Protein AF-0000000076688665 (afdb_homodimer)

InterPro domains:
  IPR000760 Inositol monophosphatase-like [PF00459] (10-317)
  IPR000760 Inositol monophosphatase-like [PR00377] (53-73)
  IPR000760 Inositol monophosphatase-like [PR00377] (75-91)
  IPR000760 Inositol monophosphatase-like [PR00377] (99-115)
  IPR020550 Inositol monophosphatase, conserved site [PS00630] (251-265)
  IPR020583 Inositol monophosphatase, metal-binding site [PS00629] (99-112)
  IPR033942 Inositol monophosphatase [cd01639] (14-269)

pLDDT: mean 93.83, std 9.73, range [38.53, 98.94]

Secondary structure (DSSP, 8-state):
----PPPHHHHHHHHHHHHHHHHHHHHHHHHHHHHHHHHTTS---TT---HHHHHHHHHHHHHHHHHHHHHHH-TTSEEEEHHHHHTT--PPP-SS-EEEEEEEE-HHHHHHT-S--EEEEEEEETTEEEEEEEEETTTTEEEEEETTTEEEEEESSTTSPPEESSSSSSPPP--SGGG-EEEE---S---HHHHHHHHHHHHHHHS-GGGT-TT----SEEEB-S-HHHHHHHHHHTS-SEEEEES--HHHHHHHHHHHHHTT-EEE-SHHHHHHHHHHT-TT---HHHHTSSEEEEE------SSS-HHHHHHHHHHHHHHHS------/----PPPHHHHHHHHHHHHHHHHHHHHHHHHHHHHHHHHTTS---TTPPPHHHHHHHHHHHHHHHHHHHHHHH-TTSEEEEHHHHHTT--PPP-SS-EEEEEEEE-HHHHHHT-S--EEEEEEEETTEEEEEEEEETTTTEEEEEETTTEEEEEESSTTSPPEESSSSSSPPP--SGGG-EEEE---S---HHHHHHHHHHHHHHHS-GGGT-TT----SEEEB-S-HHHHHHHHHHTS-SEEEEES--HHHHHHHHHHHHHTT-EEE-SHHHHHHHHHHT-TT---HHHHTSSEEEEE------SSS-HHHHHHHHHHHHHHHS------

Organism: Amanita muscaria (strain Koide BX008) (NCBI:txid946122)

Sequence (662 aa):
MSVHELTTADLQDILEYSKTLARKAGALIIAGSDAITSAAGQPTIEGKKNSVDLVTEYDVKVEELVKSEFKAKYPEFGFIGEESYSAGVRPALTDVPTFCVDPIDGTTNFIHGFPFVCISIGLIYKRRPVMGVIYNPFLDHLYFGLKGGGSYLLKGGPSALPLKLPLSLSAKPLPTLHDALIAVEWGSDRTKKTMDAKSSSFGRLAGDPEQNVEGGRMAHSLRSVGSAALNFSLVAQGALDIYWEIGCWPWDVCAGIVIAEEAGGVVSGSRDAFLESCKTGTFGDVTEAILTGRKYIVIRGIADTPNESGREVQQRLIKDFYETVEEVEPNMSVHELTTADLQDILEYSKTLARKAGALIIAGSDAITSAAGQPTIEGKKNSVDLVTEYDVKVEELVKSEFKAKYPEFGFIGEESYSAGVRPALTDVPTFCVDPIDGTTNFIHGFPFVCISIGLIYKRRPVMGVIYNPFLDHLYFGLKGGGSYLLKGGPSALPLKLPLSLSAKPLPTLHDALIAVEWGSDRTKKTMDAKSSSFGRLAGDPEQNVEGGRMAHSLRSVGSAALNFSLVAQGALDIYWEIGCWPWDVCAGIVIAEEAGGVVSGSRDAFLESCKTGTFGDVTEAILTGRKYIVIRGIADTPNESGREVQQRLIKDFYETVEEVEPN

Structure (mmCIF, N/CA/C/O backbone):
data_AF-0000000076688665-model_v1
#
loop_
_entity.id
_entity.type
_entity.pdbx_description
1 polymer Inositol-1-monophosphatase
#
loop_
_atom_site.group_PDB
_atom_site.id
_atom_site.type_symbol
_atom_site.label_atom_id
_atom_site.label_alt_id
_atom_site.label_comp_id
_atom_site.label_asym_id
_atom_site.label_entity_id
_atom_site.label_seq_id
_atom_site.pdbx_PDB_ins_code
_atom_site.Cartn_x
_atom_site.Cartn_y
_atom_site.Cartn_z
_atom_site.occupancy
_atom_site.B_iso_or_equiv
_atom_site.auth_seq_id
_atom_site.auth_comp_id
_atom_site.auth_asym_id
_atom_site.auth_atom_id
_atom_site.pdbx_PDB_model_num
ATOM 1 N N . MET A 1 1 ? -10.055 37 27.469 1 38.53 1 MET A N 1
ATOM 2 C CA . MET A 1 1 ? -9.484 35.938 28.281 1 38.53 1 MET A CA 1
ATOM 3 C C . MET A 1 1 ? -8.133 35.5 27.75 1 38.53 1 MET A C 1
ATOM 5 O O . MET A 1 1 ? -7.969 35.312 26.547 1 38.53 1 MET A O 1
ATOM 9 N N . SER A 1 2 ? -7.074 35.781 28.328 1 45.47 2 SER A N 1
ATOM 10 C CA . SER A 1 2 ? -5.684 35.656 27.906 1 45.47 2 SER A CA 1
ATOM 11 C C . SER A 1 2 ? -5.379 34.25 27.422 1 45.47 2 SER A C 1
ATOM 13 O O . SER A 1 2 ? -5.594 33.25 28.141 1 45.47 2 SER A O 1
ATOM 15 N N . VAL A 1 3 ? -5.703 33.906 26.203 1 54.62 3 VAL A N 1
ATOM 16 C CA . VAL A 1 3 ? -5.43 32.562 25.719 1 54.62 3 VAL A CA 1
ATOM 17 C C . VAL A 1 3 ? -4.078 32.094 26.25 1 54.62 3 VAL A C 1
ATOM 19 O O . VAL A 1 3 ? -3.051 32.719 26.016 1 54.62 3 VAL A O 1
ATOM 22 N N . HIS A 1 4 ? -4.027 31.406 27.391 1 67.81 4 HIS A N 1
ATOM 23 C CA . HIS A 1 4 ? -2.848 30.797 28 1 67.81 4 HIS A CA 1
ATOM 24 C C . HIS A 1 4 ? -1.962 30.141 26.953 1 67.81 4 HIS A C 1
ATOM 26 O O . HIS A 1 4 ? -2.457 29.453 26.062 1 67.81 4 HIS A O 1
ATOM 32 N N . GLU A 1 5 ? -0.71 30.719 26.828 1 88.69 5 GLU A N 1
ATOM 33 C CA . GLU A 1 5 ? 0.317 30.156 25.938 1 88.69 5 GLU A CA 1
ATOM 34 C C . GLU A 1 5 ? 0.613 28.703 26.297 1 88.69 5 GLU A C 1
ATOM 36 O O . GLU A 1 5 ? 0.83 28.375 27.453 1 88.69 5 GLU A O 1
ATOM 41 N N . LEU A 1 6 ? 0.472 27.828 25.359 1 93.56 6 LEU A N 1
ATOM 42 C CA . LEU A 1 6 ? 0.743 26.406 25.609 1 93.56 6 LEU A CA 1
ATOM 43 C C . LEU A 1 6 ? 2.227 26.188 25.875 1 93.56 6 LEU A C 1
ATOM 45 O O . LEU A 1 6 ? 3.078 26.609 25.094 1 93.56 6 LEU A O 1
ATOM 49 N N . THR A 1 7 ? 2.531 25.578 26.969 1 93 7 THR A N 1
ATOM 50 C CA . THR A 1 7 ? 3.896 25.172 27.281 1 93 7 THR A CA 1
ATOM 51 C C . THR A 1 7 ? 4.211 23.812 26.672 1 93 7 THR A C 1
ATOM 53 O O . THR A 1 7 ? 3.314 23.125 26.172 1 93 7 THR A O 1
ATOM 56 N N . THR A 1 8 ? 5.484 23.469 26.734 1 93.12 8 THR A N 1
ATOM 57 C CA . THR A 1 8 ? 5.891 22.141 26.281 1 93.12 8 THR A CA 1
ATOM 58 C C . THR A 1 8 ? 5.203 21.047 27.094 1 93.12 8 THR A C 1
ATOM 60 O O . THR A 1 8 ? 4.836 20 26.562 1 93.12 8 THR A O 1
ATOM 63 N N . ALA A 1 9 ? 5.07 21.312 28.328 1 94.56 9 ALA A N 1
ATOM 64 C CA . ALA A 1 9 ? 4.398 20.375 29.203 1 94.56 9 ALA A CA 1
ATOM 65 C C . ALA A 1 9 ? 2.932 20.203 28.828 1 94.56 9 ALA A C 1
ATOM 67 O O . ALA A 1 9 ? 2.385 19.109 28.891 1 94.56 9 ALA A O 1
ATOM 68 N N . ASP A 1 10 ? 2.318 21.359 28.484 1 95.94 10 ASP A N 1
ATOM 69 C CA . ASP A 1 10 ? 0.936 21.297 28.016 1 95.94 10 ASP A CA 1
ATOM 70 C C . ASP A 1 10 ? 0.81 20.438 26.766 1 95.94 10 ASP A C 1
ATOM 72 O O . ASP A 1 10 ? -0.089 19.594 26.672 1 95.94 10 ASP A O 1
ATOM 76 N N . LEU A 1 11 ? 1.703 20.641 25.891 1 97.25 11 LEU A N 1
ATOM 77 C CA . LEU A 1 11 ? 1.68 19.906 24.625 1 97.25 11 LEU A CA 1
ATOM 78 C C . LEU A 1 11 ? 1.897 18.422 24.859 1 97.25 11 LEU A C 1
ATOM 80 O O . LEU A 1 11 ? 1.273 17.578 24.188 1 97.25 11 LEU A O 1
ATOM 84 N N . GLN A 1 12 ? 2.729 18.109 25.781 1 97.19 12 GLN A N 1
ATOM 85 C CA . GLN A 1 12 ? 2.982 16.719 26.109 1 97.19 12 GLN A CA 1
ATOM 86 C C . GLN A 1 12 ? 1.736 16.047 26.703 1 97.19 12 GLN A C 1
ATOM 88 O O . GLN A 1 12 ? 1.43 14.898 26.375 1 97.19 12 GLN A O 1
ATOM 93 N N . ASP A 1 13 ? 1.104 16.75 27.547 1 97.62 13 ASP A N 1
ATOM 94 C CA . ASP A 1 13 ? -0.131 16.234 28.125 1 97.62 13 ASP A CA 1
ATOM 95 C C . ASP A 1 13 ? -1.194 16.016 27.062 1 97.62 13 ASP A C 1
ATOM 97 O O . ASP A 1 13 ? -1.898 15 27.078 1 97.62 13 ASP A O 1
ATOM 101 N N . ILE A 1 14 ? -1.312 16.984 26.188 1 98.38 14 ILE A N 1
ATOM 102 C CA . ILE A 1 14 ? -2.283 16.875 25.109 1 98.38 14 ILE A CA 1
ATOM 103 C C . ILE A 1 14 ? -1.94 15.695 24.203 1 98.38 14 ILE A C 1
ATOM 105 O O . ILE A 1 14 ? -2.83 14.953 23.781 1 98.38 14 ILE A O 1
ATOM 109 N N . LEU A 1 15 ? -0.687 15.492 23.953 1 98.56 15 LEU A N 1
ATOM 110 C CA . LEU A 1 15 ? -0.221 14.383 23.141 1 98.56 15 LEU A CA 1
ATOM 111 C C . LEU A 1 15 ? -0.618 13.047 23.75 1 98.56 15 LEU A C 1
ATOM 113 O O . LEU A 1 15 ? -1.155 12.172 23.062 1 98.56 15 LEU A O 1
ATOM 117 N N . GLU A 1 16 ? -0.368 12.867 25.016 1 98.06 16 GLU A N 1
ATOM 118 C CA . GLU A 1 16 ? -0.672 11.609 25.688 1 98.06 16 GLU A CA 1
ATOM 119 C C . GLU A 1 16 ? -2.172 11.328 25.688 1 98.06 16 GLU A C 1
ATOM 121 O O . GLU A 1 16 ? -2.592 10.188 25.453 1 98.06 16 GLU A O 1
ATOM 126 N N . TYR A 1 17 ? -2.869 12.352 25.906 1 98.5 17 TYR A N 1
ATOM 127 C CA . TYR A 1 17 ? -4.316 12.195 25.859 1 98.5 17 TYR A CA 1
ATOM 128 C C . TYR A 1 17 ? -4.781 11.82 24.453 1 98.5 17 TYR A C 1
ATOM 130 O O . TYR A 1 17 ? -5.656 10.969 24.281 1 98.5 17 TYR A O 1
ATOM 138 N N . SER A 1 18 ? -4.223 12.453 23.453 1 98.81 18 SER A N 1
ATOM 139 C CA . SER A 1 18 ? -4.578 12.188 22.047 1 98.81 18 SER A CA 1
ATOM 140 C C . SER A 1 18 ? -4.238 10.758 21.656 1 98.81 18 SER A C 1
ATOM 142 O O . SER A 1 18 ? -4.98 10.125 20.906 1 98.81 18 SER A O 1
ATOM 144 N N . LYS A 1 19 ? -3.111 10.25 22.156 1 98.38 19 LYS A N 1
ATOM 145 C CA . LYS A 1 19 ? -2.744 8.867 21.875 1 98.38 19 LYS A CA 1
ATOM 146 C C . LYS A 1 19 ? -3.789 7.902 22.438 1 98.38 19 LYS A C 1
ATOM 148 O O . LYS A 1 19 ? -4.184 6.949 21.766 1 98.38 19 LYS A O 1
ATOM 153 N N . THR A 1 20 ? -4.199 8.156 23.609 1 97.94 20 THR A N 1
ATOM 154 C CA . THR A 1 20 ? -5.207 7.32 24.25 1 97.94 20 THR A CA 1
ATOM 155 C C . THR A 1 20 ? -6.523 7.367 23.484 1 97.94 20 THR A C 1
ATOM 157 O O . THR A 1 20 ? -7.156 6.332 23.266 1 97.94 20 THR A O 1
ATOM 160 N N . LEU A 1 21 ? -6.871 8.555 23.125 1 98.38 21 LEU A N 1
ATOM 161 C CA . LEU A 1 21 ? -8.117 8.742 22.375 1 98.38 21 LEU A CA 1
ATOM 162 C C . LEU A 1 21 ? -8.047 8.07 21.016 1 98.38 21 LEU A C 1
ATOM 164 O O . LEU A 1 21 ? -9.039 7.523 20.531 1 98.38 21 LEU A O 1
ATOM 168 N N . ALA A 1 22 ? -6.914 8.156 20.359 1 98.75 22 ALA A N 1
ATOM 169 C CA . ALA A 1 22 ? -6.719 7.504 19.062 1 98.75 22 ALA A CA 1
ATOM 170 C C . ALA A 1 22 ? -6.941 6 19.172 1 98.75 22 ALA A C 1
ATOM 172 O O . ALA A 1 22 ? -7.57 5.395 18.297 1 98.75 22 ALA A O 1
ATOM 173 N N . ARG A 1 23 ? -6.488 5.406 20.234 1 98.25 23 ARG A N 1
ATOM 174 C CA . ARG A 1 23 ? -6.66 3.971 20.422 1 98.25 23 ARG A CA 1
ATOM 175 C C . ARG A 1 23 ? -8.117 3.625 20.688 1 98.25 23 ARG A C 1
ATOM 177 O O . ARG A 1 23 ? -8.625 2.607 20.203 1 98.25 23 ARG A O 1
ATOM 184 N N . LYS A 1 24 ? -8.742 4.473 21.469 1 98.12 24 LYS A N 1
ATOM 185 C CA . LYS A 1 24 ? -10.172 4.289 21.688 1 98.12 24 LYS A CA 1
ATOM 186 C C . LYS A 1 24 ? -10.938 4.355 20.375 1 98.12 24 LYS A C 1
ATOM 188 O O . LYS A 1 24 ? -11.828 3.537 20.109 1 98.12 24 LYS A O 1
ATOM 193 N N . ALA A 1 25 ? -10.617 5.344 19.562 1 98.5 25 ALA A N 1
ATOM 194 C CA . ALA A 1 25 ? -11.227 5.496 18.25 1 98.5 25 ALA A CA 1
ATOM 195 C C . ALA A 1 25 ? -10.914 4.293 17.359 1 98.5 25 ALA A C 1
ATOM 197 O O . ALA A 1 25 ? -11.758 3.855 16.578 1 98.5 25 ALA A O 1
ATOM 198 N N . GLY A 1 26 ? -9.664 3.807 17.438 1 98.25 26 GLY A N 1
ATOM 199 C CA . GLY A 1 26 ? -9.266 2.633 16.672 1 98.25 26 GLY A CA 1
ATOM 200 C C . GLY A 1 26 ? -10.156 1.428 16.938 1 98.25 26 GLY A C 1
ATOM 201 O O . GLY A 1 26 ? -10.469 0.678 16 1 98.25 26 GLY A O 1
ATOM 202 N N . ALA A 1 27 ? -10.547 1.248 18.172 1 97.75 27 ALA A N 1
ATOM 203 C CA . ALA A 1 27 ? -11.445 0.144 18.5 1 97.75 27 ALA A CA 1
ATOM 204 C C . ALA A 1 27 ? -12.781 0.282 17.781 1 97.75 27 ALA A C 1
ATOM 206 O O . ALA A 1 27 ? -13.352 -0.712 17.328 1 97.75 27 ALA A O 1
ATOM 207 N N . LEU A 1 28 ? -13.25 1.512 17.688 1 97.56 28 LEU A N 1
ATOM 208 C CA . LEU A 1 28 ? -14.492 1.769 16.969 1 97.56 28 LEU A CA 1
ATOM 209 C C . LEU A 1 28 ? -14.328 1.504 15.484 1 97.56 28 LEU A C 1
ATOM 211 O O . LEU A 1 28 ? -15.25 1.017 14.828 1 97.56 28 LEU A O 1
ATOM 215 N N . ILE A 1 29 ? -13.211 1.866 14.93 1 98 29 ILE A N 1
ATOM 216 C CA . ILE A 1 29 ? -12.914 1.63 13.523 1 98 29 ILE A CA 1
ATOM 217 C C . ILE A 1 29 ? -12.922 0.131 13.234 1 98 29 ILE A C 1
ATOM 219 O O . ILE A 1 29 ? -13.516 -0.313 12.242 1 98 29 ILE A O 1
ATOM 223 N N . ILE A 1 30 ? -12.305 -0.622 14.102 1 96.94 30 ILE A N 1
ATOM 224 C CA . ILE A 1 30 ? -12.289 -2.072 13.953 1 96.94 30 ILE A CA 1
ATOM 225 C C . ILE A 1 30 ? -13.719 -2.611 14.008 1 96.94 30 ILE A C 1
ATOM 227 O O . ILE A 1 30 ? -14.102 -3.463 13.203 1 96.94 30 ILE A O 1
ATOM 231 N N . ALA A 1 31 ? -14.531 -2.104 14.961 1 96.19 31 ALA A N 1
ATOM 232 C CA . ALA A 1 31 ? -15.93 -2.514 15.062 1 96.19 31 ALA A CA 1
ATOM 233 C C . ALA A 1 31 ? -16.688 -2.215 13.773 1 96.19 31 ALA A C 1
ATOM 235 O O . ALA A 1 31 ? -17.531 -3.002 13.352 1 96.19 31 ALA A O 1
ATOM 236 N N . GLY A 1 32 ? -16.406 -1.068 13.258 1 95.12 32 GLY A N 1
ATOM 237 C CA . GLY A 1 32 ? -17.016 -0.714 11.984 1 95.12 32 GLY A CA 1
ATOM 238 C C . GLY A 1 32 ? -16.641 -1.654 10.859 1 95.12 32 GLY A C 1
ATOM 239 O O . GLY A 1 32 ? -17.5 -2.047 10.055 1 95.12 32 GLY A O 1
ATOM 240 N N . SER A 1 33 ? -15.391 -1.986 10.773 1 93.81 33 SER A N 1
ATOM 241 C CA . SER A 1 33 ? -14.93 -2.934 9.758 1 93.81 33 SER A CA 1
ATOM 242 C C . SER A 1 33 ? -15.617 -4.285 9.914 1 93.81 33 SER A C 1
ATOM 244 O O . SER A 1 33 ? -15.992 -4.918 8.922 1 93.81 33 SER A O 1
ATOM 246 N N . ASP A 1 34 ? -15.742 -4.742 11.117 1 91.69 34 ASP A N 1
ATOM 247 C CA . ASP A 1 34 ? -16.438 -5.996 11.398 1 91.69 34 ASP A CA 1
ATOM 248 C C . ASP A 1 34 ? -17.891 -5.934 10.938 1 91.69 34 ASP A C 1
ATOM 250 O O . ASP A 1 34 ? -18.422 -6.91 10.406 1 91.69 34 ASP A O 1
ATOM 254 N N . ALA A 1 35 ? -18.484 -4.812 11.172 1 90.12 35 ALA A N 1
ATOM 255 C CA . ALA A 1 35 ? -19.859 -4.625 10.758 1 90.12 35 ALA A CA 1
ATOM 256 C C . ALA A 1 35 ? -20 -4.695 9.242 1 90.12 35 ALA A C 1
ATOM 258 O O . ALA A 1 35 ? -20.938 -5.301 8.719 1 90.12 35 ALA A O 1
ATOM 259 N N . ILE A 1 36 ? -19.094 -4.113 8.586 1 87.94 36 ILE A N 1
ATOM 260 C CA . ILE A 1 36 ? -19.109 -4.09 7.125 1 87.94 36 ILE A CA 1
ATOM 261 C C . ILE A 1 36 ? -18.922 -5.504 6.582 1 87.94 36 ILE A C 1
ATOM 263 O O . ILE A 1 36 ? -19.656 -5.941 5.695 1 87.94 36 ILE A O 1
ATOM 267 N N . THR A 1 37 ? -18.016 -6.23 7.125 1 83.69 37 THR A N 1
ATOM 268 C CA . THR A 1 37 ? -17.672 -7.566 6.641 1 83.69 37 THR A CA 1
ATOM 269 C C . THR A 1 37 ? -18.797 -8.555 6.961 1 83.69 37 THR A C 1
ATOM 271 O O . THR A 1 37 ? -19.047 -9.484 6.199 1 83.69 37 THR A O 1
ATOM 274 N N . SER A 1 38 ? -19.406 -8.328 8.078 1 82 38 SER A N 1
ATOM 275 C CA . SER A 1 38 ? -20.5 -9.211 8.477 1 82 38 SER A CA 1
ATOM 276 C C . SER A 1 38 ? -21.75 -8.953 7.645 1 82 38 SER A C 1
ATOM 278 O O . SER A 1 38 ? -22.547 -9.867 7.43 1 82 38 SER A O 1
ATOM 280 N N . ALA A 1 39 ? -21.906 -7.77 7.309 1 74.94 39 ALA A N 1
ATOM 281 C CA . ALA A 1 39 ? -23.062 -7.406 6.504 1 74.94 39 ALA A CA 1
ATOM 282 C C . ALA A 1 39 ? -22.906 -7.883 5.062 1 74.94 39 ALA A C 1
ATOM 284 O O . ALA A 1 39 ? -23.906 -8.07 4.352 1 74.94 39 ALA A O 1
ATOM 285 N N . ALA A 1 40 ? -21.703 -8.133 4.797 1 64.19 40 ALA A N 1
ATOM 286 C CA . ALA A 1 40 ? -21.391 -8.5 3.42 1 64.19 40 ALA A CA 1
ATOM 287 C C . ALA A 1 40 ? -21.969 -9.875 3.074 1 64.19 40 ALA A C 1
ATOM 289 O O . ALA A 1 40 ? -21.859 -10.812 3.867 1 64.19 40 ALA A O 1
ATOM 290 N N . GLY A 1 41 ? -22.828 -9.969 2.055 1 58.56 41 GLY A N 1
ATOM 291 C CA . GLY A 1 41 ? -23.391 -11.227 1.588 1 58.56 41 GLY A CA 1
ATOM 292 C C . GLY A 1 41 ? -24.859 -11.406 1.955 1 58.56 41 GLY A C 1
ATOM 293 O O . GLY A 1 41 ? -25.469 -12.398 1.574 1 58.56 41 GLY A O 1
ATOM 294 N N . GLN A 1 42 ? -25.109 -10.586 3.055 1 58.72 42 GLN A N 1
ATOM 295 C CA . GLN A 1 42 ? -26.531 -10.719 3.402 1 58.72 42 GLN A CA 1
ATOM 296 C C . GLN A 1 42 ? -27.406 -10.016 2.377 1 58.72 42 GLN A C 1
ATOM 298 O O . GLN A 1 42 ? -27.047 -8.953 1.86 1 58.72 42 GLN A O 1
ATOM 303 N N . PRO A 1 43 ? -28.281 -10.828 1.794 1 54.25 43 PRO A N 1
ATOM 304 C CA . PRO A 1 43 ? -29.203 -10.172 0.866 1 54.25 43 PRO A CA 1
ATOM 305 C C . PRO A 1 43 ? -29.719 -8.828 1.391 1 54.25 43 PRO A C 1
ATOM 307 O O . PRO A 1 43 ? -29.906 -8.672 2.598 1 54.25 43 PRO A O 1
ATOM 310 N N . THR A 1 44 ? -29.328 -7.797 0.639 1 50.03 44 THR A N 1
ATOM 311 C CA . THR A 1 44 ? -29.828 -6.473 0.992 1 50.03 44 THR A CA 1
ATOM 312 C C . THR A 1 44 ? -31.297 -6.527 1.378 1 50.03 44 THR A C 1
ATOM 314 O O . THR A 1 44 ? -32.156 -6.781 0.532 1 50.03 44 THR A O 1
ATOM 317 N N . ILE A 1 45 ? -31.641 -7.305 2.389 1 44.31 45 ILE A N 1
ATOM 318 C CA . ILE A 1 45 ? -33.031 -7.16 2.805 1 44.31 45 ILE A CA 1
ATOM 319 C C . ILE A 1 45 ? -33.344 -5.688 3.057 1 44.31 45 ILE A C 1
ATOM 321 O O . ILE A 1 45 ? -32.469 -4.922 3.463 1 44.31 45 ILE A O 1
ATOM 325 N N . GLU A 1 46 ? -34.469 -5.23 2.697 1 47.34 46 GLU A N 1
ATOM 326 C CA . GLU A 1 46 ? -35.062 -3.912 2.932 1 47.34 46 GLU A CA 1
ATOM 327 C C . GLU A 1 46 ? -34.688 -3.371 4.305 1 47.34 46 GLU A C 1
ATOM 329 O O . GLU A 1 46 ? -34.906 -4.027 5.324 1 47.34 46 GLU A O 1
ATOM 334 N N . GLY A 1 47 ? -33.844 -2.195 4.492 1 51.69 47 GLY A N 1
ATOM 335 C CA . GLY A 1 47 ? -33.469 -1.461 5.691 1 51.69 47 GLY A CA 1
ATOM 336 C C . GLY A 1 47 ? -32.031 -1.657 6.094 1 51.69 47 GLY A C 1
ATOM 337 O O . GLY A 1 47 ? -31.531 -0.971 6.984 1 51.69 47 GLY A O 1
ATOM 338 N N . LYS A 1 48 ? -31.375 -2.547 5.492 1 59.56 48 LYS A N 1
ATOM 339 C CA . LYS A 1 48 ? -30 -2.771 5.934 1 59.56 48 LYS A CA 1
ATOM 340 C C . LYS A 1 48 ? -29.047 -1.819 5.234 1 59.56 48 LYS A C 1
ATOM 342 O O . LYS A 1 48 ? -29.172 -1.566 4.035 1 59.56 48 LYS A O 1
ATOM 347 N N . LYS A 1 49 ? -28.188 -1.431 5.93 1 62.97 49 LYS A N 1
ATOM 348 C CA . LYS A 1 49 ? -27.219 -0.431 5.469 1 62.97 49 LYS A CA 1
ATOM 349 C C . LYS A 1 49 ? -26.141 -1.068 4.602 1 62.97 49 LYS A C 1
ATOM 351 O O . LYS A 1 49 ? -25.656 -2.164 4.906 1 62.97 49 LYS A O 1
ATOM 356 N N . ASN A 1 50 ? -25.906 -0.488 3.406 1 74.25 50 ASN A N 1
ATOM 357 C CA . ASN A 1 50 ? -24.766 -0.913 2.59 1 74.25 50 ASN A CA 1
ATOM 358 C C . ASN A 1 50 ? -23.453 -0.374 3.137 1 74.25 50 ASN A C 1
ATOM 360 O O . ASN A 1 50 ? -23.438 0.327 4.148 1 74.25 50 ASN A O 1
ATOM 364 N N . SER A 1 51 ? -22.359 -0.78 2.553 1 72.44 51 SER A N 1
ATOM 365 C CA . SER A 1 51 ? -21.031 -0.445 3.031 1 72.44 51 SER A CA 1
ATOM 366 C C . SER A 1 51 ? -20.828 1.064 3.082 1 72.44 51 SER A C 1
ATOM 368 O O . SER A 1 51 ? -20.188 1.58 4.004 1 72.44 51 SER A O 1
ATOM 370 N N . VAL A 1 52 ? -21.359 1.782 2.17 1 74.44 52 VAL A N 1
ATOM 371 C CA . VAL A 1 52 ? -21.188 3.23 2.111 1 74.44 52 VAL A CA 1
ATOM 372 C C . VAL A 1 52 ? -21.922 3.883 3.279 1 74.44 52 VAL A C 1
ATOM 374 O O . VAL A 1 52 ? -21.406 4.805 3.91 1 74.44 52 VAL A O 1
ATOM 377 N N . ASP A 1 53 ? -23.078 3.389 3.578 1 81.06 53 ASP A N 1
ATOM 378 C CA . ASP A 1 53 ? -23.828 3.877 4.727 1 81.06 53 ASP A CA 1
ATOM 379 C C . ASP A 1 53 ? -23.078 3.627 6.027 1 81.06 53 ASP A C 1
ATOM 381 O O . ASP A 1 53 ? -23.031 4.492 6.902 1 81.06 53 ASP A O 1
ATOM 385 N N . LEU A 1 54 ? -22.516 2.498 6.031 1 81.31 54 LEU A N 1
ATOM 386 C CA . LEU A 1 54 ? -21.828 2.098 7.258 1 81.31 54 LEU A CA 1
ATOM 387 C C . LEU A 1 54 ? -20.578 2.926 7.465 1 81.31 54 LEU A C 1
ATOM 389 O O . LEU A 1 54 ? -20.25 3.291 8.594 1 81.31 54 LEU A O 1
ATOM 393 N N . VAL A 1 55 ? -19.906 3.268 6.43 1 83.62 55 VAL A N 1
ATOM 394 C CA . VAL A 1 55 ? -18.703 4.098 6.551 1 83.62 55 VAL A CA 1
ATOM 395 C C . VAL A 1 55 ? -19.078 5.473 7.09 1 83.62 55 VAL A C 1
ATOM 397 O O . VAL A 1 55 ? -18.422 5.996 7.992 1 83.62 55 VAL A O 1
ATOM 400 N N . THR A 1 56 ? -20.141 5.977 6.582 1 85.69 56 THR A N 1
ATOM 401 C CA . THR A 1 56 ? -20.609 7.27 7.059 1 85.69 56 THR A CA 1
ATOM 402 C C . THR A 1 56 ? -20.969 7.203 8.539 1 85.69 56 THR A C 1
ATOM 404 O O . THR A 1 56 ? -20.594 8.086 9.312 1 85.69 56 THR A O 1
ATOM 407 N N . GLU A 1 57 ? -21.641 6.141 8.836 1 91.12 57 GLU A N 1
ATOM 408 C CA . GLU A 1 57 ? -22.062 5.957 10.227 1 91.12 57 GLU A CA 1
ATOM 409 C C . GLU A 1 57 ? -20.859 5.918 11.164 1 91.12 57 GLU A C 1
ATOM 411 O O . GLU A 1 57 ? -20.828 6.629 12.172 1 91.12 57 GLU A O 1
ATOM 416 N N . TYR A 1 58 ? -19.891 5.141 10.82 1 94.31 58 TYR A N 1
ATOM 417 C CA . TYR A 1 58 ? -18.766 4.961 11.719 1 94.31 58 TYR A CA 1
ATOM 418 C C . TYR A 1 58 ? -17.828 6.156 11.656 1 94.31 58 TYR A C 1
ATOM 420 O O . TYR A 1 58 ? -17.172 6.488 12.648 1 94.31 58 TYR A O 1
ATOM 428 N N . ASP A 1 59 ? -17.75 6.836 10.531 1 94.75 59 ASP A N 1
ATOM 429 C CA . ASP A 1 59 ? -17.031 8.102 10.461 1 94.75 59 ASP A CA 1
ATOM 430 C C . ASP A 1 59 ? -17.562 9.109 11.469 1 94.75 59 ASP A C 1
ATOM 432 O O . ASP A 1 59 ? -16.797 9.734 12.203 1 94.75 59 ASP A O 1
ATOM 436 N N . VAL A 1 60 ? -18.844 9.203 11.5 1 95.31 60 VAL A N 1
ATOM 437 C CA . VAL A 1 60 ? -19.516 10.148 12.383 1 95.31 60 VAL A CA 1
ATOM 438 C C . VAL A 1 60 ? -19.328 9.711 13.836 1 95.31 60 VAL A C 1
ATOM 440 O O . VAL A 1 60 ? -19.047 10.539 14.703 1 95.31 60 VAL A O 1
ATOM 443 N N . LYS A 1 61 ? -19.469 8.398 14.07 1 96.75 61 LYS A N 1
ATOM 444 C CA . LYS A 1 61 ? -19.312 7.867 15.422 1 96.75 61 LYS A CA 1
ATOM 445 C C . LYS A 1 61 ? -17.922 8.156 15.969 1 96.75 61 LYS A C 1
ATOM 447 O O . LYS A 1 61 ? -17.766 8.547 17.125 1 96.75 61 LYS A O 1
ATOM 452 N N . VAL A 1 62 ? -16.922 7.953 15.148 1 98 62 VAL A N 1
ATOM 453 C CA . VAL A 1 62 ? -15.547 8.172 15.562 1 98 62 VAL A CA 1
ATOM 454 C C . VAL A 1 62 ? -15.312 9.664 15.828 1 98 62 VAL A C 1
ATOM 456 O O . VAL A 1 62 ? -14.711 10.031 16.844 1 98 62 VAL A O 1
ATOM 459 N N . GLU A 1 63 ? -15.766 10.516 14.938 1 97.5 63 GLU A N 1
ATOM 460 C CA . GLU A 1 63 ? -15.578 11.953 15.133 1 97.5 63 GLU A CA 1
ATOM 461 C C . GLU A 1 63 ? -16.297 12.43 16.391 1 97.5 63 GLU A C 1
ATOM 463 O O . GLU A 1 63 ? -15.734 13.219 17.172 1 97.5 63 GLU A O 1
ATOM 468 N N . GLU A 1 64 ? -17.516 11.969 16.625 1 97.5 64 GLU A N 1
ATOM 469 C CA . GLU A 1 64 ? -18.281 12.375 17.797 1 97.5 64 GLU A CA 1
ATOM 470 C C . GLU A 1 64 ? -17.578 11.953 19.094 1 97.5 64 GLU A C 1
ATOM 472 O O . GLU A 1 64 ? -17.562 12.703 20.062 1 97.5 64 GLU A O 1
ATOM 477 N N . LEU A 1 65 ? -17.062 10.789 19.016 1 98.19 65 LEU A N 1
ATOM 478 C CA . LEU A 1 65 ? -16.312 10.312 20.172 1 98.19 65 LEU A CA 1
ATOM 479 C C . LEU A 1 65 ? -15.148 11.25 20.5 1 98.19 65 LEU A C 1
ATOM 481 O O . LEU A 1 65 ? -15.023 11.734 21.625 1 98.19 65 LEU A O 1
ATOM 485 N N . VAL A 1 66 ? -14.328 11.523 19.531 1 98.12 66 VAL A N 1
ATOM 486 C CA . VAL A 1 66 ? -13.125 12.312 19.734 1 98.12 66 VAL A CA 1
ATOM 487 C C . VAL A 1 66 ? -13.492 13.75 20.062 1 98.12 66 VAL A C 1
ATOM 489 O O . VAL A 1 66 ? -12.906 14.367 20.953 1 98.12 66 VAL A O 1
ATOM 492 N N . LYS A 1 67 ? -14.477 14.281 19.391 1 97.69 67 LYS A N 1
ATOM 493 C CA . LYS A 1 67 ? -14.93 15.648 19.625 1 97.69 67 LYS A CA 1
ATOM 494 C C . LYS A 1 67 ? -15.445 15.82 21.062 1 97.69 67 LYS A C 1
ATOM 496 O O . LYS A 1 67 ? -15.094 16.781 21.734 1 97.69 67 LYS A O 1
ATOM 501 N N . SER A 1 68 ? -16.281 14.875 21.5 1 98.31 68 SER A N 1
ATOM 502 C CA . SER A 1 68 ? -16.859 14.969 22.828 1 98.31 68 SER A CA 1
ATOM 503 C C . SER A 1 68 ? -15.789 14.859 23.906 1 98.31 68 SER A C 1
ATOM 505 O O . SER A 1 68 ? -15.844 15.578 24.906 1 98.31 68 SER A O 1
ATOM 507 N N . GLU A 1 69 ? -14.852 13.977 23.688 1 98.5 69 GLU A N 1
ATOM 508 C CA . GLU A 1 69 ? -13.758 13.812 24.641 1 98.5 69 GLU A CA 1
ATOM 509 C C . GLU A 1 69 ? -12.898 15.07 24.719 1 98.5 69 GLU A C 1
ATOM 511 O O . GLU A 1 69 ? -12.547 15.523 25.812 1 98.5 69 GLU A O 1
ATOM 516 N N . PHE A 1 70 ? -12.555 15.641 23.594 1 98 70 PHE A N 1
ATOM 517 C CA . PHE A 1 70 ? -11.734 16.844 23.562 1 98 70 PHE A CA 1
ATOM 518 C C . PHE A 1 70 ? -12.484 18.031 24.156 1 98 70 PHE A C 1
ATOM 520 O O . PHE A 1 70 ? -11.891 18.859 24.859 1 98 70 PHE A O 1
ATOM 527 N N . LYS A 1 71 ? -13.742 18.141 23.859 1 97.38 71 LYS A N 1
ATOM 528 C CA . LYS A 1 71 ? -14.555 19.234 24.406 1 97.38 71 LYS A CA 1
ATOM 529 C C . LYS A 1 71 ? -14.625 19.156 25.938 1 97.38 71 LYS A C 1
ATOM 531 O O . LYS A 1 71 ? -14.617 20.188 26.609 1 97.38 71 LYS A O 1
ATOM 536 N N . ALA A 1 72 ? -14.734 18 26.422 1 98.25 72 ALA A N 1
ATOM 537 C CA . ALA A 1 72 ? -14.82 17.797 27.859 1 98.25 72 ALA A CA 1
ATOM 538 C C . ALA A 1 72 ? -13.516 18.203 28.547 1 98.25 72 ALA A C 1
ATOM 540 O O . ALA A 1 72 ? -13.539 18.844 29.609 1 98.25 72 ALA A O 1
ATOM 541 N N . LYS A 1 73 ? -12.398 17.875 27.984 1 97.56 73 LYS A N 1
ATOM 542 C CA . LYS A 1 73 ? -11.109 18.094 28.641 1 97.56 73 LYS A CA 1
ATOM 543 C C . LYS A 1 73 ? -10.555 19.469 28.297 1 97.56 73 LYS A C 1
ATOM 545 O O . LYS A 1 73 ? -9.891 20.094 29.125 1 97.56 73 LYS A O 1
ATOM 550 N N . TYR A 1 74 ? -10.805 19.875 27.078 1 97 74 TYR A N 1
ATOM 551 C CA . TYR A 1 74 ? -10.281 21.156 26.594 1 97 74 TYR A CA 1
ATOM 552 C C . TYR A 1 74 ? -11.398 22.016 26.016 1 97 74 TYR A C 1
ATOM 554 O O . TYR A 1 74 ? -11.367 22.344 24.828 1 97 74 TYR A O 1
ATOM 562 N N . PRO A 1 75 ? -12.266 22.531 26.781 1 96.5 75 PRO A N 1
ATOM 563 C CA . PRO A 1 75 ? -13.453 23.234 26.281 1 96.5 75 PRO A CA 1
ATOM 564 C C . PRO A 1 75 ? -13.117 24.531 25.547 1 96.5 75 PRO A C 1
ATOM 566 O O . PRO A 1 75 ? -13.914 25 24.734 1 96.5 75 PRO A O 1
ATOM 569 N N . GLU A 1 76 ? -11.945 25.078 25.734 1 95 76 GLU A N 1
ATOM 570 C CA . GLU A 1 76 ? -11.586 26.359 25.125 1 95 76 GLU A CA 1
ATOM 571 C C . GLU A 1 76 ? -10.938 26.156 23.766 1 95 76 GLU A C 1
ATOM 573 O O . GLU A 1 76 ? -10.711 27.125 23.031 1 95 76 GLU A O 1
ATOM 578 N N . PHE A 1 77 ? -10.562 24.938 23.453 1 96.5 77 PHE A N 1
ATOM 579 C CA . PHE A 1 77 ? -9.914 24.656 22.172 1 96.5 77 PHE A CA 1
ATOM 580 C C . PHE A 1 77 ? -10.938 24.562 21.047 1 96.5 77 PHE A C 1
ATOM 582 O O . PHE A 1 77 ? -12.102 24.234 21.281 1 96.5 77 PHE A O 1
ATOM 589 N N . GLY A 1 78 ? -10.531 24.938 19.859 1 95.75 78 GLY A N 1
ATOM 590 C CA . GLY A 1 78 ? -11.359 24.719 18.688 1 95.75 78 GLY A CA 1
ATOM 591 C C . GLY A 1 78 ? -11.32 23.281 18.203 1 95.75 78 GLY A C 1
ATOM 592 O O . GLY A 1 78 ? -10.523 22.469 18.688 1 95.75 78 GLY A O 1
ATOM 593 N N . PHE A 1 79 ? -12.195 23 17.203 1 96.5 79 PHE A N 1
ATOM 594 C CA . PHE A 1 79 ? -12.266 21.656 16.609 1 96.5 79 PHE A CA 1
ATOM 595 C C . PHE A 1 79 ? -12.648 21.734 15.141 1 96.5 79 PHE A C 1
ATOM 597 O O . PHE A 1 79 ? -13.656 22.359 14.789 1 96.5 79 PHE A O 1
ATOM 604 N N . ILE A 1 80 ? -11.797 21.203 14.336 1 95.94 80 ILE A N 1
ATOM 605 C CA . ILE A 1 80 ? -12.086 21 12.922 1 95.94 80 ILE A CA 1
ATOM 606 C C . ILE A 1 80 ? -12.133 19.5 12.633 1 95.94 80 ILE A C 1
ATOM 608 O O . ILE A 1 80 ? -11.148 18.781 12.82 1 95.94 80 ILE A O 1
ATOM 612 N N . GLY A 1 81 ? -13.289 19.031 12.203 1 94.75 81 GLY A N 1
ATOM 613 C CA . GLY A 1 81 ? -13.484 17.641 11.828 1 94.75 81 GLY A CA 1
ATOM 614 C C . GLY A 1 81 ? -14.031 17.469 10.422 1 94.75 81 GLY A C 1
ATOM 615 O O . GLY A 1 81 ? -14.859 18.266 9.969 1 94.75 81 GLY A O 1
ATOM 616 N N . GLU A 1 82 ? -13.578 16.453 9.766 1 90.06 82 GLU A N 1
ATOM 617 C CA . GLU A 1 82 ? -14 16.188 8.398 1 90.06 82 GLU A CA 1
ATOM 618 C C . GLU A 1 82 ? -15.523 16.188 8.281 1 90.06 82 GLU A C 1
ATOM 620 O O . GLU A 1 82 ? -16.094 16.906 7.465 1 90.06 82 GLU A O 1
ATOM 625 N N . GLU A 1 83 ? -16.156 15.383 9.117 1 86.06 83 GLU A N 1
ATOM 626 C CA . GLU A 1 83 ? -17.594 15.18 9.008 1 86.06 83 GLU A CA 1
ATOM 627 C C . GLU A 1 83 ? -18.359 16.453 9.367 1 86.06 83 GLU A C 1
ATOM 629 O O . GLU A 1 83 ? -19.328 16.812 8.703 1 86.06 83 GLU A O 1
ATOM 634 N N . SER A 1 84 ? -17.891 17.172 10.422 1 86.56 84 SER A N 1
ATOM 635 C CA . SER A 1 84 ? -18.5 18.438 10.805 1 86.56 84 SER A CA 1
ATOM 636 C C . SER A 1 84 ? -18.312 19.484 9.711 1 86.56 84 SER A C 1
ATOM 638 O O . SER A 1 84 ? -19.234 20.25 9.398 1 86.56 84 SER A O 1
ATOM 640 N N . TYR A 1 85 ? -17.125 19.547 9.156 1 87.25 85 TYR A N 1
ATOM 641 C CA . TYR A 1 85 ? -16.828 20.469 8.078 1 87.25 85 TYR A CA 1
ATOM 642 C C . TYR A 1 85 ? -17.734 20.219 6.871 1 87.25 85 TYR A C 1
ATOM 644 O O . TYR A 1 85 ? -18.281 21.156 6.293 1 87.25 85 TYR A O 1
ATOM 652 N N . SER A 1 86 ? -17.859 18.969 6.562 1 83 86 SER A N 1
ATOM 653 C CA . SER A 1 86 ? -18.719 18.578 5.449 1 83 86 SER A CA 1
ATOM 654 C C . SER A 1 86 ? -20.172 18.922 5.723 1 83 86 SER A C 1
ATOM 656 O O . SER A 1 86 ? -20.953 19.172 4.793 1 83 86 SER A O 1
ATOM 658 N N . ALA A 1 87 ? -20.484 19.016 7.004 1 81.94 87 ALA A N 1
ATOM 659 C CA . ALA A 1 87 ? -21.844 19.328 7.402 1 81.94 87 ALA A CA 1
ATOM 660 C C . ALA A 1 87 ? -22.078 20.828 7.469 1 81.94 87 ALA A C 1
ATOM 662 O O . ALA A 1 87 ? -23.172 21.297 7.801 1 81.94 87 ALA A O 1
ATOM 663 N N . GLY A 1 88 ? -20.938 21.656 7.164 1 84.88 88 GLY A N 1
ATOM 664 C CA . GLY A 1 88 ? -21.156 23.078 7.016 1 84.88 88 GLY A CA 1
ATOM 665 C C . GLY A 1 88 ? -20.469 23.891 8.094 1 84.88 88 GLY A C 1
ATOM 666 O O . GLY A 1 88 ? -20.453 25.125 8.031 1 84.88 88 GLY A O 1
ATOM 667 N N . VAL A 1 89 ? -19.922 23.203 9.07 1 83.56 89 VAL A N 1
ATOM 668 C CA . VAL A 1 89 ? -19.203 23.906 10.117 1 83.56 89 VAL A CA 1
ATOM 669 C C . VAL A 1 89 ? -17.75 24.125 9.688 1 83.56 89 VAL A C 1
ATOM 671 O O . VAL A 1 89 ? -16.938 23.188 9.711 1 83.56 89 VAL A O 1
ATOM 674 N N . ARG A 1 90 ? -17.469 25.328 9.328 1 87.62 90 ARG A N 1
ATOM 675 C CA . ARG A 1 90 ? -16.141 25.641 8.789 1 87.62 90 ARG A CA 1
ATOM 676 C C . ARG A 1 90 ? -15.516 26.812 9.523 1 87.62 90 ARG A C 1
ATOM 678 O O . ARG A 1 90 ? -15.406 27.906 8.977 1 87.62 90 ARG A O 1
ATOM 685 N N . PRO A 1 91 ? -15.047 26.562 10.672 1 86.56 91 PRO A N 1
ATOM 686 C CA . PRO A 1 91 ? -14.461 27.656 11.453 1 86.56 91 PRO A CA 1
ATOM 687 C C . PRO A 1 91 ? -13.156 28.172 10.852 1 86.56 91 PRO A C 1
ATOM 689 O O . PRO A 1 91 ? -12.398 27.406 10.258 1 86.56 91 PRO A O 1
ATOM 692 N N . ALA A 1 92 ? -12.969 29.453 11.07 1 88.81 92 ALA A N 1
ATOM 693 C CA . ALA A 1 92 ? -11.68 30.031 10.688 1 88.81 92 ALA A CA 1
ATOM 694 C C . ALA A 1 92 ? -10.578 29.594 11.648 1 88.81 92 ALA A C 1
ATOM 696 O O . ALA A 1 92 ? -10.828 29.359 12.828 1 88.81 92 ALA A O 1
ATOM 697 N N . LEU A 1 93 ? -9.492 29.484 11.055 1 91.69 93 LEU A N 1
ATOM 698 C CA . LEU A 1 93 ? -8.344 29.234 11.922 1 91.69 93 LEU A CA 1
ATOM 699 C C . LEU A 1 93 ? -7.953 30.484 12.688 1 91.69 93 LEU A C 1
ATOM 701 O O . LEU A 1 93 ? -7.977 31.594 12.125 1 91.69 93 LEU A O 1
ATOM 705 N N . THR A 1 94 ? -7.645 30.359 14 1 93.19 94 THR A N 1
ATOM 706 C CA . THR A 1 94 ? -7.164 31.438 14.867 1 93.19 94 THR A CA 1
ATOM 707 C C . THR A 1 94 ? -5.898 31.016 15.602 1 93.19 94 THR A C 1
ATOM 709 O O . THR A 1 94 ? -5.312 29.969 15.297 1 93.19 94 THR A O 1
ATOM 712 N N . ASP A 1 95 ? -5.516 31.859 16.516 1 95.31 95 ASP A N 1
ATOM 713 C CA . ASP A 1 95 ? -4.328 31.531 17.312 1 95.31 95 ASP A CA 1
ATOM 714 C C . ASP A 1 95 ? -4.664 30.562 18.438 1 95.31 95 ASP A C 1
ATOM 716 O O . ASP A 1 95 ? -3.766 30.031 19.094 1 95.31 95 ASP A O 1
ATOM 720 N N . VAL A 1 96 ? -5.953 30.266 18.609 1 95.25 96 VAL A N 1
ATOM 721 C CA . VAL A 1 96 ? -6.406 29.344 19.641 1 95.25 96 VAL A CA 1
ATOM 722 C C . VAL A 1 96 ? -6.082 27.906 19.234 1 95.25 96 VAL A C 1
ATOM 724 O O . VAL A 1 96 ? -6.215 27.547 18.062 1 95.25 96 VAL A O 1
ATOM 727 N N . PRO A 1 97 ? -5.586 27.156 20.203 1 97.44 97 PRO A N 1
ATOM 728 C CA . PRO A 1 97 ? -5.367 25.75 19.859 1 97.44 97 PRO A CA 1
ATOM 729 C C . PRO A 1 97 ? -6.617 25.078 19.297 1 97.44 97 PRO A C 1
ATOM 731 O O . PRO A 1 97 ? -7.707 25.219 19.859 1 97.44 97 PRO A O 1
ATOM 734 N N . THR A 1 98 ? -6.48 24.422 18.203 1 97.75 98 THR A N 1
ATOM 735 C CA . THR A 1 98 ? -7.594 23.797 17.484 1 97.75 98 THR A CA 1
ATOM 736 C C . THR A 1 98 ? -7.242 22.375 17.062 1 97.75 98 THR A C 1
ATOM 738 O O . THR A 1 98 ? -6.273 22.172 16.328 1 97.75 98 THR A O 1
ATOM 741 N N . PHE A 1 99 ? -8.016 21.406 17.531 1 98.44 99 PHE A N 1
ATOM 742 C CA . PHE A 1 99 ? -7.848 20.047 17.062 1 98.44 99 PHE A CA 1
ATOM 743 C C . PHE A 1 99 ? -8.32 19.906 15.617 1 98.44 99 PHE A C 1
ATOM 745 O O . PHE A 1 99 ? -9.336 20.5 15.234 1 98.44 99 PHE A O 1
ATOM 752 N N . CYS A 1 100 ? -7.602 19.234 14.812 1 98.38 100 CYS A N 1
ATOM 753 C CA . CYS A 1 100 ? -7.895 18.953 13.406 1 98.38 100 CYS A CA 1
ATOM 754 C C . CYS A 1 100 ? -7.895 17.453 13.141 1 98.38 100 CYS A C 1
ATOM 756 O O . CYS A 1 100 ? -6.836 16.828 13.109 1 98.38 100 CYS A O 1
ATOM 758 N N . VAL A 1 101 ? -9.109 16.844 12.836 1 98.62 101 VAL A N 1
ATOM 759 C CA . VAL A 1 101 ? -9.242 15.406 13 1 98.62 101 VAL A CA 1
ATOM 760 C C . VAL A 1 101 ? -9.859 14.797 11.75 1 98.62 101 VAL A C 1
ATOM 762 O O . VAL A 1 101 ? -10.883 15.281 11.258 1 98.62 101 VAL A O 1
ATOM 765 N N . ASP A 1 102 ? -9.219 13.828 11.172 1 98.62 102 ASP A N 1
ATOM 766 C CA . ASP A 1 102 ? -9.82 12.883 10.234 1 98.62 102 ASP A CA 1
ATOM 767 C C . ASP A 1 102 ? -10.211 11.586 10.945 1 98.62 102 ASP A C 1
ATOM 769 O O . ASP A 1 102 ? -9.344 10.781 11.297 1 98.62 102 ASP A O 1
ATOM 773 N N . PRO A 1 103 ? -11.445 11.367 11.18 1 98.38 103 PRO A N 1
ATOM 774 C CA . PRO A 1 103 ? -11.859 10.195 11.961 1 98.38 103 PRO A CA 1
ATOM 775 C C . PRO A 1 103 ? -11.469 8.875 11.297 1 98.38 103 PRO A C 1
ATOM 777 O O . PRO A 1 103 ? -11.016 7.953 11.977 1 98.38 103 PRO A O 1
ATOM 780 N N . ILE A 1 104 ? -11.664 8.758 9.992 1 97.94 104 ILE A N 1
ATOM 781 C CA . ILE A 1 104 ? -11.258 7.586 9.227 1 97.94 104 ILE A CA 1
ATOM 782 C C . ILE A 1 104 ? -10.586 8.023 7.93 1 97.94 104 ILE A C 1
ATOM 784 O O . ILE A 1 104 ? -11.25 8.188 6.902 1 97.94 104 ILE A O 1
ATOM 788 N N . ASP A 1 105 ? -9.32 8.219 7.996 1 98 105 ASP A N 1
ATOM 789 C CA . ASP A 1 105 ? -8.547 8.445 6.781 1 98 105 ASP A CA 1
ATOM 790 C C . ASP A 1 105 ? -8.336 7.148 6.004 1 98 105 ASP A C 1
ATOM 792 O O . ASP A 1 105 ? -7.902 6.145 6.57 1 98 105 ASP A O 1
ATOM 796 N N . GLY A 1 106 ? -8.586 7.195 4.672 1 96.81 106 GLY A N 1
ATOM 797 C CA . GLY A 1 106 ? -8.633 5.984 3.869 1 96.81 106 GLY A CA 1
ATOM 798 C C . GLY A 1 106 ? -10 5.328 3.859 1 96.81 106 GLY A C 1
ATOM 799 O O . GLY A 1 106 ? -10.109 4.121 4.086 1 96.81 106 GLY A O 1
ATOM 800 N N . THR A 1 107 ? -10.992 6.105 3.607 1 94.94 107 THR A N 1
ATOM 801 C CA . THR A 1 107 ? -12.367 5.629 3.662 1 94.94 107 THR A CA 1
ATOM 802 C C . THR A 1 107 ? -12.609 4.551 2.607 1 94.94 107 THR A C 1
ATOM 804 O O . THR A 1 107 ? -13.305 3.564 2.865 1 94.94 107 THR A O 1
ATOM 807 N N . THR A 1 108 ? -12.055 4.734 1.401 1 95.75 108 THR A N 1
ATOM 808 C CA . THR A 1 108 ? -12.156 3.701 0.378 1 95.75 108 THR A CA 1
ATOM 809 C C . THR A 1 108 ? -11.523 2.398 0.859 1 95.75 108 THR A C 1
ATOM 811 O O . THR A 1 108 ? -12.078 1.318 0.651 1 95.75 108 THR A O 1
ATOM 814 N N . ASN A 1 109 ? -10.352 2.512 1.462 1 97.44 109 ASN A N 1
ATOM 815 C CA . ASN A 1 109 ? -9.711 1.344 2.055 1 97.44 109 ASN A CA 1
ATOM 816 C C . ASN A 1 109 ? -10.609 0.674 3.09 1 97.44 109 ASN A C 1
ATOM 818 O O . ASN A 1 109 ? -10.719 -0.554 3.123 1 97.44 109 ASN A O 1
ATOM 822 N N . PHE A 1 110 ? -11.273 1.473 3.91 1 96.75 110 PHE A N 1
ATOM 823 C CA . PHE A 1 110 ? -12.156 1.003 4.973 1 96.75 110 PHE A CA 1
ATOM 824 C C . PHE A 1 110 ? -13.32 0.206 4.398 1 96.75 110 PHE A C 1
ATOM 826 O O . PHE A 1 110 ? -13.656 -0.864 4.91 1 96.75 110 PHE A O 1
ATOM 833 N N . ILE A 1 111 ? -13.859 0.625 3.334 1 93 111 ILE A N 1
ATOM 834 C CA . ILE A 1 111 ? -14.984 -0.015 2.658 1 93 111 ILE A CA 1
ATOM 835 C C . ILE A 1 111 ? -14.562 -1.387 2.141 1 93 111 ILE A C 1
ATOM 837 O O . ILE A 1 111 ? -15.32 -2.355 2.234 1 93 111 ILE A O 1
ATOM 841 N N . HIS A 1 112 ? -13.367 -1.532 1.716 1 94.62 112 HIS A N 1
ATOM 842 C CA . HIS A 1 112 ? -12.914 -2.73 1.015 1 94.62 112 HIS A CA 1
ATOM 843 C C . HIS A 1 112 ? -12.148 -3.662 1.95 1 94.62 112 HIS A C 1
ATOM 845 O O . HIS A 1 112 ? -11.859 -4.805 1.592 1 94.62 112 HIS A O 1
ATOM 851 N N . GLY A 1 113 ? -11.805 -3.162 3.092 1 94.5 113 GLY A N 1
ATOM 852 C CA . GLY A 1 113 ? -11.016 -3.969 4.004 1 94.5 113 GLY A CA 1
ATOM 853 C C . GLY A 1 113 ? -9.531 -3.941 3.691 1 94.5 113 GLY A C 1
ATOM 854 O O . GLY A 1 113 ? -8.797 -4.867 4.043 1 94.5 113 GLY A O 1
ATOM 855 N N . PHE A 1 114 ? -9.055 -2.957 2.854 1 96.69 114 PHE A N 1
ATOM 856 C CA . PHE A 1 114 ? -7.633 -2.684 2.68 1 96.69 114 PHE A CA 1
ATOM 857 C C . PHE A 1 114 ? -7.039 -2.072 3.943 1 96.69 114 PHE A C 1
ATOM 859 O O . PHE A 1 114 ? -7.602 -1.129 4.504 1 96.69 114 PHE A O 1
ATOM 866 N N . PRO A 1 115 ? -5.953 -2.521 4.48 1 95.31 115 PRO A N 1
ATOM 867 C CA . PRO A 1 115 ? -5.605 -2.309 5.887 1 95.31 115 PRO A CA 1
ATOM 868 C C . PRO A 1 115 ? -4.945 -0.956 6.133 1 95.31 115 PRO A C 1
ATOM 870 O O . PRO A 1 115 ? -4.516 -0.668 7.254 1 95.31 115 PRO A O 1
ATOM 873 N N . PHE A 1 116 ? -4.844 -0.108 5.18 1 97.88 116 PHE A N 1
ATOM 874 C CA . PHE A 1 116 ? -4.297 1.229 5.375 1 97.88 116 PHE A CA 1
ATOM 875 C C . PHE A 1 116 ? -5.402 2.229 5.688 1 97.88 116 PHE A C 1
ATOM 877 O O . PHE A 1 116 ? -5.73 3.078 4.855 1 97.88 116 PHE A O 1
ATOM 884 N N . VAL A 1 117 ? -5.906 2.119 6.957 1 98.31 117 VAL A N 1
ATOM 885 C CA . VAL A 1 117 ? -6.953 2.957 7.531 1 98.31 117 VAL A CA 1
ATOM 886 C C . VAL A 1 117 ? -6.504 3.488 8.891 1 98.31 117 VAL A C 1
ATOM 888 O O . VAL A 1 117 ? -5.867 2.77 9.664 1 98.31 117 VAL A O 1
ATOM 891 N N . CYS A 1 118 ? -6.805 4.758 9.117 1 98.75 118 CYS A N 1
ATOM 892 C CA . CYS A 1 118 ? -6.355 5.285 10.398 1 98.75 118 CYS A CA 1
ATOM 893 C C . CYS A 1 118 ? -7.242 6.438 10.859 1 98.75 118 CYS A C 1
ATOM 895 O O . CYS A 1 118 ? -8.047 6.953 10.078 1 98.75 118 CYS A O 1
ATOM 897 N N . ILE A 1 119 ? -7.113 6.758 12.117 1 98.88 119 ILE A N 1
ATOM 898 C CA . ILE A 1 119 ? -7.527 8.07 12.602 1 98.88 119 ILE A CA 1
ATOM 899 C C . ILE A 1 119 ? -6.328 9.016 12.625 1 98.88 119 ILE A C 1
ATOM 901 O O . ILE A 1 119 ? -5.211 8.609 12.953 1 98.88 119 ILE A O 1
ATOM 905 N N . SER A 1 120 ? -6.555 10.25 12.273 1 98.94 120 SER A N 1
ATOM 906 C CA . SER A 1 120 ? -5.539 11.297 12.258 1 98.94 120 SER A CA 1
ATOM 907 C C . SER A 1 120 ? -5.941 12.469 13.148 1 98.94 120 SER A C 1
ATOM 909 O O . SER A 1 120 ? -6.973 13.102 12.922 1 98.94 120 SER A O 1
ATOM 911 N N . ILE A 1 121 ? -5.137 12.75 14.156 1 98.94 121 ILE A N 1
ATOM 912 C CA . ILE A 1 121 ? -5.414 13.828 15.109 1 98.94 121 ILE A CA 1
ATOM 913 C C . ILE A 1 121 ? -4.262 14.828 15.102 1 98.94 121 ILE A C 1
ATOM 915 O O . ILE A 1 121 ? -3.16 14.523 15.562 1 98.94 121 ILE A O 1
ATOM 919 N N . GLY A 1 122 ? -4.547 15.984 14.578 1 98.88 122 GLY A N 1
ATOM 920 C CA . GLY A 1 122 ? -3.586 17.078 14.625 1 98.88 122 GLY A CA 1
ATOM 921 C C . GLY A 1 122 ? -3.986 18.188 15.586 1 98.88 122 GLY A C 1
ATOM 922 O O . GLY A 1 122 ? -5.145 18.266 16 1 98.88 122 GLY A O 1
ATOM 923 N N . LEU A 1 123 ? -3.043 19 16.031 1 98.81 123 LEU A N 1
ATOM 924 C CA . LEU A 1 123 ? -3.273 20.234 16.781 1 98.81 123 LEU A CA 1
ATOM 925 C C . LEU A 1 123 ? -2.658 21.422 16.047 1 98.81 123 LEU A C 1
ATOM 927 O O . LEU A 1 123 ? -1.477 21.391 15.695 1 98.81 123 LEU A O 1
ATOM 931 N N . ILE A 1 124 ? -3.492 22.359 15.781 1 98.31 124 ILE A N 1
ATOM 932 C CA . ILE A 1 124 ? -3.066 23.625 15.203 1 98.31 124 ILE A CA 1
ATOM 933 C C . ILE A 1 124 ? -3 24.703 16.297 1 98.31 124 ILE A C 1
ATOM 935 O O . ILE A 1 124 ? -3.947 24.859 17.062 1 98.31 124 ILE A O 1
ATOM 939 N N . TYR A 1 125 ? -1.911 25.344 16.438 1 97.81 125 TYR A N 1
ATOM 940 C CA . TYR A 1 125 ? -1.699 26.422 17.406 1 97.81 125 TYR A CA 1
ATOM 941 C C . TYR A 1 125 ? -0.993 27.594 16.75 1 97.81 125 TYR A C 1
ATOM 943 O O . TYR A 1 125 ? 0.039 27.438 16.094 1 97.81 125 TYR A O 1
ATOM 951 N N . LYS A 1 126 ? -1.629 28.797 16.906 1 96.69 126 LYS A N 1
ATOM 952 C CA . LYS A 1 126 ? -1.136 30 16.234 1 96.69 126 LYS A CA 1
ATOM 953 C C . LYS A 1 126 ? -0.993 29.766 14.734 1 96.69 126 LYS A C 1
ATOM 955 O O . LYS A 1 126 ? 0.038 30.094 14.141 1 96.69 126 LYS A O 1
ATOM 960 N N . ARG A 1 127 ? -1.912 28.938 14.203 1 96.56 127 ARG A N 1
ATOM 961 C CA . ARG A 1 127 ? -2.146 28.719 12.781 1 96.56 127 ARG A CA 1
ATOM 962 C C . ARG A 1 127 ? -1.047 27.859 12.172 1 96.56 127 ARG A C 1
ATOM 964 O O . ARG A 1 127 ? -0.821 27.891 10.961 1 96.56 127 ARG A O 1
ATOM 971 N N . ARG A 1 128 ? -0.328 27.125 13.07 1 97.62 128 ARG A N 1
ATOM 972 C CA . ARG A 1 128 ? 0.662 26.156 12.633 1 97.62 128 ARG A CA 1
ATOM 973 C C . ARG A 1 128 ? 0.374 24.781 13.234 1 97.62 128 ARG A C 1
ATOM 975 O O . ARG A 1 128 ? -0.04 24.672 14.391 1 97.62 128 ARG A O 1
ATOM 982 N N . PRO A 1 129 ? 0.58 23.719 12.438 1 98.44 129 PRO A N 1
ATOM 983 C CA . PRO A 1 129 ? 0.517 22.406 13.07 1 98.44 129 PRO A CA 1
ATOM 984 C C . PRO A 1 129 ? 1.604 22.203 14.117 1 98.44 129 PRO A C 1
ATOM 986 O O . PRO A 1 129 ? 2.779 22.469 13.859 1 98.44 129 PRO A O 1
ATOM 989 N N . VAL A 1 130 ? 1.237 21.641 15.305 1 98.44 130 VAL A N 1
ATOM 990 C CA . VAL A 1 130 ? 2.252 21.562 16.344 1 98.44 130 VAL A CA 1
ATOM 991 C C . VAL A 1 130 ? 2.279 20.156 16.953 1 98.44 130 VAL A C 1
ATOM 993 O O . VAL A 1 130 ? 3.223 19.797 17.656 1 98.44 130 VAL A O 1
ATOM 996 N N . MET A 1 131 ? 1.307 19.375 16.672 1 98.75 131 MET A N 1
ATOM 997 C CA . MET A 1 131 ? 1.232 18.016 17.203 1 98.75 131 MET A CA 1
ATOM 998 C C . MET A 1 131 ? 0.479 17.109 16.234 1 98.75 131 MET A C 1
ATOM 1000 O O . MET A 1 131 ? -0.466 17.547 15.57 1 98.75 131 MET A O 1
ATOM 1004 N N . GLY A 1 132 ? 0.889 15.844 16.172 1 98.88 132 GLY A N 1
ATOM 1005 C CA . GLY A 1 132 ? 0.193 14.867 15.344 1 98.88 132 GLY A CA 1
ATOM 1006 C C . GLY A 1 132 ? 0.183 13.477 15.945 1 98.88 132 GLY A C 1
ATOM 1007 O O . GLY A 1 132 ? 1.175 13.039 16.531 1 98.88 132 GLY A O 1
ATOM 1008 N N . VAL A 1 133 ? -0.972 12.812 15.844 1 98.94 133 VAL A N 1
ATOM 1009 C CA . VAL A 1 133 ? -1.154 11.406 16.188 1 98.94 133 VAL A CA 1
ATOM 1010 C C . VAL A 1 133 ? -1.91 10.695 15.07 1 98.94 133 VAL A C 1
ATOM 1012 O O . VAL A 1 133 ? -2.992 11.125 14.664 1 98.94 133 VAL A O 1
ATOM 1015 N N . ILE A 1 134 ? -1.322 9.688 14.523 1 98.94 134 ILE A N 1
ATOM 1016 C CA . ILE A 1 134 ? -1.936 8.852 13.5 1 98.94 134 ILE A CA 1
ATOM 1017 C C . ILE A 1 134 ? -1.922 7.391 13.953 1 98.94 134 ILE A C 1
ATOM 1019 O O . ILE A 1 134 ? -0.857 6.828 14.219 1 98.94 134 ILE A O 1
ATOM 1023 N N . TYR A 1 135 ? -3.117 6.773 14.023 1 98.88 135 TYR A N 1
ATOM 1024 C CA . TYR A 1 135 ? -3.182 5.402 14.516 1 98.88 135 TYR A CA 1
ATOM 1025 C C . TYR A 1 135 ? -3.896 4.496 13.523 1 98.88 135 TYR A C 1
ATOM 1027 O O . TYR A 1 135 ? -5.066 4.723 13.195 1 98.88 135 TYR A O 1
ATOM 1035 N N . ASN A 1 136 ? -3.207 3.559 12.992 1 98.62 136 ASN A N 1
ATOM 1036 C CA . ASN A 1 136 ? -3.754 2.463 12.203 1 98.62 136 ASN A CA 1
ATOM 1037 C C . ASN A 1 136 ? -4.086 1.253 13.07 1 98.62 136 ASN A C 1
ATOM 1039 O O . ASN A 1 136 ? -3.191 0.506 13.469 1 98.62 136 ASN A O 1
ATOM 1043 N N . PRO A 1 137 ? -5.312 1.023 13.344 1 97.44 137 PRO A N 1
ATOM 1044 C CA . PRO A 1 137 ? -5.652 -0.049 14.281 1 97.44 137 PRO A CA 1
ATOM 1045 C C . PRO A 1 137 ? -5.512 -1.438 13.664 1 97.44 137 PRO A C 1
ATOM 1047 O O . PRO A 1 137 ? -5.438 -2.436 14.391 1 97.44 137 PRO A O 1
ATOM 1050 N N . PHE A 1 138 ? -5.547 -1.521 12.375 1 95 138 PHE A N 1
ATOM 1051 C CA . PHE A 1 138 ? -5.441 -2.82 11.719 1 95 138 PHE A CA 1
ATOM 1052 C C . PHE A 1 138 ? -4.012 -3.342 11.773 1 95 138 PHE A C 1
ATOM 1054 O O . PHE A 1 138 ? -3.787 -4.547 11.922 1 95 138 PHE A O 1
ATOM 1061 N N . LEU A 1 139 ? -3.076 -2.428 11.656 1 93.62 139 LEU A N 1
ATOM 1062 C CA . LEU A 1 139 ? -1.666 -2.795 11.734 1 93.62 139 LEU A CA 1
ATOM 1063 C C . LEU A 1 139 ? -1.12 -2.541 13.141 1 93.62 139 LEU A C 1
ATOM 1065 O O . LEU A 1 139 ? -0.017 -2.982 13.469 1 93.62 139 LEU A O 1
ATOM 1069 N N . ASP A 1 140 ? -1.852 -1.848 13.914 1 95.06 140 ASP A N 1
ATOM 1070 C CA . ASP A 1 140 ? -1.464 -1.419 15.258 1 95.06 140 ASP A CA 1
ATOM 1071 C C . ASP A 1 140 ? -0.192 -0.575 15.211 1 95.06 140 ASP A C 1
ATOM 1073 O O . ASP A 1 140 ? 0.77 -0.857 15.93 1 95.06 140 ASP A O 1
ATOM 1077 N N . HIS A 1 141 ? -0.131 0.38 14.352 1 97.38 141 HIS A N 1
ATOM 1078 C CA . HIS A 1 141 ? 0.92 1.385 14.234 1 97.38 141 HIS A CA 1
ATOM 1079 C C . HIS A 1 141 ? 0.427 2.754 14.688 1 97.38 141 HIS A C 1
ATOM 1081 O O . HIS A 1 141 ? -0.539 3.285 14.133 1 97.38 141 HIS A O 1
ATOM 1087 N N . LEU A 1 142 ? 1.019 3.227 15.703 1 98.69 142 LEU A N 1
ATOM 1088 C CA . LEU A 1 142 ? 0.705 4.566 16.188 1 98.69 142 LEU A CA 1
ATOM 1089 C C . LEU A 1 142 ? 1.882 5.512 15.961 1 98.69 142 LEU A C 1
ATOM 1091 O O . LEU A 1 142 ? 2.92 5.375 16.609 1 98.69 142 LEU A O 1
ATOM 1095 N N . TYR A 1 143 ? 1.74 6.422 15.062 1 98.88 143 TYR A N 1
ATOM 1096 C CA . TYR A 1 143 ? 2.715 7.48 14.812 1 98.88 143 TYR A CA 1
ATOM 1097 C C . TYR A 1 143 ? 2.371 8.734 15.609 1 98.88 143 TYR A C 1
ATOM 1099 O O . TYR A 1 143 ? 1.199 9.094 15.734 1 98.88 143 TYR A O 1
ATOM 1107 N N . PHE A 1 144 ? 3.396 9.391 16.094 1 98.88 144 PHE A N 1
ATOM 1108 C CA . PHE A 1 144 ? 3.125 10.656 16.766 1 98.88 144 PHE A CA 1
ATOM 1109 C C . PHE A 1 144 ? 4.332 11.586 16.688 1 98.88 144 PHE A C 1
ATOM 1111 O O . PHE A 1 144 ? 5.457 11.133 16.469 1 98.88 144 PHE A O 1
ATOM 1118 N N . GLY A 1 145 ? 4.047 12.82 16.75 1 98.69 145 GLY A N 1
ATOM 1119 C CA . GLY A 1 145 ? 5.086 13.844 16.75 1 98.69 145 GLY A CA 1
ATOM 1120 C C . GLY A 1 145 ? 4.672 15.117 17.453 1 98.69 145 GLY A C 1
ATOM 1121 O O . GLY A 1 145 ? 3.48 15.414 17.562 1 98.69 145 GLY A O 1
ATOM 1122 N N . LEU A 1 146 ? 5.617 15.805 17.984 1 98.19 146 LEU A N 1
ATOM 1123 C CA . LEU A 1 146 ? 5.473 17.094 18.641 1 98.19 146 LEU A CA 1
ATOM 1124 C C . LEU A 1 146 ? 6.527 18.078 18.141 1 98.19 146 LEU A C 1
ATOM 1126 O O . LEU A 1 146 ? 7.703 17.734 18.016 1 98.19 146 LEU A O 1
ATOM 1130 N N . LYS A 1 147 ? 6.027 19.297 17.844 1 96.62 147 LYS A N 1
ATOM 1131 C CA . LYS A 1 147 ? 6.992 20.312 17.406 1 96.62 147 LYS A CA 1
ATOM 1132 C C . LYS A 1 147 ? 8.117 20.469 18.422 1 96.62 147 LYS A C 1
ATOM 1134 O O . LYS A 1 147 ? 7.867 20.734 19.609 1 96.62 147 LYS A O 1
ATOM 1139 N N . GLY A 1 148 ? 9.289 20.234 18 1 96.19 148 GLY A N 1
ATOM 1140 C CA . GLY A 1 148 ? 10.461 20.344 18.859 1 96.19 148 GLY A CA 1
ATOM 1141 C C . GLY A 1 148 ? 10.703 19.109 19.703 1 96.19 148 GLY A C 1
ATOM 1142 O O . GLY A 1 148 ? 11.672 19.047 20.469 1 96.19 148 GLY A O 1
ATOM 1143 N N . GLY A 1 149 ? 9.867 18.078 19.562 1 97 149 GLY A N 1
ATOM 1144 C CA . GLY A 1 149 ? 9.969 16.906 20.422 1 97 149 GLY A CA 1
ATOM 1145 C C . GLY A 1 149 ? 10.281 15.633 19.656 1 97 149 GLY A C 1
ATOM 1146 O O . GLY A 1 149 ? 10.391 14.562 20.25 1 97 149 GLY A O 1
ATOM 1147 N N . GLY A 1 150 ? 10.406 15.727 18.375 1 97.81 150 GLY A N 1
ATOM 1148 C CA . GLY A 1 150 ? 10.664 14.539 17.562 1 97.81 150 GLY A CA 1
ATOM 1149 C C . GLY A 1 150 ? 9.398 13.789 17.188 1 97.81 150 GLY A C 1
ATOM 1150 O O . GLY A 1 150 ? 8.289 14.219 17.531 1 97.81 150 GLY A O 1
ATOM 1151 N N . SER A 1 151 ? 9.523 12.789 16.438 1 98.44 151 SER A N 1
ATOM 1152 C CA . SER A 1 151 ? 8.43 11.906 16.062 1 98.44 151 SER A CA 1
ATOM 1153 C C . SER A 1 151 ? 8.812 10.445 16.234 1 98.44 151 SER A C 1
ATOM 1155 O O . SER A 1 151 ? 10 10.102 16.219 1 98.44 151 SER A O 1
ATOM 1157 N N . TYR A 1 152 ? 7.816 9.609 16.453 1 98.56 152 TYR A N 1
ATOM 1158 C CA . TYR A 1 152 ? 8.039 8.227 16.859 1 98.56 152 TYR A CA 1
ATOM 1159 C C . TYR A 1 152 ? 6.941 7.312 16.328 1 98.56 152 TYR A C 1
ATOM 1161 O O . TYR A 1 152 ? 5.891 7.785 15.891 1 98.56 152 TYR A O 1
ATOM 1169 N N . LEU A 1 153 ? 7.262 6.039 16.359 1 97.94 153 LEU A N 1
ATOM 1170 C CA . LEU A 1 153 ? 6.332 4.973 16.016 1 97.94 153 LEU A CA 1
ATOM 1171 C C . LEU A 1 153 ? 6.215 3.961 17.156 1 97.94 153 LEU A C 1
ATOM 1173 O O . LEU A 1 153 ? 7.23 3.518 17.703 1 97.94 153 LEU A O 1
ATOM 1177 N N . LEU A 1 154 ? 5.031 3.709 17.578 1 97.31 154 LEU A N 1
ATOM 1178 C CA . LEU A 1 154 ? 4.723 2.602 18.469 1 97.31 154 LEU A CA 1
ATOM 1179 C C . LEU A 1 154 ? 4.074 1.449 17.703 1 97.31 154 LEU A C 1
ATOM 1181 O O . LEU A 1 154 ? 3.057 1.636 17.047 1 97.31 154 LEU A O 1
ATOM 1185 N N . LYS A 1 155 ? 4.742 0.307 17.812 1 91.69 155 LYS A N 1
ATOM 1186 C CA . LYS A 1 155 ? 4.191 -0.896 17.203 1 91.69 155 LYS A CA 1
ATOM 1187 C C . LYS A 1 155 ? 3.775 -1.917 18.25 1 91.69 155 LYS A C 1
ATOM 1189 O O . LYS A 1 155 ? 4.531 -2.201 19.188 1 91.69 155 LYS A O 1
ATOM 1194 N N . GLY A 1 156 ? 2.648 -2.49 18.141 1 82.88 156 GLY A N 1
ATOM 1195 C CA . GLY A 1 156 ? 2.275 -3.623 18.984 1 82.88 156 GLY A CA 1
ATOM 1196 C C . GLY A 1 156 ? 1.641 -3.215 20.297 1 82.88 156 GLY A C 1
ATOM 1197 O O . GLY A 1 156 ? 1.897 -3.83 21.328 1 82.88 156 GLY A O 1
ATOM 1198 N N . GLY A 1 157 ? 1.087 -2.164 20.359 1 83.19 157 GLY A N 1
ATOM 1199 C CA . GLY A 1 157 ? 0.292 -1.82 21.531 1 83.19 157 GLY A CA 1
ATOM 1200 C C . GLY A 1 157 ? 0.871 -0.668 22.328 1 83.19 157 GLY A C 1
ATOM 1201 O O . GLY A 1 157 ? 1.943 -0.157 22 1 83.19 157 GLY A O 1
ATOM 1202 N N . PRO A 1 158 ? 0.191 -0.316 23.453 1 84.94 158 PRO A N 1
ATOM 1203 C CA . PRO A 1 158 ? 0.546 0.883 24.219 1 84.94 158 PRO A CA 1
ATOM 1204 C C . PRO A 1 158 ? 1.805 0.693 25.062 1 84.94 158 PRO A C 1
ATOM 1206 O O . PRO A 1 158 ? 2.445 1.674 25.453 1 84.94 158 PRO A O 1
ATOM 1209 N N . SER A 1 159 ? 2.168 -0.555 25.281 1 88.62 159 SER A N 1
ATOM 1210 C CA . SER A 1 159 ? 3.322 -0.811 26.141 1 88.62 159 SER A CA 1
ATOM 1211 C C . SER A 1 159 ? 4.598 -0.963 25.328 1 88.62 159 SER A C 1
ATOM 1213 O O . SER A 1 159 ? 5.68 -1.168 25.875 1 88.62 159 SER A O 1
ATOM 1215 N N . ALA A 1 160 ? 4.445 -0.788 24.031 1 90.38 160 ALA A N 1
ATOM 1216 C CA . ALA A 1 160 ? 5.613 -0.919 23.172 1 90.38 160 ALA A CA 1
ATOM 1217 C C . ALA A 1 160 ? 6.582 0.243 23.375 1 90.38 160 ALA A C 1
ATOM 1219 O O . ALA A 1 160 ? 6.18 1.328 23.797 1 90.38 160 ALA A O 1
ATOM 1220 N N . LEU A 1 161 ? 7.859 0.041 23.172 1 94.25 161 LEU A N 1
ATOM 1221 C CA . LEU A 1 161 ? 8.852 1.115 23.203 1 94.25 161 LEU A CA 1
ATOM 1222 C C . LEU A 1 161 ? 8.773 1.944 21.922 1 94.25 161 LEU A C 1
ATOM 1224 O O . LEU A 1 161 ? 8.727 1.393 20.812 1 94.25 161 LEU A O 1
ATOM 1228 N N . PRO A 1 162 ? 8.727 3.232 22.094 1 96.31 162 PRO A N 1
ATOM 1229 C CA . PRO A 1 162 ? 8.672 4.082 20.906 1 96.31 162 PRO A CA 1
ATOM 1230 C C . PRO A 1 162 ? 9.945 4.016 20.062 1 96.31 162 PRO A C 1
ATOM 1232 O O . PRO A 1 162 ? 11.047 4.055 20.609 1 96.31 162 PRO A O 1
ATOM 1235 N N . LEU A 1 163 ? 9.781 3.912 18.797 1 95.81 163 LEU A N 1
ATOM 1236 C CA . LEU A 1 163 ? 10.883 3.971 17.844 1 95.81 163 LEU A CA 1
ATOM 1237 C C . LEU A 1 163 ? 11.008 5.367 17.25 1 95.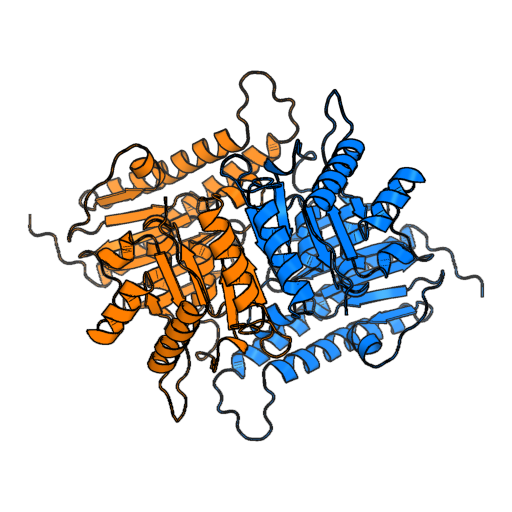81 163 LEU A C 1
ATOM 1239 O O . LEU A 1 163 ? 10.047 5.895 16.688 1 95.81 163 LEU A O 1
ATOM 1243 N N . LYS A 1 164 ? 12.133 5.906 17.375 1 96.69 164 LYS A N 1
ATOM 1244 C CA . LYS A 1 164 ? 12.352 7.238 16.812 1 96.69 164 LYS A CA 1
ATOM 1245 C C . LYS A 1 164 ? 12.305 7.215 15.297 1 96.69 164 LYS A C 1
ATOM 1247 O O . LYS A 1 164 ? 12.836 6.301 14.664 1 96.69 164 LYS A O 1
ATOM 1252 N N . LEU A 1 165 ? 11.766 8.258 14.672 1 96.81 165 LEU A N 1
ATOM 1253 C CA . LEU A 1 165 ? 11.703 8.391 13.219 1 96.81 165 LEU A CA 1
ATOM 1254 C C . LEU A 1 165 ? 12.75 9.375 12.719 1 96.81 165 LEU A C 1
ATOM 1256 O O . LEU A 1 165 ? 13.031 10.375 13.375 1 96.81 165 LEU A O 1
ATOM 1260 N N . PRO A 1 166 ? 13.266 9.148 11.617 1 95.94 166 PRO A N 1
ATOM 1261 C CA . PRO A 1 166 ? 13.094 7.945 10.805 1 95.94 166 PRO A CA 1
ATOM 1262 C C . PRO A 1 166 ? 13.688 6.699 11.453 1 95.94 166 PRO A C 1
ATOM 1264 O O . PRO A 1 166 ? 14.469 6.805 12.406 1 95.94 166 PRO A O 1
ATOM 1267 N N . LEU A 1 167 ? 13.312 5.562 10.992 1 92.69 167 LEU A N 1
ATOM 1268 C CA . LEU A 1 167 ? 13.711 4.309 11.625 1 92.69 167 LEU A CA 1
ATOM 1269 C C . LEU A 1 167 ? 15.188 4.02 11.383 1 92.69 167 LEU A C 1
ATOM 1271 O O . LEU A 1 167 ? 15.812 3.291 12.156 1 92.69 167 LEU A O 1
ATOM 1275 N N . SER A 1 168 ? 15.734 4.562 10.406 1 88.25 168 SER A N 1
ATOM 1276 C CA . SER A 1 168 ? 17.172 4.418 10.203 1 88.25 168 SER A CA 1
ATOM 1277 C C . SER A 1 168 ? 17.953 5.285 11.18 1 88.25 168 SER A C 1
ATOM 1279 O O . SER A 1 168 ? 17.438 6.281 11.688 1 88.25 168 SER A O 1
ATOM 1281 N N . LEU A 1 169 ? 19.188 4.93 11.469 1 81.19 169 LEU A N 1
ATOM 1282 C CA . LEU A 1 169 ? 20.031 5.664 12.406 1 81.19 169 LEU A CA 1
ATOM 1283 C C . LEU A 1 169 ? 20.266 7.09 11.922 1 81.19 169 LEU A C 1
ATOM 1285 O O . LEU A 1 169 ? 20.297 8.023 12.734 1 81.19 169 LEU A O 1
ATOM 1289 N N . SER A 1 170 ? 20.453 7.152 10.594 1 80.25 170 SER A N 1
ATOM 1290 C CA . SER A 1 170 ? 20.578 8.469 9.977 1 80.25 170 SER A CA 1
ATOM 1291 C C . SER A 1 170 ? 19.766 8.555 8.688 1 80.25 170 SER A C 1
ATOM 1293 O O . SER A 1 170 ? 19.406 7.527 8.102 1 80.25 170 SER A O 1
ATOM 1295 N N . ALA A 1 171 ? 19.5 9.836 8.406 1 86.69 171 ALA A N 1
ATOM 1296 C CA . ALA A 1 171 ? 18.812 10.039 7.137 1 86.69 171 ALA A CA 1
ATOM 1297 C C . ALA A 1 171 ? 19.625 9.492 5.973 1 86.69 171 ALA A C 1
ATOM 1299 O O . ALA A 1 171 ? 20.844 9.648 5.941 1 86.69 171 ALA A O 1
ATOM 1300 N N . LYS A 1 172 ? 19 8.789 5.082 1 88.44 172 LYS A N 1
ATOM 1301 C CA . LYS A 1 172 ? 19.641 8.227 3.904 1 88.44 172 LYS A CA 1
ATOM 1302 C C . LYS A 1 172 ? 19.844 9.281 2.826 1 88.44 172 LYS A C 1
ATOM 1304 O O . LYS A 1 172 ? 19.062 10.219 2.711 1 88.44 172 LYS A O 1
ATOM 1309 N N . PRO A 1 173 ? 20.875 9.125 2.045 1 90.06 173 PRO A N 1
ATOM 1310 C CA . PRO A 1 173 ? 21.016 10.031 0.904 1 90.06 173 PRO A CA 1
ATOM 1311 C C . PRO A 1 173 ? 19.938 9.797 -0.163 1 90.06 173 PRO A C 1
ATOM 1313 O O . PRO A 1 173 ? 19.359 8.719 -0.225 1 90.06 173 PRO A O 1
ATOM 1316 N N . LEU A 1 174 ? 19.641 10.75 -0.915 1 94.56 174 LEU A N 1
ATOM 1317 C CA . LEU A 1 174 ? 18.781 10.719 -2.086 1 94.56 174 LEU A CA 1
ATOM 1318 C C . LEU A 1 174 ? 19.281 11.664 -3.166 1 94.56 174 LEU A C 1
ATOM 1320 O O . LEU A 1 174 ? 18.875 12.828 -3.211 1 94.56 174 LEU A O 1
ATOM 1324 N N . PRO A 1 175 ? 20.094 11.133 -4.023 1 94 175 PRO A N 1
ATOM 1325 C CA . PRO A 1 175 ? 20.781 12.023 -4.969 1 94 175 PRO A CA 1
ATOM 1326 C C . PRO A 1 175 ? 19.828 12.625 -5.996 1 94 175 PRO A C 1
ATOM 1328 O O . PRO A 1 175 ? 19.938 13.805 -6.328 1 94 175 PRO A O 1
ATOM 1331 N N . THR A 1 176 ? 18.938 11.797 -6.566 1 96.88 176 THR A N 1
ATOM 1332 C CA . THR A 1 176 ? 18.016 12.258 -7.602 1 96.88 176 THR A CA 1
ATOM 1333 C C . THR A 1 176 ? 16.656 11.578 -7.465 1 96.88 176 THR A C 1
ATOM 1335 O O . THR A 1 176 ? 16.5 10.656 -6.66 1 96.88 176 THR A O 1
ATOM 1338 N N . LEU A 1 177 ? 15.711 12.008 -8.25 1 98.12 177 LEU A N 1
ATOM 1339 C CA . LEU A 1 177 ? 14.406 11.367 -8.289 1 98.12 177 LEU A CA 1
ATOM 1340 C C . LEU A 1 177 ? 14.516 9.953 -8.844 1 98.12 177 LEU A C 1
ATOM 1342 O O . LEU A 1 177 ? 13.641 9.109 -8.594 1 98.12 177 LEU A O 1
ATOM 1346 N N . HIS A 1 178 ? 15.578 9.656 -9.562 1 97.12 178 HIS A N 1
ATOM 1347 C CA . HIS A 1 178 ? 15.828 8.328 -10.109 1 97.12 178 HIS A CA 1
ATOM 1348 C C . HIS A 1 178 ? 15.898 7.285 -9 1 97.12 178 HIS A C 1
ATOM 1350 O O . HIS A 1 178 ? 15.492 6.137 -9.188 1 97.12 178 HIS A O 1
ATOM 1356 N N . ASP A 1 179 ? 16.312 7.695 -7.852 1 96.25 179 ASP A N 1
ATOM 1357 C CA . ASP A 1 179 ? 16.562 6.781 -6.742 1 96.25 179 ASP A CA 1
ATOM 1358 C C . ASP A 1 179 ? 15.367 6.742 -5.785 1 96.25 179 ASP A C 1
ATOM 1360 O O . ASP A 1 179 ? 15.422 6.082 -4.746 1 96.25 179 ASP A O 1
ATOM 1364 N N . ALA A 1 180 ? 14.305 7.383 -6.113 1 98.12 180 ALA A N 1
ATOM 1365 C CA . ALA A 1 180 ? 13.242 7.637 -5.145 1 98.12 180 ALA A CA 1
ATOM 1366 C C . ALA A 1 180 ? 12.125 6.605 -5.273 1 98.12 180 ALA A C 1
ATOM 1368 O O . ALA A 1 180 ? 11.859 6.094 -6.363 1 98.12 180 ALA A O 1
ATOM 1369 N N . LEU A 1 181 ? 11.57 6.238 -4.227 1 98.38 181 LEU A N 1
ATOM 1370 C CA . LEU A 1 181 ? 10.25 5.625 -4.145 1 98.38 181 LEU A CA 1
ATOM 1371 C C . LEU A 1 181 ? 9.188 6.664 -3.805 1 98.38 181 LEU A C 1
ATOM 1373 O O . LEU A 1 181 ? 9.219 7.262 -2.725 1 98.38 181 LEU A O 1
ATOM 1377 N N . ILE A 1 182 ? 8.203 6.875 -4.723 1 98.88 182 ILE A N 1
ATOM 1378 C CA . ILE A 1 182 ? 7.332 8.039 -4.645 1 98.88 182 ILE A CA 1
ATOM 1379 C C . ILE A 1 182 ? 5.883 7.59 -4.48 1 98.88 182 ILE A C 1
ATOM 1381 O O . ILE A 1 182 ? 5.41 6.723 -5.219 1 98.88 182 ILE A O 1
ATOM 1385 N N . ALA A 1 183 ? 5.215 8.156 -3.482 1 98.88 183 ALA A N 1
ATOM 1386 C CA . ALA A 1 183 ? 3.791 7.887 -3.318 1 98.88 183 ALA A CA 1
ATOM 1387 C C . ALA A 1 183 ? 2.945 8.93 -4.043 1 98.88 183 ALA A C 1
ATOM 1389 O O . ALA A 1 183 ? 3.18 10.133 -3.906 1 98.88 183 ALA A O 1
ATOM 1390 N N . VAL A 1 184 ? 1.99 8.453 -4.816 1 98.56 184 VAL A N 1
ATOM 1391 C CA . VAL A 1 184 ? 1.021 9.281 -5.531 1 98.56 184 VAL A CA 1
ATOM 1392 C C . VAL A 1 184 ? -0.38 8.695 -5.359 1 98.56 184 VAL A C 1
ATOM 1394 O O . VAL A 1 184 ? -0.533 7.523 -5 1 98.56 184 VAL A O 1
ATOM 1397 N N . GLU A 1 185 ? -1.388 9.508 -5.551 1 97.94 185 GLU A N 1
ATOM 1398 C CA . GLU A 1 185 ? -2.777 9.078 -5.434 1 97.94 185 GLU A CA 1
ATOM 1399 C C . GLU A 1 185 ? -3.621 9.609 -6.59 1 97.94 185 GLU A C 1
ATOM 1401 O O . GLU A 1 185 ? -3.363 10.703 -7.102 1 97.94 185 GLU A O 1
ATOM 1406 N N . TRP A 1 186 ? -4.645 8.914 -6.949 1 96.19 186 TRP A N 1
ATOM 1407 C CA . TRP A 1 186 ? -5.516 9.281 -8.055 1 96.19 186 TRP A CA 1
ATOM 1408 C C . TRP A 1 186 ? -6.562 10.297 -7.613 1 96.19 186 TRP A C 1
ATOM 1410 O O . TRP A 1 186 ? -7.066 11.078 -8.43 1 96.19 186 TRP A O 1
ATOM 1420 N N . GLY A 1 187 ? -6.949 10.258 -6.297 1 92.5 187 GLY A N 1
ATOM 1421 C CA . GLY A 1 187 ? -7.766 11.312 -5.715 1 92.5 187 GLY A CA 1
ATOM 1422 C C . GLY A 1 187 ? -9.242 11.18 -6.055 1 92.5 187 GLY A C 1
ATOM 1423 O O . GLY A 1 187 ? -9.648 10.211 -6.691 1 92.5 187 GLY A O 1
ATOM 1424 N N . SER A 1 188 ? -10.039 12.164 -5.637 1 90.94 188 SER A N 1
ATOM 1425 C CA . SER A 1 188 ? -11.492 12.102 -5.742 1 90.94 188 SER A CA 1
ATOM 1426 C C . SER A 1 188 ? -11.984 12.797 -7.008 1 90.94 188 SER A C 1
ATOM 1428 O O . SER A 1 188 ? -13.078 12.5 -7.496 1 90.94 188 SER A O 1
ATOM 1430 N N . ASP A 1 189 ? -11.203 13.812 -7.504 1 94.5 189 ASP A N 1
ATOM 1431 C CA . ASP A 1 189 ? -11.555 14.453 -8.766 1 94.5 189 ASP A CA 1
ATOM 1432 C C . ASP A 1 189 ? -11.188 13.562 -9.953 1 94.5 189 ASP A C 1
ATOM 1434 O O . ASP A 1 189 ? -10.016 13.453 -10.312 1 94.5 189 ASP A O 1
ATOM 1438 N N . ARG A 1 190 ? -12.219 13.086 -10.648 1 96.5 190 ARG A N 1
ATOM 1439 C CA . ARG A 1 190 ? -12 12.062 -11.664 1 96.5 190 ARG A CA 1
ATOM 1440 C C . ARG A 1 190 ? -12.32 12.602 -13.062 1 96.5 190 ARG A C 1
ATOM 1442 O O . ARG A 1 190 ? -12.602 11.828 -13.977 1 96.5 190 ARG A O 1
ATOM 1449 N N . THR A 1 191 ? -12.227 13.883 -13.195 1 96.69 191 THR A N 1
ATOM 1450 C CA . THR A 1 191 ? -12.5 14.523 -14.477 1 96.69 191 THR A CA 1
ATOM 1451 C C . THR A 1 191 ? -11.359 14.258 -15.461 1 96.69 191 THR A C 1
ATOM 1453 O O . THR A 1 191 ? -10.242 13.93 -15.055 1 96.69 191 THR A O 1
ATOM 1456 N N . LYS A 1 192 ? -11.641 14.445 -16.688 1 96.88 192 LYS A N 1
ATOM 1457 C CA . LYS A 1 192 ? -10.648 14.219 -17.719 1 96.88 192 LYS A CA 1
ATOM 1458 C C . LYS A 1 192 ? -9.406 15.086 -17.5 1 96.88 192 LYS A C 1
ATOM 1460 O O . LYS A 1 192 ? -8.281 14.609 -17.641 1 96.88 192 LYS A O 1
ATOM 1465 N N . LYS A 1 193 ? -9.633 16.312 -17.203 1 96.69 193 LYS A N 1
ATOM 1466 C CA . LYS A 1 193 ? -8.516 17.234 -17 1 96.69 193 LYS A CA 1
ATOM 1467 C C . LYS A 1 193 ? -7.582 16.734 -15.906 1 96.69 193 LYS A C 1
ATOM 1469 O O . LYS A 1 193 ? -6.363 16.688 -16.094 1 96.69 193 LYS A O 1
ATOM 1474 N N . THR A 1 194 ? -8.141 16.344 -14.781 1 96.62 194 THR A N 1
ATOM 1475 C CA . THR A 1 194 ? -7.363 15.875 -13.641 1 96.62 194 THR A CA 1
ATOM 1476 C C . THR A 1 194 ? -6.719 14.523 -13.945 1 96.62 194 THR A C 1
ATOM 1478 O O . THR A 1 194 ? -5.543 14.312 -13.648 1 96.62 194 THR A O 1
ATOM 1481 N N . MET A 1 195 ? -7.445 13.617 -14.602 1 96.94 195 MET A N 1
ATOM 1482 C CA . MET A 1 195 ? -6.938 12.273 -14.875 1 96.94 195 MET A CA 1
ATOM 1483 C C . MET A 1 195 ? -5.82 12.32 -15.914 1 96.94 195 MET A C 1
ATOM 1485 O O . MET A 1 195 ? -4.836 11.586 -15.805 1 96.94 195 MET A O 1
ATOM 1489 N N . ASP A 1 196 ? -5.973 13.172 -16.891 1 97 196 ASP A N 1
ATOM 1490 C CA . ASP A 1 196 ? -4.918 13.328 -17.891 1 97 196 ASP A CA 1
ATOM 1491 C C . ASP A 1 196 ? -3.633 13.852 -17.25 1 97 196 ASP A C 1
ATOM 1493 O O . ASP A 1 196 ? -2.545 13.336 -17.531 1 97 196 ASP A O 1
ATOM 1497 N N . ALA A 1 197 ? -3.809 14.859 -16.422 1 97.25 197 ALA A N 1
ATOM 1498 C CA . ALA A 1 197 ? -2.652 15.453 -15.75 1 97.25 197 ALA A CA 1
ATOM 1499 C C . ALA A 1 197 ? -1.952 14.445 -14.852 1 97.25 197 ALA A C 1
ATOM 1501 O O . ALA A 1 197 ? -0.724 14.328 -14.875 1 97.25 197 ALA A O 1
ATOM 1502 N N . LYS A 1 198 ? -2.693 13.695 -14.109 1 97 198 LYS A N 1
ATOM 1503 C CA . LYS A 1 198 ? -2.125 12.719 -13.18 1 97 198 LYS A CA 1
ATOM 1504 C C . LYS A 1 198 ? -1.501 11.547 -13.93 1 97 198 LYS A C 1
ATOM 1506 O O . LYS A 1 198 ? -0.378 11.141 -13.633 1 97 198 LYS A O 1
ATOM 1511 N N . SER A 1 199 ? -2.223 11.023 -14.914 1 97.44 199 SER A N 1
ATOM 1512 C CA . SER A 1 199 ? -1.711 9.875 -15.656 1 97.44 199 SER A CA 1
ATOM 1513 C C . SER A 1 199 ? -0.396 10.211 -16.359 1 97.44 199 SER A C 1
ATOM 1515 O O . SER A 1 199 ? 0.548 9.422 -16.328 1 97.44 199 SER A O 1
ATOM 1517 N N . SER A 1 200 ? -0.359 11.367 -16.969 1 97.12 200 SER A N 1
ATOM 1518 C CA . SER A 1 200 ? 0.858 11.789 -17.656 1 97.12 200 SER A CA 1
ATOM 1519 C C . SER A 1 200 ? 1.994 12.031 -16.672 1 97.12 200 SER A C 1
ATOM 1521 O O . SER A 1 200 ? 3.141 11.656 -16.938 1 97.12 200 SER A O 1
ATOM 1523 N N . SER A 1 201 ? 1.695 12.656 -15.547 1 98.38 201 SER A N 1
ATOM 1524 C CA . SER A 1 201 ? 2.686 12.922 -14.508 1 98.38 201 SER A CA 1
ATOM 1525 C C . SER A 1 201 ? 3.277 11.625 -13.961 1 98.38 201 SER A C 1
ATOM 1527 O O . SER A 1 201 ? 4.496 11.5 -13.844 1 98.38 201 SER A O 1
ATOM 1529 N N . PHE A 1 202 ? 2.383 10.672 -13.656 1 98.56 202 PHE A N 1
ATOM 1530 C CA . PHE A 1 202 ? 2.834 9.406 -13.094 1 98.56 202 PHE A CA 1
ATOM 1531 C C . PHE A 1 202 ? 3.664 8.633 -14.109 1 98.56 202 PHE A C 1
ATOM 1533 O O . PHE A 1 202 ? 4.668 8.016 -13.758 1 98.56 202 PHE A O 1
ATOM 1540 N N . GLY A 1 203 ? 3.25 8.672 -15.359 1 97.88 203 GLY A N 1
ATOM 1541 C CA . GLY A 1 203 ? 4.02 8.055 -16.422 1 97.88 203 GLY A CA 1
ATOM 1542 C C . GLY A 1 203 ? 5.418 8.617 -16.562 1 97.88 203 GLY A C 1
ATOM 1543 O O . GLY A 1 203 ? 6.375 7.879 -16.781 1 97.88 203 GLY A O 1
ATOM 1544 N N . ARG A 1 204 ? 5.555 9.922 -16.422 1 98.38 204 ARG A N 1
ATOM 1545 C CA . ARG A 1 204 ? 6.863 10.562 -16.5 1 98.38 204 ARG A CA 1
ATOM 1546 C C . ARG A 1 204 ? 7.723 10.219 -15.289 1 98.38 204 ARG A C 1
ATOM 1548 O O . ARG A 1 204 ? 8.922 9.961 -15.422 1 98.38 204 ARG A O 1
ATOM 1555 N N . LEU A 1 205 ? 7.125 10.227 -14.109 1 98.69 205 LEU A N 1
ATOM 1556 C CA . LEU A 1 205 ? 7.875 9.875 -12.906 1 98.69 205 LEU A CA 1
ATOM 1557 C C . LEU A 1 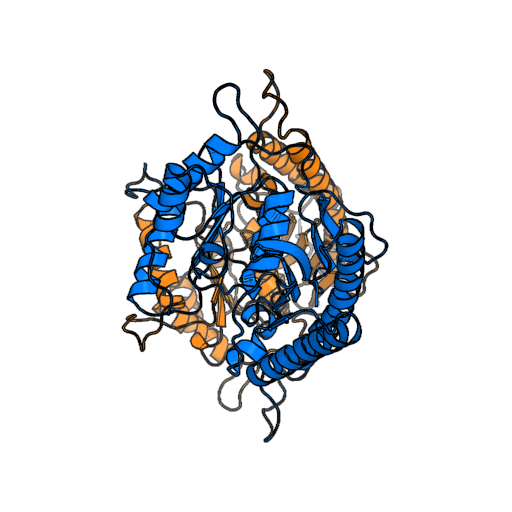205 ? 8.453 8.469 -13.016 1 98.69 205 LEU A C 1
ATOM 1559 O O . LEU A 1 205 ? 9.602 8.234 -12.617 1 98.69 205 LEU A O 1
ATOM 1563 N N . ALA A 1 206 ? 7.688 7.562 -13.633 1 98.19 206 ALA A N 1
ATOM 1564 C CA . ALA A 1 206 ? 8.078 6.156 -13.703 1 98.19 206 ALA A CA 1
ATOM 1565 C C . ALA A 1 206 ? 8.914 5.883 -14.953 1 98.19 206 ALA A C 1
ATOM 1567 O O . ALA A 1 206 ? 9.688 4.918 -14.984 1 98.19 206 ALA A O 1
ATOM 1568 N N . GLY A 1 207 ? 8.844 6.66 -15.969 1 98.19 207 GLY A N 1
ATOM 1569 C CA . GLY A 1 207 ? 9.352 6.348 -17.297 1 98.19 207 GLY A CA 1
ATOM 1570 C C . GLY A 1 207 ? 10.844 6.602 -17.438 1 98.19 207 GLY A C 1
ATOM 1571 O O . GLY A 1 207 ? 11.398 7.469 -16.75 1 98.19 207 GLY A O 1
ATOM 1572 N N . ASP A 1 208 ? 11.438 5.918 -18.359 1 97.56 208 ASP A N 1
ATOM 1573 C CA . ASP A 1 208 ? 12.867 6.023 -18.641 1 97.56 208 ASP A CA 1
ATOM 1574 C C . ASP A 1 208 ? 13.141 7.098 -19.688 1 97.56 208 ASP A C 1
ATOM 1576 O O . ASP A 1 208 ? 12.797 6.934 -20.859 1 97.56 208 ASP A O 1
ATOM 1580 N N . PRO A 1 209 ? 13.805 8.109 -19.266 1 96.94 209 PRO A N 1
ATOM 1581 C CA . PRO A 1 209 ? 14.117 9.148 -20.266 1 96.94 209 PRO A CA 1
ATOM 1582 C C . PRO A 1 209 ? 15.023 8.633 -21.375 1 96.94 209 PRO A C 1
ATOM 1584 O O . PRO A 1 209 ? 14.992 9.156 -22.5 1 96.94 209 PRO A O 1
ATOM 1587 N N . GLU A 1 210 ? 15.766 7.605 -21.141 1 96.44 210 GLU A N 1
ATOM 1588 C CA . GLU A 1 210 ? 16.672 7.039 -22.141 1 96.44 210 GLU A CA 1
ATOM 1589 C C . GLU A 1 210 ? 15.914 6.121 -23.109 1 96.44 210 GLU A C 1
ATOM 1591 O O . GLU A 1 210 ? 16.469 5.707 -24.125 1 96.44 210 GLU A O 1
ATOM 1596 N N . GLN A 1 211 ? 14.711 5.824 -22.781 1 94.69 211 GLN A N 1
ATOM 1597 C CA . GLN A 1 211 ? 13.883 4.984 -23.641 1 94.69 211 GLN A CA 1
ATOM 1598 C C . GLN A 1 211 ? 12.672 5.758 -24.156 1 94.69 211 GLN A C 1
ATOM 1600 O O . GLN A 1 211 ? 11.539 5.27 -24.094 1 94.69 211 GLN A O 1
ATOM 1605 N N . ASN A 1 212 ? 12.867 7.027 -24.453 1 92.31 212 ASN A N 1
ATOM 1606 C CA . ASN A 1 212 ? 12 7.906 -25.234 1 92.31 212 ASN A CA 1
ATOM 1607 C C . ASN A 1 212 ? 10.844 8.438 -24.391 1 92.31 212 ASN A C 1
ATOM 1609 O O . ASN A 1 212 ? 9.828 8.875 -24.938 1 92.31 212 ASN A O 1
ATOM 1613 N N . VAL A 1 213 ? 10.984 8.305 -23.094 1 95.62 213 VAL A N 1
ATOM 1614 C CA . VAL A 1 213 ? 10 8.992 -22.25 1 95.62 213 VAL A CA 1
ATOM 1615 C C . VAL A 1 213 ? 10.484 10.406 -21.938 1 95.62 213 VAL A C 1
ATOM 1617 O O . VAL A 1 213 ? 11.172 10.617 -20.938 1 95.62 213 VAL A O 1
ATOM 1620 N N . GLU A 1 214 ? 10.023 11.305 -22.75 1 95.62 214 GLU A N 1
ATOM 1621 C CA . GLU A 1 214 ? 10.445 12.688 -22.562 1 95.62 214 GLU A CA 1
ATOM 1622 C C . GLU A 1 214 ? 10.062 13.203 -21.172 1 95.62 214 GLU A C 1
ATOM 1624 O O . GLU A 1 214 ? 8.906 13.109 -20.766 1 95.62 214 GLU A O 1
ATOM 1629 N N . GLY A 1 215 ? 11.062 13.672 -20.469 1 96.81 215 GLY A N 1
ATOM 1630 C CA . GLY A 1 215 ? 10.812 14.195 -19.125 1 96.81 215 GLY A CA 1
ATOM 1631 C C . GLY A 1 215 ? 10.742 13.109 -18.078 1 96.81 215 GLY A C 1
ATOM 1632 O O . GLY A 1 215 ? 10.43 13.383 -16.922 1 96.81 215 GLY A O 1
ATOM 1633 N N . GLY A 1 216 ? 11 11.883 -18.5 1 97.81 216 GLY A N 1
ATOM 1634 C CA . GLY A 1 216 ? 10.969 10.766 -17.562 1 97.81 216 GLY A CA 1
ATOM 1635 C C . GLY A 1 216 ? 12.039 10.859 -16.5 1 97.81 216 GLY A C 1
ATOM 1636 O O . GLY A 1 216 ? 13.109 11.43 -16.719 1 97.81 216 GLY A O 1
ATOM 1637 N N . ARG A 1 217 ? 11.75 10.281 -15.305 1 98.19 217 ARG A N 1
ATOM 1638 C CA . ARG A 1 217 ? 12.703 10.344 -14.203 1 98.19 217 ARG A CA 1
ATOM 1639 C C . ARG A 1 217 ? 13.156 8.945 -13.797 1 98.19 217 ARG A C 1
ATOM 1641 O O . ARG A 1 217 ? 14.148 8.789 -13.078 1 98.19 217 ARG A O 1
ATOM 1648 N N . MET A 1 218 ? 12.43 7.945 -14.258 1 97.75 218 MET A N 1
ATOM 1649 C CA . MET A 1 218 ? 12.758 6.551 -13.969 1 97.75 218 MET A CA 1
ATOM 1650 C C . MET A 1 218 ? 12.914 6.328 -12.469 1 97.75 218 MET A C 1
ATOM 1652 O O . MET A 1 218 ? 13.867 5.684 -12.031 1 97.75 218 MET A O 1
ATOM 1656 N N . ALA A 1 219 ? 12.039 6.957 -11.664 1 98.06 219 ALA A N 1
ATOM 1657 C CA . ALA A 1 219 ? 12.047 6.656 -10.234 1 98.06 219 ALA A CA 1
ATOM 1658 C C . ALA A 1 219 ? 12.047 5.152 -9.992 1 98.06 219 ALA A C 1
ATOM 1660 O O . ALA A 1 219 ? 11.633 4.375 -10.859 1 98.06 219 ALA A O 1
ATOM 1661 N N . HIS A 1 220 ? 12.547 4.691 -8.789 1 97 220 HIS A N 1
ATOM 1662 C CA . HIS A 1 220 ? 12.547 3.264 -8.5 1 97 220 HIS A CA 1
ATOM 1663 C C . HIS A 1 220 ? 11.156 2.664 -8.672 1 97 220 HIS A C 1
ATOM 1665 O O . HIS A 1 220 ? 11.008 1.553 -9.188 1 97 220 HIS A O 1
ATOM 1671 N N . SER A 1 221 ? 10.148 3.404 -8.148 1 97.5 221 SER A N 1
ATOM 1672 C CA . SER A 1 221 ? 8.766 3.016 -8.383 1 97.5 221 SER A CA 1
ATOM 1673 C C . SER A 1 221 ? 7.793 4.012 -7.762 1 97.5 221 SER A C 1
ATOM 1675 O O . SER A 1 221 ? 8.211 5.012 -7.172 1 97.5 221 SER A O 1
ATOM 1677 N N . LEU A 1 222 ? 6.496 3.828 -8.062 1 98.62 222 LEU A N 1
ATOM 1678 C CA . LEU A 1 222 ? 5.418 4.598 -7.461 1 98.62 222 LEU A CA 1
ATOM 1679 C C . LEU A 1 222 ? 4.555 3.717 -6.562 1 98.62 222 LEU A C 1
ATOM 1681 O O . LEU A 1 222 ? 4.371 2.529 -6.844 1 98.62 222 LEU A O 1
ATOM 1685 N N . ARG A 1 223 ? 4.102 4.27 -5.457 1 98.81 223 ARG A N 1
ATOM 1686 C CA . ARG A 1 223 ? 3.193 3.594 -4.539 1 98.81 223 ARG A CA 1
ATOM 1687 C C . ARG A 1 223 ? 1.897 4.379 -4.371 1 98.81 223 ARG A C 1
ATOM 1689 O O . ARG A 1 223 ? 1.899 5.609 -4.43 1 98.81 223 ARG A O 1
ATOM 1696 N N . SER A 1 224 ? 0.802 3.709 -4.207 1 98.62 224 SER A N 1
ATOM 1697 C CA . SER A 1 224 ? -0.519 4.23 -3.867 1 98.62 224 SER A CA 1
ATOM 1698 C C . SER A 1 224 ? -1.195 3.371 -2.803 1 98.62 224 SER A C 1
ATOM 1700 O O . SER A 1 224 ? -1.672 2.273 -3.094 1 98.62 224 SER A O 1
ATOM 1702 N N . VAL A 1 225 ? -1.281 3.949 -1.536 1 98.31 225 VAL A N 1
ATOM 1703 C CA . VAL A 1 225 ? -1.836 3.129 -0.464 1 98.31 225 VAL A CA 1
ATOM 1704 C C . VAL A 1 225 ? -3.164 3.719 0.004 1 98.31 225 VAL A C 1
ATOM 1706 O O . VAL A 1 225 ? -3.869 3.113 0.814 1 98.31 225 VAL A O 1
ATOM 1709 N N . GLY A 1 226 ? -3.529 4.91 -0.366 1 98.12 226 GLY A N 1
ATOM 1710 C CA . GLY A 1 226 ? -4.898 5.395 -0.277 1 98.12 226 GLY A CA 1
ATOM 1711 C C . GLY A 1 226 ? -5.137 6.293 0.92 1 98.12 226 GLY A C 1
ATOM 1712 O O . GLY A 1 226 ? -6.121 7.031 0.964 1 98.12 226 GLY A O 1
ATOM 1713 N N . SER A 1 227 ? -4.285 6.273 1.948 1 98.5 227 SER A N 1
ATOM 1714 C CA . SER A 1 227 ? -4.406 7.109 3.137 1 98.5 227 SER A CA 1
ATOM 1715 C C . SER A 1 227 ? -3.346 8.211 3.15 1 98.5 227 SER A C 1
ATOM 1717 O O . SER A 1 227 ? -2.146 7.922 3.18 1 98.5 227 SER A O 1
ATOM 1719 N N . ALA A 1 228 ? -3.809 9.445 3.119 1 98.62 228 ALA A N 1
ATOM 1720 C CA . ALA A 1 228 ? -2.877 10.57 3.127 1 98.62 228 ALA A CA 1
ATOM 1721 C C . ALA A 1 228 ? -2.035 10.578 4.402 1 98.62 228 ALA A C 1
ATOM 1723 O O . ALA A 1 228 ? -0.811 10.711 4.344 1 98.62 228 ALA A O 1
ATOM 1724 N N . ALA A 1 229 ? -2.711 10.398 5.508 1 98.88 229 ALA A N 1
ATOM 1725 C CA . ALA A 1 229 ? -2.025 10.414 6.797 1 98.88 229 ALA A CA 1
ATOM 1726 C C . ALA A 1 229 ? -0.964 9.32 6.871 1 98.88 229 ALA A C 1
ATOM 1728 O O . ALA A 1 229 ? 0.148 9.555 7.352 1 98.88 229 ALA A O 1
ATOM 1729 N N . LEU A 1 230 ? -1.281 8.195 6.371 1 98.81 230 LEU A N 1
ATOM 1730 C CA . LEU A 1 230 ? -0.33 7.09 6.438 1 98.81 230 LEU A CA 1
ATOM 1731 C C . LEU A 1 230 ? 0.79 7.273 5.418 1 98.81 230 LEU A C 1
ATOM 1733 O O . LEU A 1 230 ? 1.93 6.871 5.664 1 98.81 230 LEU A O 1
ATOM 1737 N N . ASN A 1 231 ? 0.509 7.895 4.277 1 98.88 231 ASN A N 1
ATOM 1738 C CA . ASN A 1 231 ? 1.591 8.266 3.369 1 98.88 231 ASN A CA 1
ATOM 1739 C C . ASN A 1 231 ? 2.596 9.195 4.047 1 98.88 231 ASN A C 1
ATOM 1741 O O . ASN A 1 231 ? 3.807 8.992 3.926 1 98.88 231 ASN A O 1
ATOM 1745 N N . PHE A 1 232 ? 2.082 10.195 4.77 1 98.94 232 PHE A N 1
ATOM 1746 C CA . PHE A 1 232 ? 2.967 11.07 5.531 1 98.94 232 PHE A CA 1
ATOM 1747 C C . PHE A 1 232 ? 3.795 10.266 6.527 1 98.94 232 PHE A C 1
ATOM 1749 O O . PHE A 1 232 ? 4.996 10.508 6.68 1 98.94 232 PHE A O 1
ATOM 1756 N N . SER A 1 233 ? 3.158 9.305 7.176 1 98.88 233 SER A N 1
ATOM 1757 C CA . SER A 1 233 ? 3.824 8.477 8.18 1 98.88 233 SER A CA 1
ATOM 1758 C C . SER A 1 233 ? 4.934 7.641 7.551 1 98.88 233 SER A C 1
ATOM 1760 O O . SER A 1 233 ? 6.016 7.508 8.125 1 98.88 233 SER A O 1
ATOM 1762 N N . LEU A 1 234 ? 4.66 7.125 6.391 1 98.62 234 LEU A N 1
ATOM 1763 C CA . LEU A 1 234 ? 5.637 6.293 5.695 1 98.62 234 LEU A CA 1
ATOM 1764 C C . LEU A 1 234 ? 6.82 7.129 5.219 1 98.62 234 LEU A C 1
ATOM 1766 O O . LEU A 1 234 ? 7.953 6.645 5.184 1 98.62 234 LEU A O 1
ATOM 1770 N N . VAL A 1 235 ? 6.574 8.383 4.844 1 98.81 235 VAL A N 1
ATOM 1771 C CA . VAL A 1 235 ? 7.676 9.289 4.516 1 98.81 235 VAL A CA 1
ATOM 1772 C C . VAL A 1 235 ? 8.508 9.562 5.77 1 98.81 235 VAL A C 1
ATOM 1774 O O . VAL A 1 235 ? 9.734 9.516 5.727 1 98.81 235 VAL A O 1
ATOM 1777 N N . ALA A 1 236 ? 7.844 9.828 6.859 1 98.62 236 ALA A N 1
ATOM 1778 C CA . ALA A 1 236 ? 8.531 10.109 8.117 1 98.62 236 ALA A CA 1
ATOM 1779 C C . ALA A 1 236 ? 9.398 8.93 8.547 1 98.62 236 ALA A C 1
ATOM 1781 O O . ALA A 1 236 ? 10.508 9.125 9.055 1 98.62 236 ALA A O 1
ATOM 1782 N N . GLN A 1 237 ? 8.906 7.777 8.289 1 96.94 237 GLN A N 1
ATOM 1783 C CA . GLN A 1 237 ? 9.594 6.555 8.695 1 96.94 237 GLN A CA 1
ATOM 1784 C C . GLN A 1 237 ? 10.797 6.285 7.805 1 96.94 237 GLN A C 1
ATOM 1786 O O . GLN A 1 237 ? 11.711 5.543 8.188 1 96.94 237 GLN A O 1
ATOM 1791 N N . GLY A 1 238 ? 10.781 6.836 6.664 1 96.38 238 GLY A N 1
ATOM 1792 C CA . GLY A 1 238 ? 11.852 6.629 5.703 1 96.38 238 GLY A CA 1
ATOM 1793 C C . GLY A 1 238 ? 11.539 5.551 4.684 1 96.38 238 GLY A C 1
ATOM 1794 O O . GLY A 1 238 ? 12.414 5.145 3.916 1 96.38 238 GLY A O 1
ATOM 1795 N N . ALA A 1 239 ? 10.328 5.098 4.672 1 96.81 239 ALA A N 1
ATOM 1796 C CA . ALA A 1 239 ? 9.922 4.012 3.779 1 96.81 239 ALA A CA 1
ATOM 1797 C C . ALA A 1 239 ? 9.5 4.555 2.416 1 96.81 239 ALA A C 1
ATOM 1799 O O . ALA A 1 239 ? 9.461 3.812 1.431 1 96.81 239 ALA A O 1
ATOM 1800 N N . LEU A 1 240 ? 9.109 5.777 2.35 1 98.38 240 LEU A N 1
ATOM 1801 C CA . LEU A 1 240 ? 8.867 6.555 1.139 1 98.38 240 LEU A CA 1
ATOM 1802 C C . LEU A 1 240 ? 9.773 7.785 1.097 1 98.38 240 LEU A C 1
ATOM 1804 O O . LEU A 1 240 ? 10.031 8.406 2.131 1 98.38 240 LEU A O 1
ATOM 1808 N N . ASP A 1 241 ? 10.156 8.133 -0.078 1 98.69 241 ASP A N 1
ATOM 1809 C CA . ASP A 1 241 ? 11.016 9.297 -0.199 1 98.69 241 ASP A CA 1
ATOM 1810 C C . ASP A 1 241 ? 10.195 10.578 -0.36 1 98.69 241 ASP A C 1
ATOM 1812 O O . ASP A 1 241 ? 10.562 11.633 0.159 1 98.69 241 ASP A O 1
ATOM 1816 N N . ILE A 1 242 ? 9.18 10.453 -1.141 1 98.88 242 ILE A N 1
ATOM 1817 C CA . ILE A 1 242 ? 8.336 11.602 -1.449 1 98.88 242 ILE A CA 1
ATOM 1818 C C . ILE A 1 242 ? 6.875 11.156 -1.514 1 98.88 242 ILE A C 1
ATOM 1820 O O . ILE A 1 242 ? 6.57 10.062 -1.982 1 98.88 242 ILE A O 1
ATOM 1824 N N . TYR A 1 243 ? 5.988 11.992 -1.021 1 98.94 243 TYR A N 1
ATOM 1825 C CA . TYR A 1 243 ? 4.555 11.875 -1.247 1 98.94 243 TYR A CA 1
ATOM 1826 C C . TYR A 1 243 ? 3.98 13.18 -1.795 1 98.94 243 TYR A C 1
ATOM 1828 O O . TYR A 1 243 ? 4.277 14.258 -1.28 1 98.94 243 TYR A O 1
ATOM 1836 N N . TRP A 1 244 ? 3.152 13.039 -2.877 1 98.88 244 TRP A N 1
ATOM 1837 C CA . TRP A 1 244 ? 2.531 14.18 -3.537 1 98.88 244 TRP A CA 1
ATOM 1838 C C . TRP A 1 244 ? 1.049 13.922 -3.789 1 98.88 244 TRP A C 1
ATOM 1840 O O . TRP A 1 244 ? 0.669 12.852 -4.258 1 98.88 244 TRP A O 1
ATOM 1850 N N . GLU A 1 245 ? 0.243 14.914 -3.443 1 97.75 245 GLU A N 1
ATOM 1851 C CA . GLU A 1 245 ? -1.188 14.742 -3.674 1 97.75 245 GLU A CA 1
ATOM 1852 C C . GLU A 1 245 ? -1.888 16.094 -3.83 1 97.75 245 GLU A C 1
ATOM 1854 O O . GLU A 1 245 ? -1.505 17.078 -3.191 1 97.75 245 GLU A O 1
ATOM 1859 N N . ILE A 1 246 ? -2.855 16.109 -4.645 1 97.56 246 ILE A N 1
ATOM 1860 C CA . ILE A 1 246 ? -3.758 17.234 -4.855 1 97.56 246 ILE A CA 1
ATOM 1861 C C . ILE A 1 246 ? -5.152 16.875 -4.348 1 97.56 246 ILE A C 1
ATOM 1863 O O . ILE A 1 246 ? -5.691 15.82 -4.688 1 97.56 246 ILE A O 1
ATOM 1867 N N . GLY A 1 247 ? -5.723 17.734 -3.473 1 96.75 247 GLY A N 1
ATOM 1868 C CA . GLY A 1 247 ? -7.117 17.547 -3.098 1 96.75 247 GLY A CA 1
ATOM 1869 C C . GLY A 1 247 ? -7.305 17.281 -1.615 1 96.75 247 GLY A C 1
ATOM 1870 O O . GLY A 1 247 ? -8.43 17.312 -1.113 1 96.75 247 GLY A O 1
ATOM 1871 N N . CYS A 1 248 ? -6.238 17.047 -0.859 1 96.94 248 CYS A N 1
ATOM 1872 C CA . CYS A 1 248 ? -6.344 16.766 0.569 1 96.94 248 CYS A CA 1
ATOM 1873 C C . CYS A 1 248 ? -6.844 17.984 1.33 1 96.94 248 CYS A C 1
ATOM 1875 O O . CYS A 1 248 ? -6.668 19.125 0.88 1 96.94 248 CYS A O 1
ATOM 1877 N N . TRP A 1 249 ? -7.457 17.766 2.412 1 96.75 249 TRP A N 1
ATOM 1878 C CA . TRP A 1 249 ? -7.918 18.797 3.338 1 96.75 249 TRP A CA 1
ATOM 1879 C C . TRP A 1 249 ? -7.012 18.875 4.562 1 96.75 249 TRP A C 1
ATOM 1881 O O . TRP A 1 249 ? -6.191 17.969 4.793 1 96.75 249 TRP A O 1
ATOM 1891 N N . PRO A 1 250 ? -7.113 19.891 5.363 1 97.75 250 PRO A N 1
ATOM 1892 C CA . PRO A 1 250 ? -6.223 20.047 6.516 1 97.75 250 PRO A CA 1
ATOM 1893 C C . PRO A 1 250 ? -6.23 18.828 7.434 1 97.75 250 PRO A C 1
ATOM 1895 O O . PRO A 1 250 ? -5.18 18.422 7.934 1 97.75 250 PRO A O 1
ATOM 1898 N N . TRP A 1 251 ? -7.379 18.156 7.637 1 98.12 251 TRP A N 1
ATOM 1899 C CA . TRP A 1 251 ? -7.461 17.031 8.562 1 98.12 251 TRP A CA 1
ATOM 1900 C C . TRP A 1 251 ? -6.73 15.82 8 1 98.12 251 TRP A C 1
ATOM 1902 O O . TRP A 1 251 ? -6.363 14.906 8.742 1 98.12 251 TRP A O 1
ATOM 1912 N N . ASP A 1 252 ? -6.492 15.828 6.719 1 98.06 252 ASP A N 1
ATOM 1913 C CA . ASP A 1 252 ? -5.766 14.727 6.086 1 98.06 252 ASP A CA 1
ATOM 1914 C C . ASP A 1 252 ? -4.266 14.836 6.355 1 98.06 252 ASP A C 1
ATOM 1916 O O . ASP A 1 252 ? -3.551 13.836 6.34 1 98.06 252 ASP A O 1
ATOM 1920 N N . VAL A 1 253 ? -3.795 16.109 6.59 1 98.69 253 VAL A N 1
ATOM 1921 C CA . VAL A 1 253 ? -2.35 16.297 6.488 1 98.69 253 VAL A CA 1
ATOM 1922 C C . VAL A 1 253 ? -1.808 16.875 7.789 1 98.69 253 VAL A C 1
ATOM 1924 O O . VAL A 1 253 ? -0.613 16.766 8.078 1 98.69 253 VAL A O 1
ATOM 1927 N N . CYS A 1 254 ? -2.641 17.484 8.648 1 98.81 254 CYS A N 1
ATOM 1928 C CA . CYS A 1 254 ? -2.189 18.25 9.812 1 98.81 254 CYS A CA 1
ATOM 1929 C C . CYS A 1 254 ? -1.278 17.406 10.695 1 98.81 254 CYS A C 1
ATOM 1931 O O . CYS A 1 254 ? -0.148 17.797 10.984 1 98.81 254 CYS A O 1
ATOM 1933 N N . ALA A 1 255 ? -1.766 16.234 11.094 1 98.94 255 ALA A N 1
ATOM 1934 C CA . ALA A 1 255 ? -0.967 15.352 11.945 1 98.94 255 ALA A CA 1
ATOM 1935 C C . ALA A 1 255 ? 0.295 14.891 11.219 1 98.94 255 ALA A C 1
ATOM 1937 O O . ALA A 1 255 ? 1.389 14.914 11.789 1 98.94 255 ALA A O 1
ATOM 1938 N N . GLY A 1 256 ? 0.139 14.5 9.953 1 98.94 256 GLY A N 1
ATOM 1939 C CA . GLY A 1 256 ? 1.254 14.008 9.156 1 98.94 256 GLY A CA 1
ATOM 1940 C C . GLY A 1 256 ? 2.35 15.039 8.969 1 98.94 256 GLY A C 1
ATOM 1941 O O . GLY A 1 256 ? 3.533 14.695 8.922 1 98.94 256 GLY A O 1
ATOM 1942 N N . ILE A 1 257 ? 1.977 16.312 8.875 1 98.88 257 ILE A N 1
ATOM 1943 C CA . ILE A 1 257 ? 2.932 17.391 8.68 1 98.88 257 ILE A CA 1
ATOM 1944 C C . ILE A 1 257 ? 3.918 17.438 9.844 1 98.88 257 ILE A C 1
ATOM 1946 O O . ILE A 1 257 ? 5.133 17.422 9.633 1 98.88 257 ILE A O 1
ATOM 1950 N N . VAL A 1 258 ? 3.441 17.375 11.07 1 98.88 258 VAL A N 1
ATOM 1951 C CA . VAL A 1 258 ? 4.293 17.469 12.25 1 98.88 258 VAL A CA 1
ATOM 1952 C C . VAL A 1 258 ? 5.176 16.219 12.344 1 98.88 258 VAL A C 1
ATOM 1954 O O . VAL A 1 258 ? 6.375 16.328 12.609 1 98.88 258 VAL A O 1
ATOM 1957 N N . ILE A 1 259 ? 4.551 15.086 12.062 1 98.94 259 ILE A N 1
ATOM 1958 C CA . ILE A 1 259 ? 5.273 13.828 12.172 1 98.94 259 ILE A CA 1
ATOM 1959 C C . ILE A 1 259 ? 6.414 13.797 11.156 1 98.94 259 ILE A C 1
ATOM 1961 O O . ILE A 1 259 ? 7.539 13.414 11.484 1 98.94 259 ILE A O 1
ATOM 1965 N N . ALA A 1 260 ? 6.191 14.234 9.953 1 98.81 260 ALA A N 1
ATOM 1966 C CA . ALA A 1 260 ? 7.211 14.234 8.906 1 98.81 260 ALA A CA 1
ATOM 1967 C C . ALA A 1 260 ? 8.305 15.258 9.219 1 98.81 260 ALA A C 1
ATOM 1969 O O . ALA A 1 260 ? 9.492 14.961 9.086 1 98.81 260 ALA A O 1
ATOM 1970 N N . GLU A 1 261 ? 7.918 16.453 9.625 1 98.62 261 GLU A N 1
ATOM 1971 C CA . GLU A 1 261 ? 8.891 17.516 9.898 1 98.62 261 GLU A CA 1
ATOM 1972 C C . GLU A 1 261 ? 9.812 17.125 11.055 1 98.62 261 GLU A C 1
ATOM 1974 O O . GLU A 1 261 ? 11.016 17.359 10.992 1 98.62 261 GLU A O 1
ATOM 1979 N N . GLU A 1 262 ? 9.25 16.531 12.102 1 98.31 262 GLU A N 1
ATOM 1980 C CA . GLU A 1 262 ? 10.016 16.156 13.289 1 98.31 262 GLU A CA 1
ATOM 1981 C C . GLU A 1 262 ? 10.922 14.961 13.008 1 98.31 262 GLU A C 1
ATOM 1983 O O . GLU A 1 262 ? 11.82 14.656 13.797 1 98.31 262 GLU A O 1
ATOM 1988 N N . ALA A 1 263 ? 10.711 14.305 11.875 1 98.06 263 ALA A N 1
ATOM 1989 C CA . ALA A 1 263 ? 11.594 13.234 11.422 1 98.06 263 ALA A CA 1
ATOM 1990 C C . ALA A 1 263 ? 12.656 13.766 10.461 1 98.06 263 ALA A C 1
ATOM 1992 O O . ALA A 1 263 ? 13.43 13 9.891 1 98.06 263 ALA A O 1
ATOM 1993 N N . GLY A 1 264 ? 12.656 15.07 10.234 1 97.69 264 GLY A N 1
ATOM 1994 C CA . GLY A 1 264 ? 13.664 15.695 9.391 1 97.69 264 GLY A CA 1
ATOM 1995 C C . GLY A 1 264 ? 13.156 16.016 7.996 1 97.69 264 GLY A C 1
ATOM 1996 O O . GLY A 1 264 ? 13.875 16.594 7.18 1 97.69 264 GLY A O 1
ATOM 1997 N N . GLY A 1 265 ? 11.891 15.711 7.73 1 98.56 265 GLY A N 1
ATOM 1998 C CA . GLY A 1 265 ? 11.305 15.977 6.426 1 98.56 265 GLY A CA 1
ATOM 1999 C C . GLY A 1 265 ? 10.883 17.422 6.25 1 98.56 265 GLY A C 1
ATOM 2000 O O . GLY A 1 265 ? 10.984 18.219 7.184 1 98.56 265 GLY A O 1
ATOM 2001 N N . VAL A 1 266 ? 10.438 17.703 5.027 1 98.56 266 VAL A N 1
ATOM 2002 C CA . VAL A 1 266 ? 9.906 19.031 4.703 1 98.56 266 VAL A CA 1
ATOM 2003 C C . VAL A 1 266 ? 8.578 18.875 3.963 1 98.56 266 VAL A C 1
ATOM 2005 O O . VAL A 1 266 ? 8.422 17.984 3.131 1 98.56 266 VAL A O 1
ATOM 2008 N N . VAL A 1 267 ? 7.676 19.734 4.34 1 98.75 267 VAL A N 1
ATOM 2009 C CA . VAL A 1 267 ? 6.371 19.766 3.689 1 98.75 267 VAL A CA 1
ATOM 2010 C C . VAL A 1 267 ? 6.188 21.109 2.969 1 98.75 267 VAL A C 1
ATOM 2012 O O . VAL A 1 267 ? 6.562 22.156 3.49 1 98.75 267 VAL A O 1
ATOM 2015 N N . SER A 1 268 ? 5.676 21.047 1.779 1 98.56 268 SER A N 1
ATOM 2016 C CA . SER A 1 268 ? 5.316 22.234 1.026 1 98.56 268 SER A CA 1
ATOM 2017 C C . SER A 1 268 ? 3.953 22.094 0.362 1 98.56 268 SER A C 1
ATOM 2019 O O . SER A 1 268 ? 3.326 21.031 0.454 1 98.56 268 SER A O 1
ATOM 2021 N N . GLY A 1 269 ? 3.488 23.203 -0.165 1 98.12 269 GLY A N 1
ATOM 2022 C CA . GLY A 1 269 ? 2.211 23.219 -0.859 1 98.12 269 GLY A CA 1
ATOM 2023 C C . GLY A 1 269 ? 2.35 23.094 -2.365 1 98.12 269 GLY A C 1
ATOM 2024 O O . GLY A 1 269 ? 3.135 22.281 -2.859 1 98.12 269 GLY A O 1
ATOM 2025 N N . SER A 1 270 ? 1.586 23.891 -3.08 1 98.12 270 SER A N 1
ATOM 2026 C CA . SER A 1 270 ? 1.595 23.906 -4.539 1 98.12 270 SER A CA 1
ATOM 2027 C C . SER A 1 270 ? 2.961 24.312 -5.078 1 98.12 270 SER A C 1
ATOM 2029 O O . SER A 1 270 ? 3.803 24.828 -4.336 1 98.12 270 SER A O 1
ATOM 2031 N N . ARG A 1 271 ? 3.1 24.047 -6.359 1 97.94 271 ARG A N 1
ATOM 2032 C CA . ARG A 1 271 ? 4.312 24.484 -7.039 1 97.94 271 ARG A CA 1
ATOM 2033 C C . ARG A 1 271 ? 4.582 25.969 -6.777 1 97.94 271 ARG A C 1
ATOM 2035 O O . ARG A 1 271 ? 5.711 26.344 -6.457 1 97.94 271 ARG A O 1
ATOM 2042 N N . ASP A 1 272 ? 3.568 26.781 -6.875 1 97.56 272 ASP A N 1
ATOM 2043 C CA . ASP A 1 272 ? 3.713 28.219 -6.668 1 97.56 272 ASP A CA 1
ATOM 2044 C C . ASP A 1 272 ? 4.102 28.531 -5.223 1 97.56 272 ASP A C 1
ATOM 2046 O O . ASP A 1 272 ? 4.945 29.391 -4.973 1 97.56 272 ASP A O 1
ATOM 2050 N N . ALA A 1 273 ? 3.43 27.859 -4.305 1 97.56 273 ALA A N 1
ATOM 2051 C CA . ALA A 1 273 ? 3.76 28.062 -2.898 1 97.56 273 ALA A CA 1
ATOM 2052 C C . ALA A 1 273 ? 5.207 27.672 -2.613 1 97.56 273 ALA A C 1
ATOM 2054 O O . ALA A 1 273 ? 5.906 28.359 -1.864 1 97.56 273 ALA A O 1
ATOM 2055 N N . PHE A 1 274 ? 5.617 26.594 -3.193 1 98.12 274 PHE A N 1
ATOM 2056 C CA . PHE A 1 274 ? 6.992 26.125 -3.039 1 98.12 274 PHE A CA 1
ATOM 2057 C C . PHE A 1 274 ? 7.973 27.156 -3.582 1 98.12 274 PHE A C 1
ATOM 2059 O O . PHE A 1 274 ? 8.906 27.562 -2.885 1 98.12 274 PHE A O 1
ATOM 2066 N N . LEU A 1 275 ? 7.77 27.609 -4.785 1 97.62 275 LEU A N 1
ATOM 2067 C CA . LEU A 1 275 ? 8.68 28.562 -5.418 1 97.62 275 LEU A CA 1
ATOM 2068 C C . LEU A 1 275 ? 8.734 29.875 -4.629 1 97.62 275 LEU A C 1
ATOM 2070 O O . LEU A 1 275 ? 9.812 30.438 -4.441 1 97.62 275 LEU A O 1
ATOM 2074 N N . GLU A 1 276 ? 7.609 30.281 -4.184 1 97.25 276 GLU A N 1
ATOM 2075 C CA . GLU A 1 276 ? 7.559 31.5 -3.379 1 97.25 276 GLU A CA 1
ATOM 2076 C C . GLU A 1 276 ? 8.328 31.328 -2.072 1 97.25 276 GLU A C 1
ATOM 2078 O O . GLU A 1 276 ? 9.031 32.25 -1.634 1 97.25 276 GLU A O 1
ATOM 2083 N N . SER A 1 277 ? 8.133 30.156 -1.463 1 96.38 277 SER A N 1
ATOM 2084 C CA . SER A 1 277 ? 8.82 29.922 -0.198 1 96.38 277 SER A CA 1
ATOM 2085 C C . SER A 1 277 ? 10.336 29.891 -0.385 1 96.38 277 SER A C 1
ATOM 2087 O O . SER A 1 277 ? 11.086 30.281 0.507 1 96.38 277 SER A O 1
ATOM 2089 N N . CYS A 1 278 ? 10.805 29.375 -1.509 1 95.19 278 CYS A N 1
ATOM 2090 C CA . CYS A 1 278 ? 12.234 29.375 -1.817 1 95.19 278 CYS A CA 1
ATOM 2091 C C . CYS A 1 278 ? 12.758 30.797 -1.997 1 95.19 278 CYS A C 1
ATOM 2093 O O . CYS A 1 278 ? 13.859 31.109 -1.554 1 95.19 278 CYS A O 1
ATOM 2095 N N . LYS A 1 279 ? 11.992 31.578 -2.574 1 95.25 279 LYS A N 1
ATOM 2096 C CA . LYS A 1 279 ? 12.383 32.969 -2.85 1 95.25 279 LYS A CA 1
ATOM 2097 C C . LYS A 1 279 ? 12.438 33.781 -1.566 1 95.25 279 LYS A C 1
ATOM 2099 O O . LYS A 1 279 ? 13.32 34.625 -1.403 1 95.25 279 LYS A O 1
ATOM 2104 N N . THR A 1 280 ? 11.531 33.531 -0.646 1 95.5 280 THR A N 1
ATOM 2105 C CA . THR A 1 280 ? 11.383 34.375 0.534 1 95.5 280 THR A CA 1
ATOM 2106 C C . THR A 1 280 ? 12.156 33.812 1.713 1 95.5 280 THR A C 1
ATOM 2108 O O . THR A 1 280 ? 12.219 34.406 2.783 1 95.5 280 THR A O 1
ATOM 2111 N N . GLY A 1 281 ? 12.688 32.594 1.542 1 93.62 281 GLY A N 1
ATOM 2112 C CA . GLY A 1 281 ? 13.461 31.984 2.609 1 93.62 281 GLY A CA 1
ATOM 2113 C C . GLY A 1 281 ? 12.594 31.344 3.678 1 93.62 281 GLY A C 1
ATOM 2114 O O . GLY A 1 281 ? 13.031 31.172 4.816 1 93.62 281 GLY A O 1
ATOM 2115 N N . THR A 1 282 ? 11.312 31.047 3.332 1 94.81 282 THR A N 1
ATOM 2116 C CA . THR A 1 282 ? 10.391 30.453 4.293 1 94.81 282 THR A CA 1
ATOM 2117 C C . THR A 1 282 ? 10.148 28.969 3.984 1 94.81 282 THR A C 1
ATOM 2119 O O . THR A 1 282 ? 9.164 28.391 4.434 1 94.81 282 THR A O 1
ATOM 2122 N N . PHE A 1 283 ? 11.094 28.422 3.145 1 95.38 283 PHE A N 1
ATOM 2123 C CA . PHE A 1 283 ? 11.008 27.016 2.787 1 95.38 283 PHE A CA 1
ATOM 2124 C C . PHE A 1 283 ? 10.961 26.141 4.035 1 95.38 283 PHE A C 1
ATOM 2126 O O . PHE A 1 283 ? 11.828 26.25 4.906 1 95.38 283 PHE A O 1
ATOM 2133 N N . GLY A 1 284 ? 9.891 25.438 4.156 1 93.69 284 GLY A N 1
ATOM 2134 C CA . GLY A 1 284 ? 9.742 24.531 5.293 1 93.69 284 GLY A CA 1
ATOM 2135 C C . GLY A 1 284 ? 8.766 25.047 6.332 1 93.69 284 GLY A C 1
ATOM 2136 O O . GLY A 1 284 ? 8.43 24.328 7.281 1 93.69 284 GLY A O 1
ATOM 2137 N N . ASP A 1 285 ? 8.328 26.266 6.148 1 96.5 285 ASP A N 1
ATOM 2138 C CA . ASP A 1 285 ? 7.309 26.812 7.043 1 96.5 285 ASP A CA 1
ATOM 2139 C C . ASP A 1 285 ? 5.906 26.531 6.52 1 96.5 285 ASP A C 1
ATOM 2141 O O . ASP A 1 285 ? 5.469 27.125 5.535 1 96.5 285 ASP A O 1
ATOM 2145 N N . VAL A 1 286 ? 5.203 25.656 7.211 1 97.94 286 VAL A N 1
ATOM 2146 C CA . VAL A 1 286 ? 3.848 25.328 6.785 1 97.94 286 VAL A CA 1
ATOM 2147 C C . VAL A 1 286 ? 2.869 26.359 7.328 1 97.94 286 VAL A C 1
ATOM 2149 O O . VAL A 1 286 ? 2.275 26.172 8.391 1 97.94 286 VAL A O 1
ATOM 2152 N N . THR A 1 287 ? 2.639 27.391 6.559 1 96.88 287 THR A N 1
ATOM 2153 C CA . THR A 1 287 ? 1.726 28.469 6.918 1 96.88 287 THR A CA 1
ATOM 2154 C C . THR A 1 287 ? 0.274 28.016 6.82 1 96.88 287 THR A C 1
ATOM 2156 O O . THR A 1 287 ? 0.001 26.906 6.355 1 96.88 287 THR A O 1
ATOM 2159 N N . GLU A 1 288 ? -0.61 28.875 7.316 1 96.81 288 GLU A N 1
ATOM 2160 C CA . GLU A 1 288 ? -2.037 28.609 7.164 1 96.81 288 GLU A CA 1
ATOM 2161 C C . GLU A 1 288 ? -2.402 28.375 5.699 1 96.81 288 GLU A C 1
ATOM 2163 O O . GLU A 1 288 ? -3.215 27.516 5.383 1 96.81 288 GLU A O 1
ATOM 2168 N N . ALA A 1 289 ? -1.774 29.156 4.812 1 96.19 289 ALA A N 1
ATOM 2169 C CA . ALA A 1 289 ? -2.062 29.062 3.383 1 96.19 289 ALA A CA 1
ATOM 2170 C C . ALA A 1 289 ? -1.655 27.688 2.838 1 96.19 289 ALA A C 1
ATOM 2172 O O . ALA A 1 289 ? -2.35 27.125 1.992 1 96.19 289 ALA A O 1
ATOM 2173 N N . ILE A 1 290 ? -0.559 27.172 3.305 1 97.62 290 ILE A N 1
ATOM 2174 C CA . ILE A 1 290 ? -0.113 25.844 2.871 1 97.62 290 ILE A CA 1
ATOM 2175 C C . ILE A 1 290 ? -1.006 24.781 3.488 1 97.62 290 ILE A C 1
ATOM 2177 O O . ILE A 1 290 ? -1.464 23.859 2.793 1 97.62 290 ILE A O 1
ATOM 2181 N N . LEU A 1 291 ? -1.278 24.906 4.797 1 98 291 LEU A N 1
ATOM 2182 C CA . LEU A 1 291 ? -2.086 23.922 5.52 1 98 291 LEU A CA 1
ATOM 2183 C C . LEU A 1 291 ? -3.459 23.781 4.871 1 98 291 LEU A C 1
ATOM 2185 O O . LEU A 1 291 ? -3.998 22.672 4.801 1 98 291 LEU A O 1
ATOM 2189 N N . THR A 1 292 ? -4.012 24.844 4.379 1 96.62 292 THR A N 1
ATOM 2190 C CA . THR A 1 292 ? -5.371 24.828 3.85 1 96.62 292 THR A CA 1
ATOM 2191 C C . THR A 1 292 ? -5.355 24.844 2.324 1 96.62 292 THR A C 1
ATOM 2193 O O . THR A 1 292 ? -6.402 24.984 1.69 1 96.62 292 THR A O 1
ATOM 2196 N N . GLY A 1 293 ? -4.203 24.719 1.662 1 96.56 293 GLY A N 1
ATOM 2197 C CA . GLY A 1 293 ? -4.027 24.969 0.242 1 96.56 293 GLY A CA 1
ATOM 2198 C C . GLY A 1 293 ? -4.488 23.812 -0.633 1 96.56 293 GLY A C 1
ATOM 2199 O O . GLY A 1 293 ? -4.605 23.969 -1.852 1 96.56 293 GLY A O 1
ATOM 2200 N N . ARG A 1 294 ? -4.637 22.625 -0.1 1 97.44 294 ARG A N 1
ATOM 2201 C CA . ARG A 1 294 ? -5.238 21.469 -0.747 1 97.44 294 ARG A CA 1
ATOM 2202 C C . ARG A 1 294 ? -4.258 20.812 -1.709 1 97.44 294 ARG A C 1
ATOM 2204 O O . ARG A 1 294 ? -4.621 19.875 -2.438 1 97.44 294 ARG A O 1
ATOM 2211 N N . LYS A 1 295 ? -3.064 21.297 -1.909 1 98.12 295 LYS A N 1
ATOM 2212 C CA . LYS A 1 295 ? -1.949 20.688 -2.641 1 98.12 295 LYS A CA 1
ATOM 2213 C C . LYS A 1 295 ? -0.734 20.516 -1.735 1 98.12 295 LYS A C 1
ATOM 2215 O O . LYS A 1 295 ? -0.333 21.438 -1.031 1 98.12 295 LYS A O 1
ATOM 2220 N N . TYR A 1 296 ? -0.164 19.312 -1.787 1 98.62 296 TYR A N 1
ATOM 2221 C CA . TYR A 1 296 ? 0.9 19.062 -0.822 1 98.62 296 TYR A CA 1
ATOM 2222 C C . TYR A 1 296 ? 1.995 18.188 -1.431 1 98.62 296 TYR A C 1
ATOM 2224 O O . TYR A 1 296 ? 1.716 17.312 -2.242 1 98.62 296 TYR A O 1
ATOM 2232 N N . ILE A 1 297 ? 3.217 18.453 -1.057 1 98.88 297 ILE A N 1
ATOM 2233 C CA . ILE A 1 297 ? 4.348 17.547 -1.264 1 98.88 297 ILE A CA 1
ATOM 2234 C C . ILE A 1 297 ? 5.148 17.422 0.031 1 98.88 297 ILE A C 1
ATOM 2236 O O . ILE A 1 297 ? 5.324 18.406 0.76 1 98.88 297 ILE A O 1
ATOM 2240 N N . VAL A 1 298 ? 5.508 16.234 0.388 1 98.94 298 VAL A N 1
ATOM 2241 C CA . VAL A 1 298 ? 6.375 15.984 1.535 1 98.94 298 VAL A CA 1
ATOM 2242 C C . VAL A 1 298 ? 7.551 15.109 1.111 1 98.94 298 VAL A C 1
ATOM 2244 O O . VAL A 1 298 ? 7.387 14.18 0.316 1 98.94 298 VAL A O 1
ATOM 2247 N N . ILE A 1 299 ? 8.734 15.461 1.549 1 98.88 299 ILE A N 1
ATOM 2248 C CA . ILE A 1 299 ? 9.961 14.711 1.292 1 98.88 299 ILE A CA 1
ATOM 2249 C C . ILE A 1 299 ? 10.648 14.383 2.613 1 98.88 299 ILE A C 1
ATOM 2251 O O . ILE A 1 299 ? 10.68 15.211 3.527 1 98.88 299 ILE A O 1
ATOM 2255 N N . ARG A 1 300 ? 11.164 13.172 2.758 1 98.5 300 ARG A N 1
ATOM 2256 C CA . ARG A 1 300 ? 11.781 12.719 4.004 1 98.5 300 ARG A CA 1
ATOM 2257 C C . ARG A 1 300 ? 13.078 13.469 4.27 1 98.5 300 ARG A C 1
ATOM 2259 O O . ARG A 1 300 ? 13.594 14.164 3.391 1 98.5 300 ARG A O 1
ATOM 2266 N N . GLY A 1 301 ? 13.586 13.297 5.5 1 97.25 301 GLY A N 1
ATOM 2267 C CA . GLY A 1 301 ? 14.914 13.797 5.812 1 97.25 301 GLY A CA 1
ATOM 2268 C C . GLY A 1 301 ? 16 13.195 4.945 1 97.25 301 GLY A C 1
ATOM 2269 O O . GLY A 1 301 ? 15.906 12.031 4.543 1 97.25 301 GLY A O 1
ATOM 2270 N N . ILE A 1 302 ? 16.984 14.031 4.66 1 96.31 302 ILE A N 1
ATOM 2271 C CA . ILE A 1 302 ? 18.078 13.602 3.807 1 96.31 302 ILE A CA 1
ATOM 2272 C C . ILE A 1 302 ? 19.406 13.961 4.465 1 96.31 302 ILE A C 1
ATOM 2274 O O . ILE A 1 302 ? 19.547 15.039 5.043 1 96.31 302 ILE A O 1
ATOM 2278 N N . ALA A 1 303 ? 20.344 13.078 4.363 1 92.31 303 ALA A N 1
ATOM 2279 C CA . ALA A 1 303 ? 21.672 13.305 4.934 1 92.31 303 ALA A CA 1
ATOM 2280 C C . ALA A 1 303 ? 22.438 14.344 4.129 1 92.31 303 ALA A C 1
ATOM 2282 O O . ALA A 1 303 ? 22.297 14.43 2.908 1 92.31 303 ALA A O 1
ATOM 2283 N N . ASP A 1 304 ? 23.312 15.047 4.816 1 92.25 304 ASP A N 1
ATOM 2284 C CA . ASP A 1 304 ? 24.219 15.969 4.145 1 92.25 304 ASP A CA 1
ATOM 2285 C C . ASP A 1 304 ? 25.234 15.211 3.297 1 92.25 304 ASP A C 1
ATOM 2287 O O . ASP A 1 304 ? 25.609 14.086 3.627 1 92.25 304 ASP A O 1
ATOM 2291 N N . THR A 1 305 ? 25.531 15.805 2.262 1 88.06 305 THR A N 1
ATOM 2292 C CA . THR A 1 305 ? 26.703 15.391 1.493 1 88.06 305 THR A CA 1
ATOM 2293 C C . THR A 1 305 ? 27.812 16.438 1.579 1 88.06 305 THR A C 1
ATOM 2295 O O . THR A 1 305 ? 27.594 17.547 2.078 1 88.06 305 THR A O 1
ATOM 2298 N N . PRO A 1 306 ? 29 16.047 1.207 1 89.12 306 PRO A N 1
ATOM 2299 C CA . PRO A 1 306 ? 30.078 17.031 1.261 1 89.12 306 PRO A CA 1
ATOM 2300 C C . PRO A 1 306 ? 29.766 18.297 0.466 1 89.12 306 PRO A C 1
ATOM 2302 O O . PRO A 1 306 ? 30.219 19.375 0.818 1 89.12 306 PRO A O 1
ATOM 2305 N N . ASN A 1 307 ? 28.875 18.219 -0.496 1 92.19 307 ASN A N 1
ATOM 2306 C CA . ASN A 1 307 ? 28.688 19.328 -1.423 1 92.19 307 ASN A CA 1
ATOM 2307 C C . ASN A 1 307 ? 27.312 19.984 -1.236 1 92.19 307 ASN A C 1
ATOM 2309 O O . ASN A 1 307 ? 27.078 21.078 -1.738 1 92.19 307 ASN A O 1
ATOM 2313 N N . GLU A 1 308 ? 26.438 19.328 -0.581 1 94.44 308 GLU A N 1
ATOM 2314 C CA . GLU A 1 308 ? 25.062 19.797 -0.481 1 94.44 308 GLU A CA 1
ATOM 2315 C C . GLU A 1 308 ? 24.422 19.375 0.839 1 94.44 308 GLU A C 1
ATOM 2317 O O . GLU A 1 308 ? 24.516 18.203 1.231 1 94.44 308 GLU A O 1
ATOM 2322 N N . SER A 1 309 ? 23.844 20.375 1.556 1 95.62 309 SER A N 1
ATOM 2323 C CA . SER A 1 309 ? 23.141 20 2.783 1 95.62 309 SER A CA 1
ATOM 2324 C C . SER A 1 309 ? 21.875 19.219 2.479 1 95.62 309 SER A C 1
ATOM 2326 O O . SER A 1 309 ? 21.344 19.297 1.369 1 95.62 309 SER A O 1
ATOM 2328 N N . GLY A 1 310 ? 21.406 18.516 3.432 1 95.88 310 GLY A N 1
ATOM 2329 C CA . GLY A 1 310 ? 20.156 17.781 3.271 1 95.88 310 GLY A CA 1
ATOM 2330 C C . GLY A 1 310 ? 19 18.672 2.857 1 95.88 310 GLY A C 1
ATOM 2331 O O . GLY A 1 310 ? 18.188 18.297 2.006 1 95.88 310 GLY A O 1
ATOM 2332 N N . ARG A 1 311 ? 18.953 19.844 3.449 1 96.06 311 ARG A N 1
ATOM 2333 C CA . ARG A 1 311 ? 17.891 20.797 3.146 1 96.06 311 ARG A CA 1
ATOM 2334 C C . ARG A 1 311 ? 17.969 21.266 1.699 1 96.06 311 ARG A C 1
ATOM 2336 O O . ARG A 1 311 ? 16.938 21.453 1.039 1 96.06 311 ARG A O 1
ATOM 2343 N N . GLU A 1 312 ? 19.125 21.469 1.229 1 96.88 312 GLU A N 1
ATOM 2344 C CA . GLU A 1 312 ? 19.312 21.875 -0.16 1 96.88 312 GLU A CA 1
ATOM 2345 C C . GLU A 1 312 ? 18.906 20.75 -1.121 1 96.88 312 GLU A C 1
ATOM 2347 O O . GLU A 1 312 ? 18.328 21.016 -2.174 1 96.88 312 GLU A O 1
ATOM 2352 N N . VAL A 1 313 ? 19.25 19.531 -0.736 1 97.62 313 VAL A N 1
ATOM 2353 C CA . VAL A 1 313 ? 18.844 18.391 -1.554 1 97.62 313 VAL A CA 1
ATOM 2354 C C . VAL A 1 313 ? 17.328 18.312 -1.603 1 97.62 313 VAL A C 1
ATOM 2356 O O . VAL A 1 313 ? 16.734 18.078 -2.668 1 97.62 313 VAL A O 1
ATOM 2359 N N . GLN A 1 314 ? 16.672 18.484 -0.445 1 98.38 314 GLN A N 1
ATOM 2360 C CA . GLN A 1 314 ? 15.203 18.469 -0.385 1 98.38 314 GLN A CA 1
ATOM 2361 C C . GLN A 1 314 ? 14.609 19.531 -1.306 1 98.38 314 GLN A C 1
ATOM 2363 O O . GLN A 1 314 ? 13.672 19.25 -2.055 1 98.38 314 GLN A O 1
ATOM 2368 N N . GLN A 1 315 ? 15.164 20.688 -1.252 1 98.06 315 GLN A N 1
ATOM 2369 C CA . GLN A 1 315 ? 14.688 21.781 -2.092 1 98.06 315 GLN A CA 1
ATOM 2370 C C . GLN A 1 315 ? 14.867 21.453 -3.572 1 98.06 315 GLN A C 1
ATOM 2372 O O . GLN A 1 315 ? 13.953 21.656 -4.375 1 98.06 315 GLN A O 1
ATOM 2377 N N . ARG A 1 316 ? 16 20.984 -3.947 1 97.94 316 ARG A N 1
ATOM 2378 C CA . ARG A 1 316 ? 16.312 20.641 -5.336 1 97.94 316 ARG A CA 1
ATOM 2379 C C . ARG A 1 316 ? 15.391 19.547 -5.852 1 97.94 316 ARG A C 1
ATOM 2381 O O . ARG A 1 316 ? 14.891 19.625 -6.973 1 97.94 316 ARG A O 1
ATOM 2388 N N . LEU A 1 317 ? 15.188 18.516 -5.043 1 98.62 317 LEU A N 1
ATOM 2389 C CA . LEU A 1 317 ? 14.383 17.375 -5.477 1 98.62 317 LEU A CA 1
ATOM 2390 C C . LEU A 1 317 ? 12.914 17.766 -5.609 1 98.62 317 LEU A C 1
ATOM 2392 O O . LEU A 1 317 ? 12.211 17.266 -6.484 1 98.62 317 LEU A O 1
ATOM 2396 N N . ILE A 1 318 ? 12.422 18.641 -4.738 1 98.75 318 ILE A N 1
ATOM 2397 C CA . ILE A 1 318 ? 11.055 19.125 -4.875 1 98.75 318 ILE A CA 1
ATOM 2398 C C . ILE A 1 318 ? 10.93 19.953 -6.16 1 98.75 318 ILE A C 1
ATOM 2400 O O . ILE A 1 318 ? 9.93 19.844 -6.871 1 98.75 318 ILE A O 1
ATOM 2404 N N . LYS A 1 319 ? 11.914 20.75 -6.453 1 98.5 319 LYS A N 1
ATOM 2405 C CA . LYS A 1 319 ? 11.914 21.5 -7.711 1 98.5 319 LYS A CA 1
ATOM 2406 C C . LYS A 1 319 ? 11.875 20.547 -8.906 1 98.5 319 LYS A C 1
ATOM 2408 O O . LYS A 1 319 ? 11.062 20.734 -9.82 1 98.5 319 LYS A O 1
ATOM 2413 N N . ASP A 1 320 ? 12.766 19.562 -8.883 1 98.56 320 ASP A N 1
ATOM 2414 C CA . ASP A 1 320 ? 12.789 18.562 -9.953 1 98.56 320 ASP A CA 1
ATOM 2415 C C . ASP A 1 320 ? 11.43 17.891 -10.102 1 98.56 320 ASP A C 1
ATOM 2417 O O . ASP A 1 320 ? 10.969 17.641 -11.219 1 98.56 320 ASP A O 1
ATOM 2421 N N . PHE A 1 321 ? 10.859 17.578 -8.953 1 98.81 321 PHE A N 1
ATOM 2422 C CA . PHE A 1 321 ? 9.555 16.922 -8.953 1 98.81 321 PHE A CA 1
ATOM 2423 C C . PHE A 1 321 ? 8.508 17.797 -9.641 1 98.81 321 PHE A C 1
ATOM 2425 O O . PHE A 1 321 ? 7.793 17.328 -10.523 1 98.81 321 PHE A O 1
ATOM 2432 N N . TYR A 1 322 ? 8.43 19.062 -9.289 1 98.62 322 TYR A N 1
ATOM 2433 C CA . TYR A 1 322 ? 7.406 19.953 -9.828 1 98.62 322 TYR A CA 1
ATOM 2434 C C . TYR A 1 322 ? 7.676 20.266 -11.289 1 98.62 322 TYR A C 1
ATOM 2436 O O . TYR A 1 322 ? 6.766 20.672 -12.023 1 98.62 322 TYR A O 1
ATOM 2444 N N . GLU A 1 323 ? 8.875 20.109 -11.742 1 98.06 323 GLU A N 1
ATOM 2445 C CA . GLU A 1 323 ? 9.188 20.234 -13.164 1 98.06 323 GLU A CA 1
ATOM 2446 C C . GLU A 1 323 ? 8.711 19.016 -13.945 1 98.06 323 GLU A C 1
ATOM 2448 O O . GLU A 1 323 ? 8.609 19.062 -15.172 1 98.06 323 GLU A O 1
ATOM 2453 N N . THR A 1 324 ? 8.445 17.953 -13.25 1 98.5 324 THR A N 1
ATOM 2454 C CA . THR A 1 324 ? 8.102 16.672 -13.875 1 98.5 324 THR A CA 1
ATOM 2455 C C . THR A 1 324 ? 6.582 16.516 -13.953 1 98.5 324 THR A C 1
ATOM 2457 O O . THR A 1 324 ? 6.062 15.945 -14.914 1 98.5 324 THR A O 1
ATOM 2460 N N . VAL A 1 325 ? 5.887 17 -12.953 1 98.44 325 VAL A N 1
ATOM 2461 C CA . VAL A 1 325 ? 4.461 16.703 -12.852 1 98.44 325 VAL A CA 1
ATOM 2462 C C . VAL A 1 325 ? 3.648 17.922 -13.305 1 98.44 325 VAL A C 1
ATOM 2464 O O . VAL A 1 325 ? 4.172 19.031 -13.383 1 98.44 325 VAL A O 1
ATOM 2467 N N . GLU A 1 326 ? 2.385 17.656 -13.586 1 97 326 GLU A N 1
ATOM 2468 C CA . GLU A 1 326 ? 1.396 18.672 -13.914 1 97 326 GLU A CA 1
ATOM 2469 C C . GLU A 1 326 ? 0.404 18.875 -12.766 1 97 326 GLU A C 1
ATOM 2471 O O . GLU A 1 326 ? -0.197 17.906 -12.289 1 97 326 GLU A O 1
ATOM 2476 N N . GLU A 1 327 ? 0.246 20.094 -12.367 1 95 327 GLU A N 1
ATOM 2477 C CA . GLU A 1 327 ? -0.725 20.375 -11.32 1 95 327 GLU A CA 1
ATOM 2478 C C . GLU A 1 327 ? -2.072 20.781 -11.906 1 95 327 GLU A C 1
ATOM 2480 O O . GLU A 1 327 ? -2.133 21.344 -13 1 95 327 GLU A O 1
ATOM 2485 N N . VAL A 1 328 ? -3.068 20.438 -11.195 1 95.81 328 VAL A N 1
ATOM 2486 C CA . VAL A 1 328 ? -4.426 20.859 -11.508 1 95.81 328 VAL A CA 1
ATOM 2487 C C . VAL A 1 328 ? -5.07 21.484 -10.273 1 95.81 328 VAL A C 1
ATOM 2489 O O . VAL A 1 328 ? -4.594 21.297 -9.148 1 95.81 328 VAL A O 1
ATOM 2492 N N . GLU A 1 329 ? -6.113 22.312 -10.484 1 94.56 329 GLU A N 1
ATOM 2493 C CA . GLU A 1 329 ? -6.867 22.844 -9.352 1 94.56 329 GLU A CA 1
ATOM 2494 C C . GLU A 1 329 ? -7.789 21.781 -8.758 1 94.56 329 GLU A C 1
ATOM 2496 O O . GLU A 1 32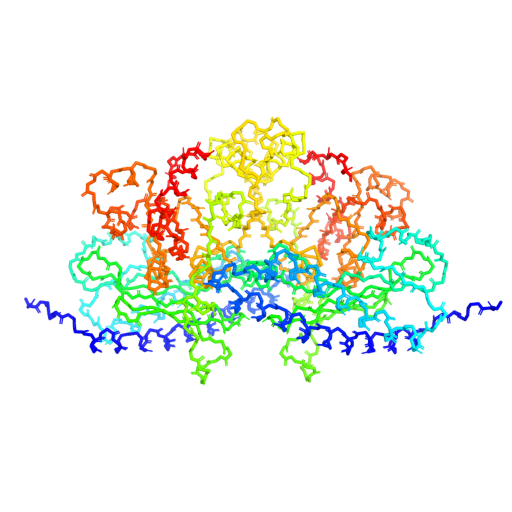9 ? -8.469 21.062 -9.492 1 94.56 329 GLU A O 1
ATOM 2501 N N . PRO A 1 330 ? -7.699 21.703 -7.5 1 90.81 330 PRO A N 1
ATOM 2502 C CA . PRO A 1 330 ? -8.641 20.75 -6.898 1 90.81 330 PRO A CA 1
ATOM 2503 C C . PRO A 1 330 ? -10.094 21.219 -6.992 1 90.81 330 PRO A C 1
ATOM 2505 O O . PRO A 1 330 ? -10.359 22.422 -7.035 1 90.81 330 PRO A O 1
ATOM 2508 N N . ASN A 1 331 ? -11.039 20.312 -6.961 1 83.88 331 ASN A N 1
ATOM 2509 C CA . ASN A 1 331 ? -12.461 20.625 -7.027 1 83.88 331 ASN A CA 1
ATOM 2510 C C . ASN A 1 331 ? -13 21.094 -5.672 1 83.88 3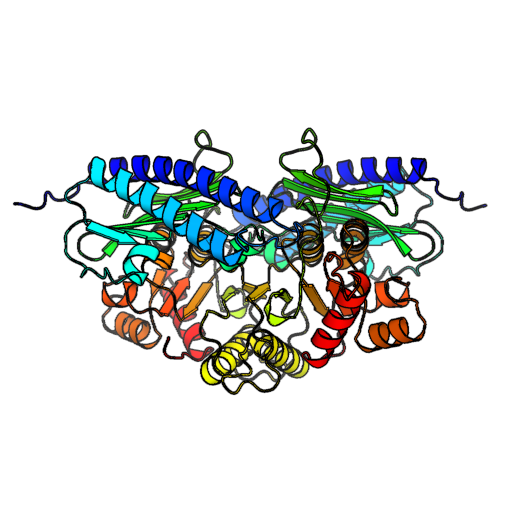31 ASN A C 1
ATOM 2512 O O . ASN A 1 331 ? -12.414 20.781 -4.633 1 83.88 331 ASN A O 1
ATOM 2516 N N . MET B 1 1 ? 11.844 -44.438 -12.156 1 38.59 1 MET B N 1
ATOM 2517 C CA . MET B 1 1 ? 11.43 -44.406 -10.75 1 38.59 1 MET B CA 1
ATOM 2518 C C . MET B 1 1 ? 10.039 -43.781 -10.609 1 38.59 1 MET B C 1
ATOM 2520 O O . MET B 1 1 ? 9.75 -42.75 -11.219 1 38.59 1 MET B O 1
ATOM 2524 N N . SER B 1 2 ? 9.047 -44.469 -10.336 1 45.34 2 SER B N 1
ATOM 2525 C CA . SER B 1 2 ? 7.621 -44.156 -10.336 1 45.34 2 SER B CA 1
ATOM 2526 C C . SER B 1 2 ? 7.336 -42.875 -9.539 1 45.34 2 SER B C 1
ATOM 2528 O O . SER B 1 2 ? 7.691 -42.781 -8.359 1 45.34 2 SER B O 1
ATOM 2530 N N . VAL B 1 3 ? 7.531 -41.719 -10.086 1 54.62 3 VAL B N 1
ATOM 2531 C CA . VAL B 1 3 ? 7.273 -40.5 -9.328 1 54.62 3 VAL B CA 1
ATOM 2532 C C . VAL B 1 3 ? 6.031 -40.656 -8.461 1 54.62 3 VAL B C 1
ATOM 2534 O O . VAL B 1 3 ? 4.945 -40.938 -8.977 1 54.62 3 VAL B O 1
ATOM 2537 N N . HIS B 1 4 ? 6.164 -41.125 -7.207 1 67.88 4 HIS B N 1
ATOM 2538 C CA . HIS B 1 4 ? 5.102 -41.281 -6.219 1 67.88 4 HIS B CA 1
ATOM 2539 C C . HIS B 1 4 ? 4.129 -40.094 -6.27 1 67.88 4 HIS B C 1
ATOM 2541 O O . HIS B 1 4 ? 4.547 -38.938 -6.348 1 67.88 4 HIS B O 1
ATOM 2547 N N . GLU B 1 5 ? 2.842 -40.438 -6.625 1 88.75 5 GLU B N 1
ATOM 2548 C CA . GLU B 1 5 ? 1.745 -39.5 -6.617 1 88.75 5 GLU B CA 1
ATOM 2549 C C . GLU B 1 5 ? 1.591 -38.844 -5.246 1 88.75 5 GLU B C 1
ATOM 2551 O O . GLU B 1 5 ? 1.549 -39.531 -4.227 1 88.75 5 GLU B O 1
ATOM 2556 N N . LEU B 1 6 ? 1.661 -37.562 -5.176 1 93.62 6 LEU B N 1
ATOM 2557 C CA . LEU B 1 6 ? 1.517 -36.844 -3.91 1 93.62 6 LEU B CA 1
ATOM 2558 C C . LEU B 1 6 ? 0.099 -37 -3.365 1 93.62 6 LEU B C 1
ATOM 2560 O O . LEU B 1 6 ? -0.873 -36.719 -4.074 1 93.62 6 LEU B O 1
ATOM 2564 N N . THR B 1 7 ? -0.017 -37.469 -2.174 1 93.06 7 THR B N 1
ATOM 2565 C CA . THR B 1 7 ? -1.3 -37.5 -1.482 1 93.06 7 THR B CA 1
ATOM 2566 C C . THR B 1 7 ? -1.604 -36.188 -0.788 1 93.06 7 THR B C 1
ATOM 2568 O O . THR B 1 7 ? -0.74 -35.312 -0.703 1 93.06 7 THR B O 1
ATOM 2571 N N . THR B 1 8 ? -2.838 -36.094 -0.308 1 93.19 8 THR B N 1
ATOM 2572 C CA . THR B 1 8 ? -3.219 -34.906 0.463 1 93.19 8 THR B CA 1
ATOM 2573 C C . THR B 1 8 ? -2.359 -34.781 1.718 1 93.19 8 THR B C 1
ATOM 2575 O O . THR B 1 8 ? -2 -33.688 2.121 1 93.19 8 THR B O 1
ATOM 2578 N N . ALA B 1 9 ? -2.08 -35.875 2.281 1 94.62 9 ALA B N 1
ATOM 2579 C CA . ALA B 1 9 ? -1.241 -35.906 3.477 1 94.62 9 ALA B CA 1
ATOM 2580 C C . ALA B 1 9 ? 0.172 -35.406 3.162 1 94.62 9 ALA B C 1
ATOM 2582 O O . ALA B 1 9 ? 0.792 -34.719 3.971 1 94.62 9 ALA B O 1
ATOM 2583 N N . ASP B 1 10 ? 0.66 -35.875 1.987 1 96 10 ASP B N 1
ATOM 2584 C CA . ASP B 1 10 ? 1.97 -35.406 1.548 1 96 10 ASP B CA 1
ATOM 2585 C C . ASP B 1 10 ? 1.981 -33.875 1.389 1 96 10 ASP B C 1
ATOM 2587 O O . ASP B 1 10 ? 2.912 -33.219 1.844 1 96 10 ASP B O 1
ATOM 2591 N N . LEU B 1 11 ? 0.959 -33.375 0.788 1 97.25 11 LEU B N 1
ATOM 2592 C CA . LEU B 1 11 ? 0.86 -31.953 0.534 1 97.25 11 LEU B CA 1
ATOM 2593 C C . LEU B 1 11 ? 0.768 -31.172 1.842 1 97.25 11 LEU B C 1
ATOM 2595 O O . LEU B 1 11 ? 1.35 -30.094 1.969 1 97.25 11 LEU B O 1
ATOM 2599 N N . GLN B 1 12 ? 0.093 -31.734 2.781 1 97.19 12 GLN B N 1
ATOM 2600 C CA . GLN B 1 12 ? -0.027 -31.094 4.086 1 97.19 12 GLN B CA 1
ATOM 2601 C C . GLN B 1 12 ? 1.322 -31.031 4.797 1 97.19 12 GLN B C 1
ATOM 2603 O O . GLN B 1 12 ? 1.654 -30.031 5.426 1 97.19 12 GLN B O 1
ATOM 2608 N N . ASP B 1 13 ? 2.018 -32.094 4.723 1 97.62 13 ASP B N 1
ATOM 2609 C CA . ASP B 1 13 ? 3.348 -32.125 5.32 1 97.62 13 ASP B CA 1
ATOM 2610 C C . ASP B 1 13 ? 4.27 -31.094 4.668 1 97.62 13 ASP B C 1
ATOM 2612 O O . ASP B 1 13 ? 5.031 -30.406 5.359 1 97.62 13 ASP B O 1
ATOM 2616 N N . ILE B 1 14 ? 4.211 -31.047 3.363 1 98.38 14 ILE B N 1
ATOM 2617 C CA . ILE B 1 14 ? 5.035 -30.109 2.617 1 98.38 14 ILE B CA 1
ATOM 2618 C C . ILE B 1 14 ? 4.648 -28.672 2.996 1 98.38 14 ILE B C 1
ATOM 2620 O O . ILE B 1 14 ? 5.516 -27.812 3.166 1 98.38 14 ILE B O 1
ATOM 2624 N N . LEU B 1 15 ? 3.389 -28.438 3.152 1 98.56 15 LEU B N 1
ATOM 2625 C CA . LEU B 1 15 ? 2.887 -27.125 3.539 1 98.56 15 LEU B CA 1
ATOM 2626 C C . LEU B 1 15 ? 3.445 -26.703 4.895 1 98.56 15 LEU B C 1
ATOM 2628 O O . LEU B 1 15 ? 3.938 -25.594 5.047 1 98.56 15 LEU B O 1
ATOM 2632 N N . GLU B 1 16 ? 3.379 -27.562 5.863 1 98.06 16 GLU B N 1
ATOM 2633 C CA . GLU B 1 16 ? 3.85 -27.25 7.207 1 98.06 16 GLU B CA 1
ATOM 2634 C C . GLU B 1 16 ? 5.348 -26.969 7.215 1 98.06 16 GLU B C 1
ATOM 2636 O O . GLU B 1 16 ? 5.805 -26.031 7.883 1 98.06 16 GLU B O 1
ATOM 2641 N N . TYR B 1 17 ? 6.004 -27.75 6.484 1 98.5 17 TYR B N 1
ATOM 2642 C CA . TYR B 1 17 ? 7.441 -27.516 6.383 1 98.5 17 TYR B CA 1
ATOM 2643 C C . TYR B 1 17 ? 7.738 -26.188 5.707 1 98.5 17 TYR B C 1
ATOM 2645 O O . TYR B 1 17 ? 8.633 -25.453 6.133 1 98.5 17 TYR B O 1
ATOM 2653 N N . SER B 1 18 ? 7.012 -25.859 4.66 1 98.81 18 SER B N 1
ATOM 2654 C CA . SER B 1 18 ? 7.188 -24.625 3.928 1 98.81 18 SER B CA 1
ATOM 2655 C C . SER B 1 18 ? 6.891 -23.406 4.812 1 98.81 18 SER B C 1
ATOM 2657 O O . SER B 1 18 ? 7.566 -22.391 4.719 1 98.81 18 SER B O 1
ATOM 2659 N N . LYS B 1 19 ? 5.875 -23.531 5.66 1 98.38 19 LYS B N 1
ATOM 2660 C CA . LYS B 1 19 ? 5.562 -22.453 6.594 1 98.38 19 LYS B CA 1
ATOM 2661 C C . LYS B 1 19 ? 6.73 -22.188 7.539 1 98.38 19 LYS B C 1
ATOM 2663 O O . LYS B 1 19 ? 7.094 -21.047 7.781 1 98.38 19 LYS B O 1
ATOM 2668 N N . THR B 1 20 ? 7.277 -23.219 8.039 1 97.94 20 THR B N 1
ATOM 2669 C CA . THR B 1 20 ? 8.414 -23.109 8.953 1 97.94 20 THR B CA 1
ATOM 2670 C C . THR B 1 20 ? 9.609 -22.469 8.258 1 97.94 20 THR B C 1
ATOM 2672 O O . THR B 1 20 ? 10.266 -21.594 8.82 1 97.94 20 THR B O 1
ATOM 2675 N N . LEU B 1 21 ? 9.828 -22.938 7.066 1 98.38 21 LEU B N 1
ATOM 2676 C CA . LEU B 1 21 ? 10.953 -22.422 6.293 1 98.38 21 LEU B CA 1
ATOM 2677 C C . LEU B 1 21 ? 10.734 -20.953 5.941 1 98.38 21 LEU B C 1
ATOM 2679 O O . LEU B 1 21 ? 11.688 -20.172 5.922 1 98.38 21 LEU B O 1
ATOM 2683 N N . ALA B 1 22 ? 9.516 -20.578 5.621 1 98.75 22 ALA B N 1
ATOM 2684 C CA . ALA B 1 22 ? 9.195 -19.188 5.32 1 98.75 22 ALA B CA 1
ATOM 2685 C C . ALA B 1 22 ? 9.523 -18.281 6.5 1 98.75 22 ALA B C 1
ATOM 2687 O O . ALA B 1 22 ? 10.062 -17.188 6.32 1 98.75 22 ALA B O 1
ATOM 2688 N N . ARG B 1 23 ? 9.25 -18.734 7.684 1 98.25 23 ARG B N 1
ATOM 2689 C CA . ARG B 1 23 ? 9.539 -17.938 8.875 1 98.25 23 ARG B CA 1
ATOM 2690 C C . ARG B 1 23 ? 11.039 -17.828 9.109 1 98.25 23 ARG B C 1
ATOM 2692 O O . ARG B 1 23 ? 11.531 -16.766 9.508 1 98.25 23 ARG B O 1
ATOM 2699 N N . LYS B 1 24 ? 11.711 -18.922 8.883 1 98.12 24 LYS B N 1
ATOM 2700 C CA . LYS B 1 24 ? 13.172 -18.875 8.969 1 98.12 24 LYS B CA 1
ATOM 2701 C C . LYS B 1 24 ? 13.75 -17.875 7.973 1 98.12 24 LYS B C 1
ATOM 2703 O O . LYS B 1 24 ? 14.641 -17.094 8.32 1 98.12 24 LYS B O 1
ATOM 2708 N N . ALA B 1 25 ? 13.25 -17.922 6.746 1 98.5 25 ALA B N 1
ATOM 2709 C CA . ALA B 1 25 ? 13.664 -16.984 5.715 1 98.5 25 ALA B CA 1
ATOM 2710 C C . ALA B 1 25 ? 13.312 -15.547 6.109 1 98.5 25 ALA B C 1
ATOM 2712 O O . ALA B 1 25 ? 14.07 -14.617 5.832 1 98.5 25 ALA B O 1
ATOM 2713 N N . GLY B 1 26 ? 12.125 -15.367 6.699 1 98.19 26 GLY B N 1
ATOM 2714 C CA . GLY B 1 26 ? 11.695 -14.055 7.164 1 98.19 26 GLY B CA 1
ATOM 2715 C C . GLY B 1 26 ? 12.688 -13.414 8.125 1 98.19 26 GLY B C 1
ATOM 2716 O O . GLY B 1 26 ? 12.922 -12.203 8.062 1 98.19 26 GLY B O 1
ATOM 2717 N N . ALA B 1 27 ? 13.25 -14.211 8.992 1 97.75 27 ALA B N 1
ATOM 2718 C CA . ALA B 1 27 ? 14.25 -13.703 9.93 1 97.75 27 ALA B CA 1
ATOM 2719 C C . ALA B 1 27 ? 15.469 -13.156 9.188 1 97.75 27 ALA B C 1
ATOM 2721 O O . ALA B 1 27 ? 16.047 -12.133 9.578 1 97.75 27 ALA B O 1
ATOM 2722 N N . LEU B 1 28 ? 15.844 -13.867 8.133 1 97.5 28 LEU B N 1
ATOM 2723 C CA . LEU B 1 28 ? 16.969 -13.406 7.312 1 97.5 28 LEU B CA 1
ATOM 2724 C C . LEU B 1 28 ? 16.609 -12.109 6.586 1 97.5 28 LEU B C 1
ATOM 2726 O O . LEU B 1 28 ? 17.469 -11.242 6.414 1 97.5 28 LEU B O 1
ATOM 2730 N N . ILE B 1 29 ? 15.406 -12 6.105 1 97.94 29 ILE B N 1
ATOM 2731 C CA . ILE B 1 29 ? 14.938 -10.789 5.43 1 97.94 29 ILE B CA 1
ATOM 2732 C C . ILE B 1 29 ? 15.008 -9.602 6.387 1 97.94 29 ILE B C 1
ATOM 2734 O O . ILE B 1 29 ? 15.492 -8.531 6.016 1 97.94 29 ILE B O 1
ATOM 2738 N N . ILE B 1 30 ? 14.562 -9.812 7.594 1 96.88 30 ILE B N 1
ATOM 2739 C CA . ILE B 1 30 ? 14.617 -8.766 8.602 1 96.88 30 ILE B CA 1
ATOM 2740 C C . ILE B 1 30 ? 16.078 -8.375 8.859 1 96.88 30 ILE B C 1
ATOM 2742 O O . ILE B 1 30 ? 16.406 -7.188 8.945 1 96.88 30 ILE B O 1
ATOM 2746 N N . ALA B 1 31 ? 16.969 -9.367 8.969 1 96.12 31 ALA B N 1
ATOM 2747 C CA . ALA B 1 31 ? 18.406 -9.102 9.156 1 96.12 31 ALA B CA 1
ATOM 2748 C C . ALA B 1 31 ? 18.953 -8.266 8.008 1 96.12 31 ALA B C 1
ATOM 2750 O O . ALA B 1 31 ? 19.797 -7.383 8.227 1 96.12 31 ALA B O 1
ATOM 2751 N N . GLY B 1 32 ? 18.531 -8.617 6.844 1 95.06 32 GLY B N 1
ATOM 2752 C CA . GLY B 1 32 ? 18.953 -7.848 5.688 1 95.06 32 GLY B CA 1
ATOM 2753 C C . GLY B 1 32 ? 18.484 -6.402 5.734 1 95.06 32 GLY B C 1
ATOM 2754 O O . GLY B 1 32 ? 19.25 -5.488 5.41 1 95.06 32 GLY B O 1
ATOM 2755 N N . SER B 1 33 ? 17.25 -6.203 6.109 1 93.75 33 SER B N 1
ATOM 2756 C CA . SER B 1 33 ? 16.719 -4.852 6.246 1 93.75 33 SER B CA 1
ATOM 2757 C C . SER B 1 33 ? 17.516 -4.055 7.285 1 93.75 33 SER B C 1
ATOM 2759 O O . SER B 1 33 ? 17.781 -2.869 7.082 1 93.75 33 SER B O 1
ATOM 2761 N N . ASP B 1 34 ? 17.828 -4.66 8.375 1 91.56 34 ASP B N 1
ATOM 2762 C CA . ASP B 1 34 ? 18.625 -4.023 9.414 1 91.56 34 ASP B CA 1
ATOM 2763 C C . ASP B 1 34 ? 20 -3.627 8.883 1 91.56 34 ASP B C 1
ATOM 2765 O O . ASP B 1 34 ? 20.516 -2.557 9.219 1 91.56 34 ASP B O 1
ATOM 2769 N N . ALA B 1 35 ? 20.547 -4.488 8.094 1 89.94 35 ALA B N 1
ATOM 2770 C CA . ALA B 1 35 ? 21.844 -4.211 7.504 1 89.94 35 ALA B CA 1
ATOM 2771 C C . ALA B 1 35 ? 21.781 -3 6.578 1 89.94 35 ALA B C 1
ATOM 2773 O O . ALA B 1 35 ? 22.688 -2.158 6.582 1 89.94 35 ALA B O 1
ATOM 2774 N N . ILE B 1 36 ? 20.75 -2.928 5.844 1 87.88 36 ILE B N 1
ATOM 2775 C CA . ILE B 1 36 ? 20.578 -1.831 4.898 1 87.88 36 ILE B CA 1
ATOM 2776 C C . ILE B 1 36 ? 20.406 -0.518 5.656 1 87.88 36 ILE B C 1
ATOM 2778 O O . ILE B 1 36 ? 21.047 0.487 5.328 1 87.88 36 ILE B O 1
ATOM 2782 N N . THR B 1 37 ? 19.641 -0.519 6.672 1 83.69 37 THR B N 1
ATOM 2783 C CA . THR B 1 37 ? 19.328 0.688 7.43 1 83.69 37 THR B CA 1
ATOM 2784 C C . THR B 1 37 ? 20.531 1.148 8.234 1 83.69 37 THR B C 1
ATOM 2786 O O . THR B 1 37 ? 20.734 2.35 8.43 1 83.69 37 THR B O 1
ATOM 2789 N N . SER B 1 38 ? 21.281 0.199 8.68 1 81.75 38 SER B N 1
ATOM 2790 C CA . SER B 1 38 ? 22.469 0.529 9.461 1 81.75 38 SER B CA 1
ATOM 2791 C C . SER B 1 38 ? 23.578 1.071 8.57 1 81.75 38 SER B C 1
ATOM 2793 O O . SER B 1 38 ? 24.406 1.87 9.016 1 81.75 38 SER B O 1
ATOM 2795 N N . ALA B 1 39 ? 23.609 0.558 7.426 1 74.94 39 ALA B N 1
ATOM 2796 C CA . ALA B 1 39 ? 24.625 1.01 6.484 1 74.94 39 ALA B CA 1
ATOM 2797 C C . ALA B 1 39 ? 24.312 2.4 5.949 1 74.94 39 ALA B C 1
ATOM 2799 O O . ALA B 1 39 ? 25.203 3.133 5.523 1 74.94 39 ALA B O 1
ATOM 2800 N N . ALA B 1 40 ? 23.078 2.691 6.137 1 62.97 40 ALA B N 1
ATOM 2801 C CA . ALA B 1 40 ? 22.594 3.959 5.59 1 62.97 40 ALA B CA 1
ATOM 2802 C C . ALA B 1 40 ? 23.188 5.141 6.355 1 62.97 40 ALA B C 1
ATOM 2804 O O . ALA B 1 40 ? 23.219 5.137 7.586 1 62.97 40 ALA B O 1
ATOM 2805 N N . GLY B 1 41 ? 23.969 6.023 5.672 1 58.28 41 GLY B N 1
ATOM 2806 C CA . GLY B 1 41 ? 24.531 7.219 6.273 1 58.28 41 GLY B CA 1
ATOM 2807 C C . GLY B 1 41 ? 26.047 7.137 6.457 1 58.28 41 GLY B C 1
ATOM 2808 O O . GLY B 1 41 ? 26.672 8.094 6.918 1 58.28 41 GLY B O 1
ATOM 2809 N N . GLN B 1 42 ? 26.375 5.781 6.477 1 58.41 42 GLN B N 1
ATOM 2810 C CA . GLN B 1 42 ? 27.828 5.688 6.613 1 58.41 42 GLN B CA 1
ATOM 2811 C C . GLN B 1 42 ? 28.531 6.078 5.316 1 58.41 42 GLN B C 1
ATOM 2813 O O . GLN B 1 42 ? 28.047 5.789 4.223 1 58.41 42 GLN B O 1
ATOM 2818 N N . PRO B 1 43 ? 29.359 7.094 5.441 1 53.88 43 PRO B N 1
ATOM 2819 C CA . PRO B 1 43 ? 30.109 7.449 4.238 1 53.88 43 PRO B CA 1
ATOM 2820 C C . PRO B 1 43 ? 30.609 6.223 3.469 1 53.88 43 PRO B C 1
ATOM 2822 O O . PRO B 1 43 ? 30.938 5.203 4.074 1 53.88 43 PRO B O 1
ATOM 2825 N N . THR B 1 44 ? 30.062 6.121 2.268 1 49.44 44 THR B N 1
ATOM 2826 C CA . THR B 1 44 ? 30.516 5.039 1.403 1 49.44 44 THR B CA 1
ATOM 2827 C C . THR B 1 44 ? 32.031 4.863 1.509 1 49.44 44 THR B C 1
ATOM 2829 O O . THR B 1 44 ? 32.781 5.727 1.069 1 49.44 44 THR B O 1
ATOM 2832 N N . ILE B 1 45 ? 32.562 4.609 2.691 1 43.59 45 ILE B N 1
ATOM 2833 C CA . ILE B 1 45 ? 33.969 4.273 2.658 1 43.59 45 ILE B CA 1
ATOM 2834 C C . ILE B 1 45 ? 34.219 3.164 1.636 1 43.59 45 ILE B C 1
ATOM 2836 O O . ILE B 1 45 ? 33.344 2.318 1.408 1 43.59 45 ILE B O 1
ATOM 2840 N N . GLU B 1 46 ? 35.25 3.217 0.919 1 46.38 46 GLU B N 1
ATOM 2841 C CA . GLU B 1 46 ? 35.781 2.236 -0.025 1 46.38 46 GLU B CA 1
ATOM 2842 C C . GLU B 1 46 ? 35.531 0.812 0.466 1 46.38 46 GLU B C 1
ATOM 2844 O O . GLU B 1 46 ? 35.938 0.457 1.576 1 46.38 46 GLU B O 1
ATOM 2849 N N . GLY B 1 47 ? 34.688 -0.123 -0.19 1 50.78 47 GLY B N 1
ATOM 2850 C CA . GLY B 1 47 ? 34.438 -1.536 0.046 1 50.78 47 GLY B CA 1
ATOM 2851 C C . GLY B 1 47 ? 33.062 -1.811 0.634 1 50.78 47 GLY B C 1
ATOM 2852 O O . GLY B 1 47 ? 32.625 -2.965 0.726 1 50.78 47 GLY B O 1
ATOM 2853 N N . LYS B 1 48 ? 32.406 -0.809 1.031 1 58.81 48 LYS B N 1
ATOM 2854 C CA . LYS B 1 48 ? 31.125 -1.097 1.666 1 58.81 48 LYS B CA 1
ATOM 2855 C C . LYS B 1 48 ? 30.016 -1.23 0.627 1 58.81 48 LYS B C 1
ATOM 2857 O O . LYS B 1 48 ? 29.953 -0.462 -0.335 1 58.81 48 LYS B O 1
ATOM 2862 N N . LYS B 1 49 ? 29.234 -2.096 0.848 1 61.91 49 LYS B N 1
ATOM 2863 C CA . LYS B 1 49 ? 28.156 -2.447 -0.078 1 61.91 49 LYS B CA 1
ATOM 2864 C C . LYS B 1 49 ? 27 -1.445 0.004 1 61.91 49 LYS B C 1
ATOM 2866 O O . LYS B 1 49 ? 26.641 -0.995 1.094 1 61.91 49 LYS B O 1
ATOM 2871 N N . ASN B 1 50 ? 26.562 -0.916 -1.163 1 73.12 50 ASN B N 1
ATOM 2872 C CA . ASN B 1 50 ? 25.375 -0.09 -1.211 1 73.12 50 ASN B CA 1
ATOM 2873 C C . ASN B 1 50 ? 24.109 -0.935 -1.094 1 73.12 50 ASN B C 1
ATOM 2875 O O . ASN B 1 50 ? 24.172 -2.16 -0.984 1 73.12 50 ASN B O 1
ATOM 2879 N N . SER B 1 51 ? 22.984 -0.298 -0.997 1 72 51 SER B N 1
ATOM 2880 C CA . SER B 1 51 ? 21.703 -0.961 -0.763 1 72 51 SER B CA 1
ATOM 2881 C C . SER B 1 51 ? 21.406 -1.989 -1.85 1 72 51 SER B C 1
ATOM 2883 O O . SER B 1 51 ? 20.875 -3.064 -1.566 1 72 51 SER B O 1
ATOM 2885 N N . VAL B 1 52 ? 21.75 -1.733 -3.039 1 73.38 52 VAL B N 1
ATOM 2886 C CA . VAL B 1 52 ? 21.484 -2.635 -4.152 1 73.38 52 VAL B CA 1
ATOM 2887 C C . VAL B 1 52 ? 22.328 -3.898 -4.012 1 73.38 52 VAL B C 1
ATOM 2889 O O . VAL B 1 52 ? 21.844 -5.008 -4.242 1 73.38 52 VAL B O 1
ATOM 2892 N N . ASP B 1 53 ? 23.547 -3.719 -3.605 1 80 53 ASP B N 1
ATOM 2893 C CA . ASP B 1 53 ? 24.422 -4.863 -3.354 1 80 53 ASP B CA 1
ATOM 2894 C C . ASP B 1 53 ? 23.859 -5.738 -2.23 1 80 53 ASP B C 1
ATOM 2896 O O . ASP B 1 53 ? 23.875 -6.965 -2.328 1 80 53 ASP B O 1
ATOM 2900 N N . LEU B 1 54 ? 23.375 -5.047 -1.296 1 80.5 54 LEU B N 1
ATOM 2901 C CA . LEU B 1 54 ? 22.891 -5.762 -0.121 1 80.5 54 LEU B CA 1
ATOM 2902 C C . LEU B 1 54 ? 21.625 -6.535 -0.446 1 80.5 54 LEU B C 1
ATOM 2904 O O . LEU B 1 54 ? 21.422 -7.652 0.039 1 80.5 54 LEU B O 1
ATOM 2908 N N . VAL B 1 55 ? 20.797 -6.012 -1.269 1 83 55 VAL B N 1
ATOM 2909 C CA . VAL B 1 55 ? 19.578 -6.715 -1.663 1 83 55 VAL B CA 1
ATOM 2910 C C . VAL B 1 55 ? 19.938 -7.992 -2.418 1 83 55 VAL B C 1
ATOM 2912 O O . VAL B 1 55 ? 19.391 -9.055 -2.148 1 83 55 VAL B O 1
ATOM 2915 N N . THR B 1 56 ? 20.891 -7.863 -3.268 1 85.12 56 THR B N 1
ATOM 2916 C CA . THR B 1 56 ? 21.344 -9.039 -4.008 1 85.12 56 THR B CA 1
ATOM 2917 C C . THR B 1 56 ? 21.906 -10.094 -3.062 1 85.12 56 THR B C 1
ATOM 2919 O O . THR B 1 56 ? 21.578 -11.281 -3.189 1 85.12 56 THR B O 1
ATOM 2922 N N . GLU B 1 57 ? 22.672 -9.586 -2.156 1 90.81 57 GLU B N 1
ATOM 2923 C CA . GLU B 1 57 ? 23.281 -10.492 -1.191 1 90.81 57 GLU B CA 1
ATOM 2924 C C . GLU B 1 57 ? 22.219 -11.258 -0.403 1 90.81 57 GLU B C 1
ATOM 2926 O O . GLU B 1 57 ? 22.281 -12.484 -0.299 1 90.81 57 GLU B O 1
ATOM 2931 N N . TYR B 1 58 ? 21.266 -10.555 0.11 1 94.19 58 TYR B N 1
ATOM 2932 C CA . TYR B 1 58 ? 20.281 -11.195 0.974 1 94.19 58 TYR B CA 1
ATOM 2933 C C . TYR B 1 58 ? 19.266 -11.977 0.154 1 94.19 58 TYR B C 1
ATOM 2935 O O . TYR B 1 58 ? 18.734 -12.992 0.617 1 94.19 58 TYR B O 1
ATOM 2943 N N . ASP B 1 59 ? 19 -11.57 -1.079 1 94.62 59 ASP B N 1
ATOM 2944 C CA . ASP B 1 59 ? 18.188 -12.375 -1.989 1 94.62 59 ASP B CA 1
ATOM 2945 C C . ASP B 1 59 ? 18.812 -13.766 -2.184 1 94.62 59 ASP B C 1
ATOM 2947 O O . ASP B 1 59 ? 18.109 -14.773 -2.1 1 94.62 59 ASP B O 1
ATOM 2951 N N . VAL B 1 60 ? 20.062 -13.766 -2.418 1 95.19 60 VAL B N 1
ATOM 2952 C CA . VAL B 1 60 ? 20.781 -15.008 -2.666 1 95.19 60 VAL B CA 1
ATOM 2953 C C . VAL B 1 60 ? 20.828 -15.844 -1.388 1 95.19 60 VAL B C 1
ATOM 2955 O O . VAL B 1 60 ? 20.609 -17.047 -1.422 1 95.19 60 VAL B O 1
ATOM 2958 N N . LYS B 1 61 ? 21.078 -15.164 -0.249 1 96.62 61 LYS B N 1
ATOM 2959 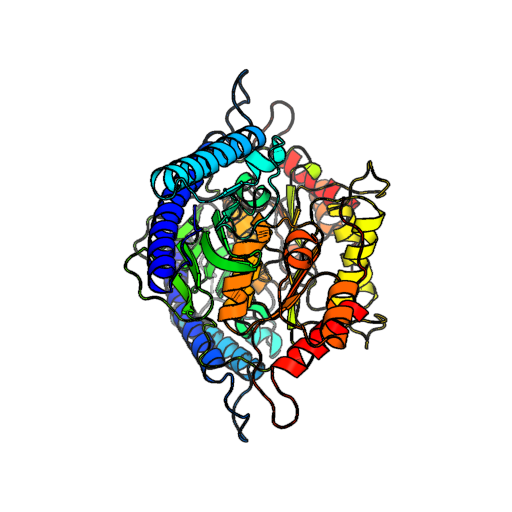C CA . LYS B 1 61 ? 21.141 -15.859 1.033 1 96.62 61 LYS B CA 1
ATOM 2960 C C . LYS B 1 61 ? 19.812 -16.547 1.35 1 96.62 61 LYS B C 1
ATOM 2962 O O . LYS B 1 61 ? 19.797 -17.688 1.807 1 96.62 61 LYS B O 1
ATOM 2967 N N . VAL B 1 62 ? 18.734 -15.852 1.107 1 97.94 62 VAL B N 1
ATOM 2968 C CA . VAL B 1 62 ? 17.406 -16.391 1.394 1 97.94 62 VAL B CA 1
ATOM 2969 C C . VAL B 1 62 ? 17.125 -17.578 0.46 1 97.94 62 VAL B C 1
ATOM 2971 O O . VAL B 1 62 ? 16.641 -18.625 0.899 1 97.94 62 VAL B O 1
ATOM 2974 N N . GLU B 1 63 ? 17.391 -17.422 -0.817 1 97.44 63 GLU B N 1
ATOM 2975 C CA . GLU B 1 63 ? 17.141 -18.5 -1.762 1 97.44 63 GLU B CA 1
ATOM 2976 C C . GLU B 1 63 ? 17.984 -19.734 -1.424 1 97.44 63 GLU B C 1
ATOM 2978 O O . GLU B 1 63 ? 17.484 -20.859 -1.463 1 97.44 63 GLU B O 1
ATOM 2983 N N . GLU B 1 64 ? 19.266 -19.531 -1.095 1 97.44 64 GLU B N 1
ATOM 2984 C CA . GLU B 1 64 ? 20.156 -20.641 -0.767 1 97.44 64 GLU B CA 1
ATOM 2985 C C . GLU B 1 64 ? 19.656 -21.391 0.468 1 97.44 64 GLU B C 1
ATOM 2987 O O . GLU B 1 6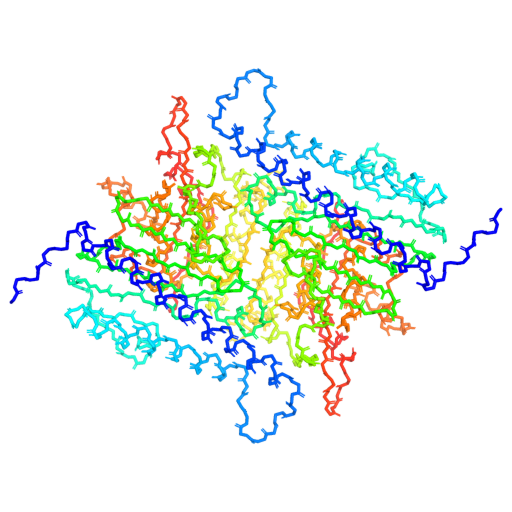4 ? 19.734 -22.625 0.521 1 97.44 64 GLU B O 1
ATOM 2992 N N . LEU B 1 65 ? 19.203 -20.609 1.394 1 98.12 65 LEU B N 1
ATOM 2993 C CA . LEU B 1 65 ? 18.656 -21.234 2.592 1 98.12 65 LEU B CA 1
ATOM 2994 C C . LEU B 1 65 ? 17.5 -22.156 2.236 1 98.12 65 LEU B C 1
ATOM 2996 O O . LEU B 1 65 ? 17.5 -23.344 2.604 1 98.12 65 LEU B O 1
ATOM 3000 N N . VAL B 1 66 ? 16.531 -21.656 1.526 1 98.12 66 VAL B N 1
ATOM 3001 C CA . VAL B 1 66 ? 15.32 -22.391 1.221 1 98.12 66 VAL B CA 1
ATOM 3002 C C . VAL B 1 66 ? 15.641 -23.562 0.285 1 98.12 66 VAL B C 1
ATOM 3004 O O . VAL B 1 66 ? 15.133 -24.672 0.468 1 98.12 66 VAL B O 1
ATOM 3007 N N . LYS B 1 67 ? 16.484 -23.312 -0.676 1 97.69 67 LYS B N 1
ATOM 3008 C CA . LYS B 1 67 ? 16.875 -24.359 -1.629 1 97.69 67 LYS B CA 1
ATOM 3009 C C . LYS B 1 67 ? 17.562 -25.516 -0.924 1 97.69 67 LYS B C 1
ATOM 3011 O O . LYS B 1 67 ? 17.25 -26.688 -1.182 1 97.69 67 LYS B O 1
ATOM 3016 N N . SER B 1 68 ? 18.516 -25.188 -0.047 1 98.31 68 SER B N 1
ATOM 3017 C CA . SER B 1 68 ? 19.266 -26.234 0.652 1 98.31 68 SER B CA 1
ATOM 3018 C C . SER B 1 68 ? 18.359 -27.047 1.562 1 98.31 68 SER B C 1
ATOM 3020 O O . SER B 1 68 ? 18.5 -28.266 1.649 1 98.31 68 SER B O 1
ATOM 3022 N N . GLU B 1 69 ? 17.453 -26.375 2.234 1 98.5 69 GLU B N 1
ATOM 3023 C CA . GLU B 1 69 ? 16.516 -27.062 3.113 1 98.5 69 GLU B CA 1
ATOM 3024 C C . GLU B 1 69 ? 15.594 -27.984 2.32 1 98.5 69 GLU B C 1
ATOM 3026 O O . GLU B 1 69 ? 15.367 -29.125 2.713 1 98.5 69 GLU B O 1
ATOM 3031 N N . PHE B 1 70 ? 15.062 -27.516 1.215 1 98 70 PHE B N 1
ATOM 3032 C CA . PHE B 1 70 ? 14.172 -28.312 0.386 1 98 70 PHE B CA 1
ATOM 3033 C C . PHE B 1 70 ? 14.922 -29.484 -0.24 1 98 70 PHE B C 1
ATOM 3035 O O . PHE B 1 70 ? 14.383 -30.594 -0.338 1 98 70 PHE B O 1
ATOM 3042 N N . LYS B 1 71 ? 16.125 -29.266 -0.685 1 97.31 71 LYS B N 1
ATOM 3043 C CA . LYS B 1 71 ? 16.922 -30.328 -1.28 1 97.31 71 LYS B CA 1
ATOM 3044 C C . LYS B 1 71 ? 17.203 -31.438 -0.267 1 97.31 71 LYS B C 1
ATOM 3046 O O . LYS B 1 71 ? 17.219 -32.625 -0.619 1 97.31 71 LYS B O 1
ATOM 3051 N N . ALA B 1 72 ? 17.453 -31.047 0.92 1 98.25 72 ALA B N 1
ATOM 3052 C CA . ALA B 1 72 ? 17.75 -32 1.974 1 98.25 72 ALA B CA 1
ATOM 3053 C C . ALA B 1 72 ? 16.531 -32.875 2.281 1 98.25 72 ALA B C 1
ATOM 3055 O O . ALA B 1 72 ? 16.656 -34.094 2.447 1 98.25 72 ALA B O 1
ATOM 3056 N N . LYS B 1 73 ? 15.367 -32.281 2.33 1 97.56 73 LYS B N 1
ATOM 3057 C CA . LYS B 1 73 ? 14.172 -33.031 2.75 1 97.56 73 LYS B CA 1
ATOM 3058 C C . LYS B 1 73 ? 13.484 -33.688 1.562 1 97.56 73 LYS B C 1
ATOM 3060 O O . LYS B 1 73 ? 12.898 -34.75 1.704 1 97.56 73 LYS B O 1
ATOM 3065 N N . TYR B 1 74 ? 13.539 -33 0.436 1 97 74 TYR B N 1
ATOM 3066 C CA . TYR B 1 74 ? 12.883 -33.5 -0.769 1 97 74 TYR B CA 1
ATOM 3067 C C . TYR B 1 74 ? 13.852 -33.531 -1.945 1 97 74 TYR B C 1
ATOM 3069 O O . TYR B 1 74 ? 13.641 -32.844 -2.947 1 97 74 TYR B O 1
ATOM 3077 N N . PRO B 1 75 ? 14.766 -34.406 -1.97 1 96.44 75 PRO B N 1
ATOM 3078 C CA . PRO B 1 75 ? 15.836 -34.406 -2.975 1 96.44 75 PRO B CA 1
ATOM 3079 C C . PRO B 1 75 ? 15.32 -34.719 -4.383 1 96.44 75 PRO B C 1
ATOM 3081 O O . PRO B 1 75 ? 15.969 -34.344 -5.367 1 96.44 75 PRO B O 1
ATOM 3084 N N . GLU B 1 76 ? 14.164 -35.281 -4.527 1 94.94 76 GLU B N 1
ATOM 3085 C CA . GLU B 1 76 ? 13.648 -35.656 -5.836 1 94.94 76 GLU B CA 1
ATOM 3086 C C . GLU B 1 76 ? 12.828 -34.531 -6.465 1 94.94 76 GLU B C 1
ATOM 3088 O O . GLU B 1 76 ? 12.445 -34.625 -7.633 1 94.94 76 GLU B O 1
ATOM 3093 N N . PHE B 1 77 ? 12.5 -33.531 -5.676 1 96.44 77 PHE B N 1
ATOM 3094 C CA . PHE B 1 77 ? 11.703 -32.438 -6.188 1 96.44 77 PHE B CA 1
ATOM 3095 C C . PHE B 1 77 ? 12.57 -31.453 -6.973 1 96.44 77 PHE B C 1
ATOM 3097 O O . PHE B 1 77 ? 13.773 -31.344 -6.727 1 96.44 77 PHE B O 1
ATOM 3104 N N . GLY B 1 78 ? 11.984 -30.828 -7.949 1 95.69 78 GLY B N 1
ATOM 3105 C CA . GLY B 1 78 ? 12.656 -29.734 -8.633 1 95.69 78 GLY B CA 1
ATOM 3106 C C . GLY B 1 78 ? 12.633 -28.438 -7.852 1 95.69 78 GLY B C 1
ATOM 3107 O O . GLY B 1 78 ? 11.953 -28.328 -6.828 1 95.69 78 GLY B O 1
ATOM 3108 N N . PHE B 1 79 ? 13.391 -27.438 -8.375 1 96.44 79 PHE B N 1
ATOM 3109 C CA . PHE B 1 79 ? 13.461 -26.125 -7.746 1 96.44 79 PHE B CA 1
ATOM 3110 C C . PHE B 1 79 ? 13.641 -25.031 -8.797 1 96.44 79 PHE B C 1
ATOM 3112 O O . PHE B 1 79 ? 14.562 -25.094 -9.617 1 96.44 79 PHE B O 1
ATOM 3119 N N . ILE B 1 80 ? 12.719 -24.125 -8.789 1 95.94 80 ILE B N 1
ATOM 3120 C CA . ILE B 1 80 ? 12.828 -22.891 -9.562 1 95.94 80 ILE B CA 1
ATOM 3121 C C . ILE B 1 80 ? 12.938 -21.688 -8.625 1 95.94 80 ILE B C 1
ATOM 3123 O O . ILE B 1 80 ? 12.023 -21.438 -7.836 1 95.94 80 ILE B O 1
ATOM 3127 N N . GLY B 1 81 ? 14.055 -21 -8.68 1 94.69 81 GLY B N 1
ATOM 3128 C CA . GLY B 1 81 ? 14.281 -19.797 -7.891 1 94.69 81 GLY B CA 1
ATOM 3129 C C . GLY B 1 81 ? 14.641 -18.594 -8.734 1 94.69 81 GLY B C 1
ATOM 3130 O O . GLY B 1 81 ? 15.352 -18.719 -9.734 1 94.69 81 GLY B O 1
ATOM 3131 N N . GLU B 1 82 ? 14.172 -17.469 -8.32 1 90.12 82 GLU B N 1
ATOM 3132 C CA . GLU B 1 82 ? 14.422 -16.234 -9.055 1 90.12 82 GLU B CA 1
ATOM 3133 C C . GLU B 1 82 ? 15.914 -16.031 -9.32 1 90.12 82 GLU B C 1
ATOM 3135 O O . GLU B 1 82 ? 16.328 -15.852 -10.469 1 90.12 82 GLU B O 1
ATOM 3140 N N . GLU B 1 83 ? 16.688 -16.109 -8.258 1 85.81 83 GLU B N 1
ATOM 3141 C CA . GLU B 1 83 ? 18.109 -15.805 -8.367 1 85.81 83 GLU B CA 1
ATOM 3142 C C . GLU B 1 83 ? 18.844 -16.859 -9.203 1 85.81 83 GLU B C 1
ATOM 3144 O O . GLU B 1 83 ? 19.688 -16.516 -10.031 1 85.81 83 GLU B O 1
ATOM 3149 N N . SER B 1 84 ? 18.484 -18.156 -9.023 1 86.56 84 SER B N 1
ATOM 3150 C CA . SER B 1 84 ? 19.062 -19.219 -9.828 1 86.56 84 SER B CA 1
ATOM 3151 C C . SER B 1 84 ? 18.656 -19.078 -11.297 1 86.56 84 SER B C 1
ATOM 3153 O O . SER B 1 84 ? 19.484 -19.281 -12.188 1 86.56 84 SER B O 1
ATOM 3155 N N . TYR B 1 85 ? 17.406 -18.766 -11.523 1 87.31 85 TYR B N 1
ATOM 3156 C CA . TYR B 1 85 ? 16.906 -18.562 -12.883 1 87.31 85 TYR B CA 1
ATOM 3157 C C . TYR B 1 85 ? 17.656 -17.438 -13.57 1 87.31 85 TYR B C 1
ATOM 3159 O O . TYR B 1 85 ? 18.062 -17.562 -14.727 1 87.31 85 TYR B O 1
ATOM 3167 N N . SER B 1 86 ? 17.812 -16.375 -12.844 1 82.88 86 SER B N 1
ATOM 3168 C CA . SER B 1 86 ? 18.547 -15.219 -13.359 1 82.88 86 SER B CA 1
ATOM 3169 C C . SER B 1 86 ? 20 -15.562 -13.641 1 82.88 86 SER B C 1
ATOM 3171 O O . SER B 1 86 ? 20.625 -14.969 -14.523 1 82.88 86 SER B O 1
ATOM 3173 N N . ALA B 1 87 ? 20.469 -16.578 -12.938 1 81.38 87 ALA B N 1
ATOM 3174 C CA . ALA B 1 87 ? 21.844 -17 -13.102 1 81.38 87 ALA B CA 1
ATOM 3175 C C . ALA B 1 87 ? 21.984 -18.016 -14.242 1 81.38 87 ALA B C 1
ATOM 3177 O O . ALA B 1 87 ? 23.078 -18.5 -14.516 1 81.38 87 ALA B O 1
ATOM 3178 N N . GLY B 1 88 ? 20.766 -18.375 -14.906 1 84.69 88 GLY B N 1
ATOM 3179 C CA . GLY B 1 88 ? 20.875 -19.172 -16.125 1 84.69 88 GLY B CA 1
ATOM 3180 C C . GLY B 1 88 ? 20.281 -20.562 -15.969 1 84.69 88 GLY B C 1
ATOM 3181 O O . GLY B 1 88 ? 20.188 -21.312 -16.938 1 84.69 88 GLY B O 1
ATOM 3182 N N . VAL B 1 89 ? 19.938 -20.891 -14.75 1 83.5 89 VAL B N 1
ATOM 3183 C CA . VAL B 1 89 ? 19.312 -22.188 -14.523 1 83.5 89 VAL B CA 1
ATOM 3184 C C . VAL B 1 89 ? 17.797 -22.094 -14.773 1 83.5 89 VAL B C 1
ATOM 3186 O O . VAL B 1 89 ? 17.062 -21.547 -13.938 1 83.5 89 VAL B O 1
ATOM 3189 N N . ARG B 1 90 ? 17.391 -22.625 -15.875 1 87.69 90 ARG B N 1
ATOM 3190 C CA . ARG B 1 90 ? 16 -22.5 -16.266 1 87.69 90 ARG B CA 1
ATOM 3191 C C . ARG B 1 90 ? 15.398 -23.875 -16.609 1 87.69 90 ARG B C 1
ATOM 3193 O O . ARG B 1 90 ? 15.148 -24.172 -17.781 1 87.69 90 ARG B O 1
ATOM 3200 N N . PRO B 1 91 ? 15.117 -24.594 -15.617 1 86.62 91 PRO B N 1
ATOM 3201 C CA . PRO B 1 91 ? 14.57 -25.938 -15.867 1 86.62 91 PRO B CA 1
ATOM 3202 C C . PRO B 1 91 ? 13.172 -25.891 -16.469 1 86.62 91 PRO B C 1
ATOM 3204 O O . PRO B 1 91 ? 12.383 -25 -16.172 1 86.62 91 PRO B O 1
ATOM 3207 N N . ALA B 1 92 ? 12.93 -26.906 -17.266 1 88.81 92 ALA B N 1
ATOM 3208 C CA . ALA B 1 92 ? 11.57 -27.062 -17.781 1 88.81 92 ALA B CA 1
ATOM 3209 C C . ALA B 1 92 ? 10.625 -27.578 -16.703 1 88.81 92 ALA B C 1
ATOM 3211 O O . ALA B 1 92 ? 11.047 -28.312 -15.805 1 88.81 92 ALA B O 1
ATOM 3212 N N . LEU B 1 93 ? 9.477 -27.125 -16.844 1 91.88 93 LEU B N 1
ATOM 3213 C CA . LEU B 1 93 ? 8.477 -27.688 -15.953 1 91.88 93 LEU B CA 1
ATOM 3214 C C . LEU B 1 93 ? 8.109 -29.109 -16.375 1 91.88 93 LEU B C 1
ATOM 3216 O O . LEU B 1 93 ? 7.988 -29.391 -17.578 1 91.88 93 LEU B O 1
ATOM 3220 N N . THR B 1 94 ? 7.992 -30.047 -15.406 1 93.31 94 THR B N 1
ATOM 3221 C CA . THR B 1 94 ? 7.566 -31.422 -15.617 1 93.31 94 THR B CA 1
ATOM 3222 C C . THR B 1 94 ? 6.441 -31.797 -14.656 1 93.31 94 THR B C 1
ATOM 3224 O O . THR B 1 94 ? 5.883 -30.922 -13.977 1 93.31 94 THR B O 1
ATOM 3227 N N . ASP B 1 95 ? 6.129 -33.062 -14.664 1 95.31 95 ASP B N 1
ATOM 3228 C CA . ASP B 1 95 ? 5.082 -33.531 -13.758 1 95.31 95 ASP B CA 1
ATOM 3229 C C . ASP B 1 95 ? 5.629 -33.719 -12.344 1 95.31 95 ASP B C 1
ATOM 3231 O O . ASP B 1 95 ? 4.867 -33.938 -11.406 1 95.31 95 ASP B O 1
ATOM 3235 N N . VAL B 1 96 ? 6.945 -33.594 -12.188 1 95.25 96 VAL B N 1
ATOM 3236 C CA . VAL B 1 96 ? 7.594 -33.75 -10.883 1 95.25 96 VAL B CA 1
ATOM 3237 C C . VAL B 1 96 ? 7.309 -32.531 -10.008 1 95.25 96 VAL B C 1
ATOM 3239 O O . VAL B 1 96 ? 7.305 -31.391 -10.5 1 95.25 96 VAL B O 1
ATOM 3242 N N . PRO B 1 97 ? 6.996 -32.812 -8.758 1 97.38 97 PRO B N 1
ATOM 3243 C CA . PRO B 1 97 ? 6.82 -31.656 -7.871 1 97.38 97 PRO B CA 1
ATOM 3244 C C . PRO B 1 97 ? 8.023 -30.719 -7.887 1 97.38 97 PRO B C 1
ATOM 3246 O O . PRO B 1 97 ? 9.164 -31.172 -7.785 1 97.38 97 PRO B O 1
ATOM 3249 N N . THR B 1 98 ? 7.777 -29.453 -8.062 1 97.69 98 THR B N 1
ATOM 3250 C CA . THR B 1 98 ? 8.828 -28.453 -8.195 1 97.69 98 THR B CA 1
ATOM 3251 C C . THR B 1 98 ? 8.508 -27.234 -7.34 1 97.69 98 THR B C 1
ATOM 3253 O O . THR B 1 98 ? 7.465 -26.594 -7.516 1 97.69 98 THR B O 1
ATOM 3256 N N . PHE B 1 99 ? 9.398 -26.922 -6.41 1 98.44 99 PHE B N 1
ATOM 3257 C CA . PHE B 1 99 ? 9.258 -25.688 -5.648 1 98.44 99 PHE B CA 1
ATOM 3258 C C . PHE B 1 99 ? 9.539 -24.469 -6.527 1 98.44 99 PHE B C 1
ATOM 3260 O O . PHE B 1 99 ? 10.453 -24.5 -7.355 1 98.44 99 PHE B O 1
ATOM 3267 N N . CYS B 1 100 ? 8.758 -23.469 -6.43 1 98.44 100 CYS B N 1
ATOM 3268 C CA . CYS B 1 100 ? 8.875 -22.203 -7.145 1 98.44 100 CYS B CA 1
ATOM 3269 C C . CYS B 1 100 ? 8.938 -21.031 -6.172 1 98.44 100 CYS B C 1
ATOM 3271 O O . CYS B 1 100 ? 7.926 -20.672 -5.57 1 98.44 100 CYS B O 1
ATOM 3273 N N . VAL B 1 101 ? 10.133 -20.328 -6.062 1 98.62 101 VAL B N 1
ATOM 3274 C CA . VAL B 1 101 ? 10.375 -19.516 -4.879 1 98.62 101 VAL B CA 1
ATOM 3275 C C . VAL B 1 101 ? 10.859 -18.125 -5.297 1 98.62 101 VAL B C 1
ATOM 3277 O O . VAL B 1 101 ? 11.781 -18 -6.113 1 98.62 101 VAL B O 1
ATOM 3280 N N . ASP B 1 102 ? 10.211 -17.109 -4.84 1 98.62 102 ASP B N 1
ATOM 3281 C CA . ASP B 1 102 ? 10.727 -15.75 -4.793 1 98.62 102 ASP B CA 1
ATOM 3282 C C . ASP B 1 102 ? 11.289 -15.422 -3.412 1 98.62 102 ASP B C 1
ATOM 3284 O O . ASP B 1 102 ? 10.539 -15.211 -2.461 1 98.62 102 ASP B O 1
ATOM 3288 N N . PRO B 1 103 ? 12.562 -15.383 -3.266 1 98.38 103 PRO B N 1
ATOM 3289 C CA . PRO B 1 103 ? 13.156 -15.195 -1.938 1 98.38 103 PRO B CA 1
ATOM 3290 C C . PRO B 1 103 ? 12.766 -13.867 -1.3 1 98.38 103 PRO B C 1
ATOM 3292 O O . PRO B 1 103 ? 12.453 -13.812 -0.106 1 98.38 103 PRO B O 1
ATOM 3295 N N . ILE B 1 104 ? 12.789 -12.781 -2.059 1 97.88 104 ILE B N 1
ATOM 3296 C CA . ILE B 1 104 ? 12.352 -11.469 -1.599 1 97.88 104 ILE B CA 1
ATOM 3297 C C . ILE B 1 104 ? 11.484 -10.812 -2.666 1 97.88 104 ILE B C 1
ATOM 3299 O O . ILE B 1 104 ? 11.984 -10.102 -3.537 1 97.88 104 ILE B O 1
ATOM 3303 N N . ASP B 1 105 ? 10.227 -11.047 -2.59 1 97.94 105 ASP B N 1
ATOM 3304 C CA . ASP B 1 105 ? 9.289 -10.32 -3.436 1 97.94 105 ASP B CA 1
ATOM 3305 C C . ASP B 1 105 ? 9.062 -8.906 -2.912 1 97.94 105 ASP B C 1
ATOM 3307 O O . ASP B 1 105 ? 8.773 -8.711 -1.729 1 97.94 105 ASP B O 1
ATOM 3311 N N . GLY B 1 106 ? 9.125 -7.918 -3.828 1 96.75 106 GLY B N 1
ATOM 3312 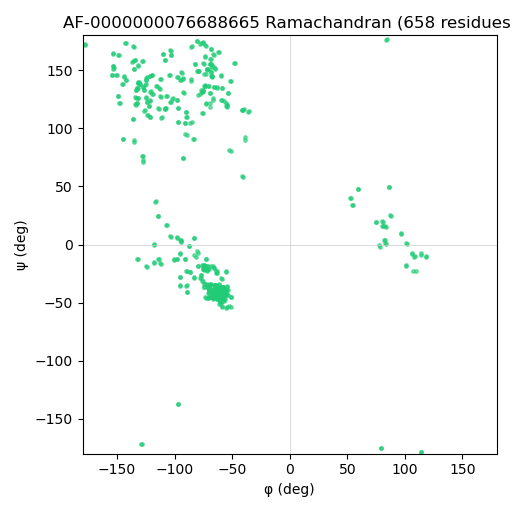C CA . GLY B 1 106 ? 9.141 -6.523 -3.422 1 96.75 106 GLY B CA 1
ATOM 3313 C C . GLY B 1 106 ? 10.531 -6.008 -3.107 1 96.75 106 GLY B C 1
ATOM 3314 O O . GLY B 1 106 ? 10.75 -5.395 -2.061 1 96.75 106 GLY B O 1
ATOM 3315 N N . THR B 1 107 ? 11.43 -6.258 -3.99 1 94.88 107 THR B N 1
ATOM 3316 C CA . THR B 1 107 ? 12.828 -5.902 -3.777 1 94.88 107 THR B CA 1
ATOM 3317 C C . THR B 1 107 ? 12.992 -4.391 -3.66 1 94.88 107 THR B C 1
ATOM 3319 O O . THR B 1 107 ? 13.773 -3.906 -2.838 1 94.88 107 THR B O 1
ATOM 3322 N N . THR B 1 108 ? 12.266 -3.625 -4.5 1 95.56 108 THR B N 1
ATOM 3323 C CA . THR B 1 108 ? 12.297 -2.172 -4.379 1 95.56 108 THR B CA 1
ATOM 3324 C C . THR B 1 108 ? 11.82 -1.734 -2.996 1 95.56 108 THR B C 1
ATOM 3326 O O . THR B 1 108 ? 12.414 -0.847 -2.381 1 95.56 108 THR B O 1
ATOM 3329 N N . ASN B 1 109 ? 10.742 -2.342 -2.531 1 97.38 109 ASN B N 1
ATOM 3330 C CA . ASN B 1 109 ? 10.258 -2.078 -1.181 1 97.38 109 ASN B CA 1
ATOM 3331 C C . ASN B 1 109 ? 11.328 -2.379 -0.135 1 97.38 109 ASN B C 1
ATOM 3333 O O . ASN B 1 109 ? 11.516 -1.606 0.807 1 97.38 109 ASN B O 1
ATOM 3337 N N . PHE B 1 110 ? 12.047 -3.471 -0.316 1 96.69 110 PHE B N 1
ATOM 3338 C CA . PHE B 1 110 ? 13.094 -3.922 0.596 1 96.69 110 PHE B CA 1
ATOM 3339 C C . PHE B 1 110 ? 14.219 -2.898 0.681 1 96.69 110 PHE B C 1
ATOM 3341 O O . PHE B 1 110 ? 14.688 -2.578 1.772 1 96.69 110 PHE B O 1
ATOM 3348 N N . ILE B 1 111 ? 14.578 -2.316 -0.385 1 92.94 111 ILE B N 1
ATOM 3349 C CA . ILE B 1 111 ? 15.633 -1.318 -0.481 1 92.94 111 ILE B CA 1
ATOM 3350 C C . ILE B 1 111 ? 15.234 -0.064 0.291 1 92.94 111 ILE B C 1
ATOM 3352 O O . ILE B 1 111 ? 16.062 0.535 0.986 1 92.94 111 ILE B O 1
ATOM 3356 N N . HIS B 1 112 ? 14 0.271 0.3 1 94.56 112 HIS B N 1
ATOM 3357 C CA . HIS B 1 112 ? 13.539 1.55 0.827 1 94.56 112 HIS B CA 1
ATOM 3358 C C . HIS B 1 112 ? 12.969 1.394 2.232 1 94.56 112 HIS B C 1
ATOM 3360 O O . HIS B 1 112 ? 12.711 2.387 2.918 1 94.56 112 HIS B O 1
ATOM 3366 N N . GLY B 1 113 ? 12.742 0.177 2.615 1 94.44 113 GLY B N 1
ATOM 3367 C CA . GLY B 1 113 ? 12.133 -0.045 3.916 1 94.44 113 GLY B CA 1
ATOM 3368 C C . GLY B 1 113 ? 10.617 0.08 3.896 1 94.44 113 GLY B C 1
ATOM 3369 O O . GLY B 1 113 ? 10 0.356 4.926 1 94.44 113 GLY B O 1
ATOM 3370 N N . PHE B 1 114 ? 9.977 0.058 2.68 1 96.62 114 PHE B N 1
ATOM 3371 C CA . PHE B 1 114 ? 8.531 -0.076 2.553 1 96.62 114 PHE B CA 1
ATOM 3372 C C . PHE B 1 114 ? 8.078 -1.471 2.969 1 96.62 114 PHE B C 1
ATOM 3374 O O . PHE B 1 114 ? 8.656 -2.471 2.537 1 96.62 114 PHE B O 1
ATOM 3381 N N . PRO B 1 115 ? 7.102 -1.649 3.799 1 95.38 115 PRO B N 1
ATOM 3382 C CA . PRO B 1 115 ? 6.93 -2.879 4.578 1 95.38 115 PRO B CA 1
ATOM 3383 C C . PRO B 1 115 ? 6.227 -3.982 3.793 1 95.38 115 PRO B C 1
ATOM 3385 O O . PRO B 1 115 ? 5.938 -5.047 4.344 1 95.38 115 PRO B O 1
ATOM 3388 N N . PHE B 1 116 ? 5.949 -3.824 2.549 1 97.88 116 PHE B N 1
ATOM 3389 C CA . PHE B 1 116 ? 5.352 -4.871 1.729 1 97.88 116 PHE B CA 1
ATOM 3390 C C . PHE B 1 116 ? 6.426 -5.684 1.02 1 97.88 116 PHE B C 1
ATOM 3392 O O . PHE B 1 116 ? 6.59 -5.578 -0.198 1 97.88 116 PHE B O 1
ATOM 3399 N N . VAL B 1 117 ? 7.105 -6.547 1.839 1 98.31 117 VAL B N 1
ATOM 3400 C CA . VAL B 1 117 ? 8.164 -7.457 1.424 1 98.31 117 VAL B CA 1
ATOM 3401 C C . VAL B 1 117 ? 7.867 -8.867 1.941 1 98.31 117 VAL B C 1
ATOM 3403 O O . VAL B 1 117 ? 7.391 -9.031 3.066 1 98.31 117 VAL B O 1
ATOM 3406 N N . CYS B 1 118 ? 8.117 -9.836 1.079 1 98.75 118 CYS B N 1
ATOM 3407 C CA . CYS B 1 118 ? 7.812 -11.18 1.551 1 98.75 118 CYS B CA 1
ATOM 3408 C C . CYS B 1 118 ? 8.672 -12.219 0.842 1 98.75 118 CYS B C 1
ATOM 3410 O O . CYS B 1 118 ? 9.336 -11.906 -0.152 1 98.75 118 CYS B O 1
ATOM 3412 N N . ILE B 1 119 ? 8.703 -13.391 1.419 1 98.88 119 ILE B N 1
ATOM 3413 C CA . ILE B 1 119 ? 9.094 -14.578 0.672 1 98.88 119 ILE B CA 1
ATOM 3414 C C . ILE B 1 119 ? 7.855 -15.281 0.129 1 98.88 119 ILE B C 1
ATOM 3416 O O . ILE B 1 119 ? 6.82 -15.344 0.801 1 98.88 119 ILE B O 1
ATOM 3420 N N . SER B 1 120 ? 7.941 -15.797 -1.063 1 98.94 120 SER B N 1
ATOM 3421 C CA . SER B 1 120 ? 6.871 -16.531 -1.729 1 98.94 120 SER B CA 1
ATOM 3422 C C . SER B 1 120 ? 7.316 -17.938 -2.111 1 98.94 120 SER B C 1
ATOM 3424 O O . SER B 1 120 ? 8.266 -18.109 -2.881 1 98.94 120 SER B O 1
ATOM 3426 N N . ILE B 1 121 ? 6.645 -18.938 -1.58 1 98.94 121 ILE B N 1
ATOM 3427 C CA . ILE B 1 121 ? 6.98 -20.328 -1.831 1 98.94 121 ILE B CA 1
ATOM 3428 C C . ILE B 1 121 ? 5.777 -21.047 -2.447 1 98.94 121 ILE B C 1
ATOM 3430 O O . ILE B 1 121 ? 4.77 -21.266 -1.773 1 98.94 121 ILE B O 1
ATOM 3434 N N . GLY B 1 122 ? 5.914 -21.375 -3.699 1 98.88 122 GLY B N 1
ATOM 3435 C CA . GLY B 1 122 ? 4.902 -22.188 -4.371 1 98.88 122 GLY B CA 1
ATOM 3436 C C . GLY B 1 122 ? 5.355 -23.594 -4.652 1 98.88 122 GLY B C 1
ATOM 3437 O O . GLY B 1 122 ? 6.551 -23.891 -4.605 1 98.88 122 GLY B O 1
ATOM 3438 N N . LEU B 1 123 ? 4.434 -24.531 -4.852 1 98.81 123 LEU B N 1
ATOM 3439 C CA . LEU B 1 123 ? 4.684 -25.875 -5.355 1 98.81 123 LEU B CA 1
ATOM 3440 C C . LEU B 1 123 ? 3.902 -26.125 -6.641 1 98.81 123 LEU B C 1
ATOM 3442 O O . LEU B 1 123 ? 2.688 -25.922 -6.688 1 98.81 123 LEU B O 1
ATOM 3446 N N . ILE B 1 124 ? 4.629 -26.484 -7.637 1 98.31 124 ILE B N 1
ATOM 3447 C CA . ILE B 1 124 ? 4.051 -26.875 -8.914 1 98.31 124 ILE B CA 1
ATOM 3448 C C . ILE B 1 124 ? 4.062 -28.406 -9.031 1 98.31 124 ILE B C 1
ATOM 3450 O O . ILE B 1 124 ? 5.094 -29.047 -8.797 1 98.31 124 ILE B O 1
ATOM 3454 N N . TYR B 1 125 ? 2.971 -29.016 -9.273 1 97.81 125 TYR B N 1
ATOM 3455 C CA . TYR B 1 125 ? 2.822 -30.453 -9.453 1 97.81 125 TYR B CA 1
ATOM 3456 C C . TYR B 1 125 ? 1.961 -30.766 -10.672 1 97.81 125 TYR B C 1
ATOM 3458 O O . TYR B 1 125 ? 0.864 -30.219 -10.82 1 97.81 125 TYR B O 1
ATOM 3466 N N . LYS B 1 126 ? 2.531 -31.594 -11.57 1 96.69 126 LYS B N 1
ATOM 3467 C CA . LYS B 1 126 ? 1.877 -31.891 -12.836 1 96.69 126 LYS B CA 1
ATOM 3468 C C . LYS B 1 126 ? 1.551 -30.609 -13.602 1 96.69 126 LYS B C 1
ATOM 3470 O O . LYS B 1 126 ? 0.432 -30.453 -14.094 1 96.69 126 LYS B O 1
ATOM 3475 N N . ARG B 1 127 ? 2.447 -29.625 -13.43 1 96.56 127 ARG B N 1
ATOM 3476 C CA . ARG B 1 127 ? 2.504 -28.391 -14.195 1 96.56 127 ARG B CA 1
ATOM 3477 C C . ARG B 1 127 ? 1.393 -27.438 -13.781 1 96.56 127 ARG B C 1
ATOM 3479 O O . ARG B 1 127 ? 1.013 -26.547 -14.547 1 96.56 127 ARG B O 1
ATOM 3486 N N . ARG B 1 128 ? 0.844 -27.688 -12.562 1 97.62 128 ARG B N 1
ATOM 3487 C CA . ARG B 1 128 ? -0.131 -26.781 -11.961 1 97.62 128 ARG B CA 1
ATOM 3488 C C . ARG B 1 128 ? 0.319 -26.344 -10.57 1 97.62 128 ARG B C 1
ATOM 3490 O O . ARG B 1 128 ? 0.886 -27.125 -9.812 1 97.62 128 ARG B O 1
ATOM 3497 N N . PRO B 1 129 ? 0.078 -25.078 -10.25 1 98.44 129 PRO B N 1
ATOM 3498 C CA . PRO B 1 129 ? 0.303 -24.688 -8.852 1 98.44 129 PRO B CA 1
ATOM 3499 C C . PRO B 1 129 ? -0.621 -25.422 -7.887 1 98.44 129 PRO B C 1
ATOM 3501 O O . PRO B 1 129 ? -1.834 -25.484 -8.102 1 98.44 129 PRO B O 1
ATOM 3504 N N . VAL B 1 130 ? -0.065 -25.938 -6.754 1 98.44 130 VAL B N 1
ATOM 3505 C CA . VAL B 1 130 ? -0.925 -26.75 -5.898 1 98.44 130 VAL B CA 1
ATOM 3506 C C . VAL B 1 130 ? -0.784 -26.312 -4.445 1 98.44 130 VAL B C 1
ATOM 3508 O O . VAL B 1 130 ? -1.601 -26.672 -3.596 1 98.44 130 VAL B O 1
ATOM 3511 N N . MET B 1 131 ? 0.193 -25.531 -4.16 1 98.75 131 MET B N 1
ATOM 3512 C CA . MET B 1 131 ? 0.424 -25.047 -2.803 1 98.75 131 MET B CA 1
ATOM 3513 C C . MET B 1 131 ? 1.095 -23.672 -2.82 1 98.75 131 MET B C 1
ATOM 3515 O O . MET B 1 131 ? 1.912 -23.391 -3.699 1 98.75 131 MET B O 1
ATOM 3519 N N . GLY B 1 132 ? 0.758 -22.828 -1.85 1 98.88 132 GLY B N 1
ATOM 3520 C CA . GLY B 1 132 ? 1.396 -21.531 -1.724 1 98.88 132 GLY B CA 1
ATOM 3521 C C . GLY B 1 132 ? 1.576 -21.094 -0.283 1 98.88 132 GLY B C 1
ATOM 3522 O O . GLY B 1 132 ? 0.701 -21.328 0.555 1 98.88 132 GLY B O 1
ATOM 3523 N N . VAL B 1 133 ? 2.746 -20.516 0.009 1 98.94 133 VAL B N 1
ATOM 3524 C CA . VAL B 1 133 ? 3.062 -19.859 1.274 1 98.94 133 VAL B CA 1
ATOM 3525 C C . VAL B 1 133 ? 3.705 -18.5 1.006 1 98.94 133 VAL B C 1
ATOM 3527 O O . VAL B 1 133 ? 4.691 -18.406 0.274 1 98.94 133 VAL B O 1
ATOM 3530 N N . ILE B 1 134 ? 3.113 -17.484 1.502 1 98.94 134 ILE B N 1
ATOM 3531 C CA . ILE B 1 134 ? 3.635 -16.125 1.409 1 98.94 134 ILE B CA 1
ATOM 3532 C C . ILE B 1 134 ? 3.773 -15.523 2.807 1 98.94 134 ILE B C 1
ATOM 3534 O O . ILE B 1 134 ? 2.793 -15.43 3.549 1 98.94 134 ILE B O 1
ATOM 3538 N N . TYR B 1 135 ? 5.008 -15.094 3.162 1 98.88 135 TYR B N 1
ATOM 3539 C CA . TYR B 1 135 ? 5.227 -14.586 4.512 1 98.88 135 TYR B CA 1
ATOM 3540 C C . TYR B 1 135 ? 5.855 -13.195 4.477 1 98.88 135 TYR B C 1
ATOM 3542 O O . TYR B 1 135 ? 6.949 -13.016 3.939 1 98.88 135 TYR B O 1
ATOM 3550 N N . ASN B 1 136 ? 5.152 -12.234 4.941 1 98.62 136 ASN B N 1
ATOM 3551 C CA . ASN B 1 136 ? 5.652 -10.891 5.199 1 98.62 136 ASN B CA 1
ATOM 3552 C C . ASN B 1 136 ? 6.176 -10.75 6.625 1 98.62 136 ASN B C 1
ATOM 3554 O O . ASN B 1 136 ? 5.391 -10.625 7.566 1 98.62 136 ASN B O 1
ATOM 3558 N N . PRO B 1 137 ? 7.445 -10.727 6.801 1 97.38 137 PRO B N 1
ATOM 3559 C CA . PRO B 1 137 ? 7.977 -10.719 8.172 1 97.38 137 PRO B CA 1
ATOM 3560 C C . PRO B 1 137 ? 7.84 -9.359 8.852 1 97.38 137 PRO B C 1
ATOM 3562 O O . PRO B 1 137 ? 7.918 -9.273 10.078 1 97.38 137 PRO B O 1
ATOM 3565 N N . PHE B 1 138 ? 7.703 -8.32 8.086 1 94.94 138 PHE B N 1
ATOM 3566 C CA . PHE B 1 138 ? 7.594 -6.992 8.672 1 94.94 138 PHE B CA 1
ATOM 3567 C C . PHE B 1 138 ? 6.219 -6.789 9.305 1 94.94 138 PHE B C 1
ATOM 3569 O O . PHE B 1 138 ? 6.098 -6.137 10.344 1 94.94 138 PHE B O 1
ATOM 3576 N N . LEU B 1 139 ? 5.223 -7.352 8.664 1 93.62 139 LEU B N 1
ATOM 3577 C CA . LEU B 1 139 ? 3.863 -7.266 9.18 1 93.62 139 LEU B CA 1
ATOM 3578 C C . LEU B 1 139 ? 3.496 -8.531 9.953 1 93.62 139 LEU B C 1
ATOM 3580 O O . LEU B 1 139 ? 2.479 -8.562 10.648 1 93.62 139 LEU B O 1
ATOM 3584 N N . ASP B 1 140 ? 4.277 -9.523 9.82 1 95.06 140 ASP B N 1
ATOM 3585 C CA . ASP B 1 140 ? 4.051 -10.844 10.398 1 95.06 140 ASP B CA 1
ATOM 3586 C C . ASP B 1 140 ? 2.732 -11.438 9.898 1 95.06 140 ASP B C 1
ATOM 3588 O O . ASP B 1 140 ? 1.897 -11.859 10.703 1 95.06 140 ASP B O 1
ATOM 3592 N N . HIS B 1 141 ? 2.496 -11.406 8.641 1 97.38 141 HIS B N 1
ATOM 3593 C CA . HIS B 1 141 ? 1.376 -12.031 7.941 1 97.38 141 HIS B CA 1
ATOM 3594 C C . HIS B 1 141 ? 1.839 -13.227 7.121 1 97.38 141 HIS B C 1
ATOM 3596 O O . HIS B 1 141 ? 2.684 -13.086 6.234 1 97.38 141 HIS B O 1
ATOM 3602 N N . LEU B 1 142 ? 1.36 -14.344 7.48 1 98.69 142 LEU B N 1
ATOM 3603 C CA . LEU B 1 142 ? 1.651 -15.555 6.723 1 98.69 142 LEU B CA 1
ATOM 3604 C C . LEU B 1 142 ? 0.399 -16.078 6.023 1 98.69 142 LEU B C 1
ATOM 3606 O O . LEU B 1 142 ? -0.531 -16.547 6.68 1 98.69 142 LEU B O 1
ATOM 3610 N N . TYR B 1 143 ? 0.365 -15.961 4.742 1 98.88 143 TYR B N 1
ATOM 3611 C CA . TYR B 1 143 ? -0.698 -16.516 3.914 1 98.88 143 TYR B CA 1
ATOM 3612 C C . TYR B 1 143 ? -0.33 -17.906 3.416 1 98.88 143 TYR B C 1
ATOM 3614 O O . TYR B 1 143 ? 0.823 -18.172 3.062 1 98.88 143 TYR B O 1
ATOM 3622 N N . PHE B 1 144 ? -1.323 -18.766 3.354 1 98.88 144 PHE B N 1
ATOM 3623 C CA . PHE B 1 144 ? -1.044 -20.078 2.785 1 98.88 144 PHE B CA 1
ATOM 3624 C C . PHE B 1 144 ? -2.307 -20.703 2.188 1 98.88 144 PHE B C 1
ATOM 3626 O O . PHE B 1 144 ? -3.42 -20.297 2.539 1 98.88 144 PHE B O 1
ATOM 3633 N N . GLY B 1 145 ? -2.094 -21.531 1.258 1 98.75 145 GLY B N 1
ATOM 3634 C CA . GLY B 1 145 ? -3.184 -22.25 0.616 1 98.75 145 GLY B CA 1
ATOM 3635 C C . GLY B 1 145 ? -2.758 -23.578 0.036 1 98.75 145 GLY B C 1
ATOM 3636 O O . GLY B 1 145 ? -1.581 -23.781 -0.267 1 98.75 145 GLY B O 1
ATOM 3637 N N . LEU B 1 146 ? -3.664 -24.5 -0.025 1 98.19 146 LEU B N 1
ATOM 3638 C CA . LEU B 1 146 ? -3.52 -25.812 -0.617 1 98.19 146 LEU B CA 1
ATOM 3639 C C . LEU B 1 146 ? -4.691 -26.141 -1.54 1 98.19 146 LEU B C 1
ATOM 3641 O O . LEU B 1 146 ? -5.848 -25.891 -1.188 1 98.19 146 LEU B O 1
ATOM 3645 N N . LYS B 1 147 ? -4.32 -26.672 -2.727 1 96.62 147 LYS B N 1
ATOM 3646 C CA . LYS B 1 147 ? -5.398 -27.047 -3.637 1 96.62 147 LYS B CA 1
ATOM 3647 C C . LYS B 1 147 ? -6.383 -28 -2.959 1 96.62 147 LYS B C 1
ATOM 3649 O O . LYS B 1 147 ? -5.996 -29.047 -2.459 1 96.62 147 LYS B O 1
ATOM 3654 N N . GLY B 1 148 ? -7.598 -27.594 -2.879 1 96.25 148 GLY B N 1
ATOM 3655 C CA . GLY B 1 148 ? -8.641 -28.391 -2.258 1 96.25 148 GLY B CA 1
ATOM 3656 C C . GLY B 1 148 ? -8.688 -28.25 -0.749 1 96.25 148 GLY B C 1
ATOM 3657 O O . GLY B 1 148 ? -9.539 -28.844 -0.088 1 96.25 148 GLY B O 1
ATOM 3658 N N . GLY B 1 149 ? -7.805 -27.438 -0.174 1 97.06 149 GLY B N 1
ATOM 3659 C CA . GLY B 1 149 ? -7.707 -27.344 1.273 1 97.06 149 GLY B CA 1
ATOM 3660 C C . GLY B 1 149 ? -8.031 -25.953 1.804 1 97.06 149 GLY B C 1
ATOM 3661 O O . GLY B 1 149 ? -7.992 -25.719 3.014 1 97.06 149 GLY B O 1
ATOM 3662 N N . GLY B 1 150 ? -8.359 -25.031 0.934 1 97.81 150 GLY B N 1
ATOM 3663 C CA . GLY B 1 150 ? -8.641 -23.672 1.357 1 97.81 150 GLY B CA 1
ATOM 3664 C C . GLY B 1 150 ? -7.395 -22.828 1.523 1 97.81 150 GLY B C 1
ATOM 3665 O O . GLY B 1 150 ? -6.281 -23.281 1.258 1 97.81 150 GLY B O 1
ATOM 3666 N N . SER B 1 151 ? -7.555 -21.609 1.819 1 98.44 151 SER B N 1
ATOM 3667 C CA . SER B 1 151 ? -6.461 -20.688 2.113 1 98.44 151 SER B CA 1
ATOM 3668 C C . SER B 1 151 ? -6.73 -19.891 3.389 1 98.44 151 SER B C 1
ATOM 3670 O O . SER B 1 151 ? -7.883 -19.734 3.801 1 98.44 151 SER B O 1
ATOM 3672 N N . TYR B 1 152 ? -5.66 -19.453 4.023 1 98.56 152 TYR B N 1
ATOM 3673 C CA . TYR B 1 152 ? -5.742 -18.891 5.367 1 98.56 152 TYR B CA 1
ATOM 3674 C C . TYR B 1 152 ? -4.668 -17.828 5.578 1 98.56 152 TYR B C 1
ATOM 3676 O O . TYR B 1 152 ? -3.717 -17.734 4.801 1 98.56 152 TYR B O 1
ATOM 3684 N N . LEU B 1 153 ? -4.902 -17.062 6.609 1 98 153 LEU B N 1
ATOM 3685 C CA . LEU B 1 153 ? -3.961 -16.047 7.078 1 98 153 LEU B CA 1
ATOM 3686 C C . LEU B 1 153 ? -3.631 -16.25 8.555 1 98 153 LEU B C 1
ATOM 3688 O O . LEU B 1 153 ? -4.531 -16.438 9.375 1 98 153 LEU B O 1
ATOM 3692 N N . LEU B 1 154 ? -2.387 -16.328 8.852 1 97.31 154 LEU B N 1
ATOM 3693 C CA . LEU B 1 154 ? -1.893 -16.281 10.219 1 97.31 154 LEU B CA 1
ATOM 3694 C C . LEU B 1 154 ? -1.277 -14.914 10.523 1 97.31 154 LEU B C 1
ATOM 3696 O O . LEU B 1 154 ? -0.369 -14.469 9.828 1 97.31 154 LEU B O 1
ATOM 3700 N N . LYS B 1 155 ? -1.852 -14.305 11.555 1 91.69 155 LYS B N 1
ATOM 3701 C CA . LYS B 1 155 ? -1.315 -13.023 12 1 91.69 155 LYS B CA 1
ATOM 3702 C C . LYS B 1 155 ? -0.702 -13.141 13.391 1 91.69 155 LYS B C 1
ATOM 3704 O O . LYS B 1 155 ? -1.309 -13.711 14.297 1 91.69 155 LYS B O 1
ATOM 3709 N N . GLY B 1 156 ? 0.437 -12.617 13.617 1 82.62 156 GLY B N 1
ATOM 3710 C CA . GLY B 1 156 ? 0.979 -12.5 14.961 1 82.62 156 GLY B CA 1
ATOM 3711 C C . GLY B 1 156 ? 1.767 -13.719 15.398 1 82.62 156 GLY B C 1
ATOM 3712 O O . GLY B 1 156 ? 1.689 -14.133 16.562 1 82.62 156 GLY B O 1
ATOM 3713 N N . GLY B 1 157 ? 2.252 -14.414 14.562 1 83.12 157 GLY B N 1
ATOM 3714 C CA . GLY B 1 157 ? 3.18 -15.469 14.93 1 83.12 157 GLY B CA 1
ATOM 3715 C C . GLY B 1 157 ? 2.646 -16.859 14.641 1 83.12 157 GLY B C 1
ATOM 3716 O O . GLY B 1 157 ? 1.513 -17.016 14.18 1 83.12 157 GLY B O 1
ATOM 3717 N N . PRO B 1 158 ? 3.451 -17.906 14.992 1 84.94 158 PRO B N 1
ATOM 3718 C CA . PRO B 1 158 ? 3.133 -19.281 14.609 1 84.94 158 PRO B CA 1
ATOM 3719 C C . PRO B 1 158 ? 2.014 -19.875 15.445 1 84.94 158 PRO B C 1
ATOM 3721 O O . PRO B 1 158 ? 1.373 -20.844 15.031 1 84.94 158 PRO B O 1
ATOM 3724 N N . SER B 1 159 ? 1.746 -19.266 16.594 1 88.62 159 SER B N 1
ATOM 3725 C CA . SER B 1 159 ? 0.737 -19.844 17.484 1 88.62 159 SER B CA 1
ATOM 3726 C C . SER B 1 159 ? -0.626 -19.188 17.25 1 88.62 159 SER B C 1
ATOM 3728 O O . SER B 1 159 ? -1.608 -19.547 17.906 1 88.62 159 SER B O 1
ATOM 3730 N N . ALA B 1 160 ? -0.658 -18.328 16.281 1 90.38 160 ALA B N 1
ATOM 3731 C CA . ALA B 1 160 ? -1.922 -17.656 16 1 90.38 160 ALA B CA 1
ATOM 3732 C C . ALA B 1 160 ? -2.922 -18.609 15.367 1 90.38 160 ALA B C 1
ATOM 3734 O O . ALA B 1 160 ? -2.533 -19.609 14.742 1 90.38 160 ALA B O 1
ATOM 3735 N N . LEU B 1 161 ? -4.203 -18.406 15.57 1 94.31 161 LEU B N 1
ATOM 3736 C CA . LEU B 1 161 ? -5.242 -19.188 14.898 1 94.31 161 LEU B CA 1
ATOM 3737 C C . LEU B 1 161 ? -5.395 -18.734 13.445 1 94.31 161 LEU B C 1
ATOM 3739 O O . LEU B 1 161 ? -5.457 -17.547 13.164 1 94.31 161 LEU B O 1
ATOM 3743 N N . PRO B 1 162 ? -5.398 -19.703 12.57 1 96.31 162 PRO B N 1
ATOM 3744 C CA . PRO B 1 162 ? -5.551 -19.344 11.164 1 96.31 162 PRO B CA 1
ATOM 3745 C C . PRO B 1 162 ? -6.922 -18.734 10.852 1 96.31 162 PRO B C 1
ATOM 3747 O O . PRO B 1 162 ? -7.945 -19.25 11.312 1 96.31 162 PRO B O 1
ATOM 3750 N N . LEU B 1 163 ? -6.922 -17.688 10.109 1 95.81 163 LEU B N 1
ATOM 3751 C CA . LEU B 1 163 ? -8.141 -17.062 9.609 1 95.81 163 LEU B CA 1
ATOM 3752 C C . LEU B 1 163 ? -8.438 -17.516 8.188 1 95.81 163 LEU B C 1
ATOM 3754 O O . LEU B 1 163 ? -7.598 -17.359 7.297 1 95.81 163 LEU B O 1
ATOM 3758 N N . LYS B 1 164 ? -9.57 -18.031 8.016 1 96.75 164 LYS B N 1
ATOM 3759 C CA . LYS B 1 164 ? -9.938 -18.484 6.676 1 96.75 164 LYS B CA 1
ATOM 3760 C C . LYS B 1 164 ? -10.094 -17.312 5.719 1 96.75 164 LYS B C 1
ATOM 3762 O O . LYS B 1 164 ? -10.641 -16.266 6.094 1 96.75 164 LYS B O 1
ATOM 3767 N N . LEU B 1 165 ? -9.727 -17.469 4.457 1 96.81 165 LEU B N 1
ATOM 3768 C CA . LEU B 1 165 ? -9.859 -16.438 3.426 1 96.81 165 LEU B CA 1
ATOM 3769 C C . LEU B 1 165 ? -11.031 -16.766 2.498 1 96.81 165 LEU B C 1
ATOM 3771 O O . LEU B 1 165 ? -11.281 -17.922 2.189 1 96.81 165 LEU B O 1
ATOM 3775 N N . PRO B 1 166 ? -11.68 -15.82 2.045 1 96 166 PRO B N 1
ATOM 3776 C CA . PRO B 1 166 ? -11.531 -14.414 2.418 1 96 166 PRO B CA 1
ATOM 3777 C C . PRO B 1 166 ? -11.953 -14.141 3.859 1 96 166 PRO B C 1
ATOM 3779 O O . PRO B 1 166 ? -12.602 -14.977 4.488 1 96 166 PRO B O 1
ATOM 3782 N N . LEU B 1 167 ? -11.57 -13.039 4.383 1 92.75 167 LEU B N 1
ATOM 3783 C CA . LEU B 1 167 ? -11.797 -12.734 5.793 1 92.75 167 LEU B CA 1
ATOM 3784 C C . LEU B 1 167 ? -13.273 -12.453 6.062 1 92.75 167 LEU B C 1
ATOM 3786 O O . LEU B 1 167 ? -13.742 -12.602 7.191 1 92.75 167 LEU B O 1
ATOM 3790 N N . SER B 1 168 ? -13.984 -12.094 5.098 1 88.31 168 SER B N 1
ATOM 3791 C CA . SER B 1 168 ? -15.422 -11.938 5.273 1 88.31 168 SER B CA 1
ATOM 3792 C C . SER B 1 168 ? -16.125 -13.289 5.336 1 88.31 168 SER B C 1
ATOM 3794 O O . SER B 1 168 ? -15.602 -14.289 4.844 1 88.31 168 SER B O 1
ATOM 3796 N N . LEU B 1 169 ? -17.281 -13.352 5.949 1 81.25 169 LEU B N 1
ATOM 3797 C CA . LEU B 1 169 ? -18.031 -14.594 6.102 1 81.25 169 LEU B CA 1
ATOM 3798 C C . LEU B 1 169 ? -18.406 -15.172 4.742 1 81.25 169 LEU B C 1
ATOM 3800 O O . LEU B 1 169 ? -18.391 -16.391 4.551 1 81.25 169 LEU B O 1
ATOM 3804 N N . SER B 1 170 ? -18.766 -14.211 3.869 1 80.31 170 SER B N 1
ATOM 3805 C CA . SER B 1 170 ? -19.062 -14.594 2.494 1 80.31 170 SER B CA 1
ATOM 3806 C C . SER B 1 170 ? -18.453 -13.617 1.499 1 80.31 170 SER B C 1
ATOM 3808 O O . SER B 1 170 ? -18.109 -12.492 1.858 1 80.31 170 SER B O 1
ATOM 3810 N N . ALA B 1 171 ? -18.297 -14.211 0.32 1 86.81 171 ALA B N 1
ATOM 3811 C CA . ALA B 1 171 ? -17.797 -13.336 -0.739 1 86.81 171 ALA B CA 1
ATOM 3812 C C . ALA B 1 171 ? -18.734 -12.148 -0.949 1 86.81 171 ALA B C 1
ATOM 3814 O O . ALA B 1 171 ? -19.953 -12.305 -0.925 1 86.81 171 ALA B O 1
ATOM 3815 N N . LYS B 1 172 ? -18.188 -10.984 -1.065 1 88.69 172 LYS B N 1
ATOM 3816 C CA . LYS B 1 172 ? -18.953 -9.758 -1.289 1 88.69 172 LYS B CA 1
ATOM 3817 C C . LYS B 1 172 ? -19.359 -9.625 -2.752 1 88.69 172 LYS B C 1
ATOM 3819 O O . LYS B 1 172 ? -18.656 -10.102 -3.646 1 88.69 172 LYS B O 1
ATOM 3824 N N . PRO B 1 173 ? -20.469 -9 -2.984 1 90.31 173 PRO B N 1
ATOM 3825 C CA . PRO B 1 173 ? -20.812 -8.719 -4.383 1 90.31 173 PRO B CA 1
ATOM 3826 C C . PRO B 1 173 ? -19.891 -7.695 -5.027 1 90.31 173 PRO B C 1
ATOM 3828 O O . PRO B 1 173 ? -19.234 -6.914 -4.32 1 90.31 173 PRO B O 1
ATOM 3831 N N . LEU B 1 174 ? -19.766 -7.711 -6.273 1 94.62 174 LEU B N 1
ATOM 3832 C CA . LEU B 1 174 ? -19.062 -6.746 -7.109 1 94.62 174 LEU B CA 1
ATOM 3833 C C . LEU B 1 174 ? -19.766 -6.566 -8.445 1 94.62 174 LEU B C 1
ATOM 3835 O O . LEU B 1 174 ? -19.453 -7.258 -9.422 1 94.62 174 LEU B O 1
ATOM 3839 N N . PRO B 1 175 ? -20.656 -5.621 -8.461 1 94 175 PRO B N 1
ATOM 3840 C CA . PRO B 1 175 ? -21.516 -5.52 -9.648 1 94 175 PRO B CA 1
ATOM 3841 C C . PRO B 1 175 ? -20.75 -5.066 -10.891 1 94 175 PRO B C 1
ATOM 3843 O O . PRO B 1 175 ? -20.984 -5.586 -11.984 1 94 175 PRO B O 1
ATOM 3846 N N . THR B 1 176 ? -19.906 -4.035 -10.75 1 96.88 176 THR B N 1
ATOM 3847 C CA . THR B 1 176 ? -19.172 -3.49 -11.883 1 96.88 176 THR B CA 1
ATOM 3848 C C . THR B 1 176 ? -17.75 -3.078 -11.469 1 96.88 176 THR B C 1
ATOM 3850 O O . THR B 1 176 ? -17.422 -3.098 -10.281 1 96.88 176 THR B O 1
ATOM 3853 N N . LEU B 1 177 ? -16.953 -2.709 -12.414 1 98.19 177 LEU B N 1
ATOM 3854 C CA . LEU B 1 177 ? -15.625 -2.188 -12.125 1 98.19 177 LEU B CA 1
ATOM 3855 C C . LEU B 1 177 ? -15.711 -0.86 -11.383 1 98.19 177 LEU B C 1
ATOM 3857 O O . LEU B 1 177 ? -14.766 -0.464 -10.695 1 98.19 177 LEU B O 1
ATOM 3861 N N . HIS B 1 178 ? -16.844 -0.189 -11.477 1 97.25 178 HIS B N 1
ATOM 3862 C CA . HIS B 1 178 ? -17.062 1.067 -10.773 1 97.25 178 HIS B CA 1
ATOM 3863 C C . HIS B 1 178 ? -16.922 0.886 -9.266 1 97.25 178 HIS B C 1
ATOM 3865 O O . HIS B 1 178 ? -16.469 1.794 -8.57 1 97.25 178 HIS B O 1
ATOM 3871 N N . ASP B 1 179 ? -17.203 -0.269 -8.805 1 96.31 179 ASP B N 1
ATOM 3872 C CA . ASP B 1 179 ? -17.25 -0.539 -7.371 1 96.31 179 ASP B CA 1
ATOM 3873 C C . ASP B 1 179 ? -15.945 -1.162 -6.887 1 96.31 179 ASP B C 1
ATOM 3875 O O . ASP B 1 179 ? -15.82 -1.527 -5.715 1 96.31 179 ASP B O 1
ATOM 3879 N N . ALA B 1 180 ? -14.969 -1.253 -7.723 1 98.19 180 ALA B N 1
ATOM 3880 C CA . ALA B 1 180 ? -13.805 -2.086 -7.441 1 98.19 180 ALA B CA 1
ATOM 3881 C C . ALA B 1 180 ? -12.648 -1.251 -6.887 1 98.19 180 ALA B C 1
ATOM 3883 O O . ALA B 1 180 ? -12.508 -0.074 -7.227 1 98.19 180 ALA B O 1
ATOM 3884 N N . LEU B 1 181 ? -11.938 -1.781 -6.016 1 98.38 181 LEU B N 1
ATOM 3885 C CA . LEU B 1 181 ? -10.578 -1.365 -5.676 1 98.38 181 LEU B CA 1
ATOM 3886 C C . LEU B 1 181 ? -9.555 -2.23 -6.395 1 98.38 181 LEU B C 1
ATOM 3888 O O . LEU B 1 181 ? -9.477 -3.438 -6.156 1 98.38 181 LEU B O 1
ATOM 3892 N N . ILE B 1 182 ? -8.719 -1.604 -7.273 1 98.88 182 ILE B N 1
ATOM 3893 C CA . ILE B 1 182 ? -7.922 -2.361 -8.227 1 98.88 182 ILE B CA 1
ATOM 3894 C C . ILE B 1 182 ? -6.438 -2.105 -7.98 1 98.88 182 ILE B C 1
ATOM 3896 O O . ILE B 1 182 ? -6.012 -0.955 -7.848 1 98.88 182 ILE B O 1
ATOM 3900 N N . ALA B 1 183 ? -5.68 -3.189 -7.867 1 98.88 183 ALA B N 1
ATOM 3901 C CA . ALA B 1 183 ? -4.23 -3.051 -7.746 1 98.88 183 ALA B CA 1
ATOM 3902 C C . ALA B 1 183 ? -3.557 -3.115 -9.117 1 98.88 183 ALA B C 1
ATOM 3904 O O . ALA B 1 183 ? -3.844 -4.012 -9.914 1 98.88 183 ALA B O 1
ATOM 3905 N N . VAL B 1 184 ? -2.693 -2.15 -9.367 1 98.5 184 VAL B N 1
ATOM 3906 C CA . VAL B 1 184 ? -1.884 -2.08 -10.578 1 98.5 184 VAL B CA 1
ATOM 3907 C C . VAL B 1 184 ? -0.439 -1.743 -10.219 1 98.5 184 VAL B C 1
ATOM 3909 O O . VAL B 1 184 ? -0.166 -1.249 -9.117 1 98.5 184 VAL B O 1
ATOM 3912 N N . GLU B 1 185 ? 0.486 -2.059 -11.102 1 97.94 185 GLU B N 1
ATOM 3913 C CA . GLU B 1 185 ? 1.903 -1.784 -10.883 1 97.94 185 GLU B CA 1
ATOM 3914 C C . GLU B 1 185 ? 2.549 -1.194 -12.133 1 97.94 185 GLU B C 1
ATOM 3916 O O . GLU B 1 185 ? 2.152 -1.521 -13.258 1 97.94 185 GLU B O 1
ATOM 3921 N N . TRP B 1 186 ? 3.549 -0.404 -11.969 1 96.19 186 TRP B N 1
ATOM 3922 C CA . TRP B 1 186 ? 4.238 0.257 -13.078 1 96.19 186 TRP B CA 1
ATOM 3923 C C . TRP B 1 186 ? 5.27 -0.671 -13.703 1 96.19 186 TRP B C 1
ATOM 3925 O O . TRP B 1 186 ? 5.602 -0.532 -14.883 1 96.19 186 TRP B O 1
ATOM 3935 N N . GLY B 1 187 ? 5.832 -1.623 -12.891 1 92.44 187 GLY B N 1
ATOM 3936 C CA . GLY B 1 187 ? 6.648 -2.697 -13.43 1 92.44 187 GLY B CA 1
ATOM 3937 C C . GLY B 1 187 ? 8.07 -2.268 -13.75 1 92.44 187 GLY B C 1
ATOM 3938 O O . GLY B 1 187 ? 8.453 -1.129 -13.484 1 92.44 187 GLY B O 1
ATOM 3939 N N . SER B 1 188 ? 8.852 -3.172 -14.344 1 90.88 188 SER B N 1
ATOM 3940 C CA . SER B 1 188 ? 10.281 -2.963 -14.562 1 90.88 188 SER B CA 1
ATOM 3941 C C . SER B 1 188 ? 10.555 -2.424 -15.961 1 90.88 188 SER B C 1
ATOM 3943 O O . SER B 1 188 ? 11.586 -1.795 -16.203 1 90.88 188 SER B O 1
ATOM 3945 N N . ASP B 1 189 ? 9.648 -2.762 -16.938 1 94.44 189 ASP B N 1
ATOM 3946 C CA . ASP B 1 189 ? 9.781 -2.189 -18.281 1 94.44 189 ASP B CA 1
ATOM 3947 C C . ASP B 1 189 ? 9.32 -0.736 -18.297 1 94.44 189 ASP B C 1
ATOM 3949 O O . ASP B 1 189 ? 8.117 -0.465 -18.297 1 94.44 189 ASP B O 1
ATOM 3953 N N . ARG B 1 190 ? 10.273 0.165 -18.516 1 96.5 190 ARG B N 1
ATOM 3954 C CA . ARG B 1 190 ? 9.992 1.587 -18.359 1 96.5 190 ARG B CA 1
ATOM 3955 C C . ARG B 1 190 ? 10.086 2.32 -19.688 1 96.5 190 ARG B C 1
ATOM 3957 O O . ARG B 1 190 ? 10.289 3.535 -19.719 1 96.5 190 ARG B O 1
ATOM 3964 N N . THR B 1 191 ? 9.891 1.596 -20.75 1 96.75 191 THR B N 1
ATOM 3965 C CA . THR B 1 191 ? 9.945 2.176 -22.078 1 96.75 191 THR B CA 1
ATOM 3966 C C . THR B 1 191 ? 8.703 3.025 -22.344 1 96.75 191 THR B C 1
ATOM 3968 O O . THR B 1 191 ? 7.676 2.855 -21.688 1 96.75 191 THR B O 1
ATOM 3971 N N . LYS B 1 192 ? 8.797 3.85 -23.312 1 96.94 192 LYS B N 1
ATOM 3972 C CA . LYS B 1 192 ? 7.684 4.723 -23.672 1 96.94 192 LYS B CA 1
ATOM 3973 C C . LYS B 1 192 ? 6.438 3.914 -24.016 1 96.94 192 LYS B C 1
ATOM 3975 O O . LYS B 1 192 ? 5.328 4.258 -23.594 1 96.94 192 LYS B O 1
ATOM 3980 N N . LYS B 1 193 ? 6.637 2.906 -24.797 1 96.75 193 LYS B N 1
ATOM 3981 C CA . LYS B 1 193 ? 5.504 2.086 -25.219 1 96.75 193 LYS B CA 1
ATOM 3982 C C . LYS B 1 193 ? 4.758 1.522 -24.016 1 96.75 193 LYS B C 1
ATOM 3984 O O . LYS B 1 193 ? 3.529 1.614 -23.938 1 96.75 193 LYS B O 1
ATOM 3989 N N . THR B 1 194 ? 5.48 0.948 -23.078 1 96.62 194 THR B N 1
ATOM 3990 C CA . THR B 1 194 ? 4.895 0.335 -21.891 1 96.62 194 THR B CA 1
ATOM 3991 C C . THR B 1 194 ? 4.301 1.398 -20.969 1 96.62 194 THR B C 1
ATOM 3993 O O . THR B 1 194 ? 3.189 1.238 -20.469 1 96.62 194 THR B O 1
ATOM 3996 N N . MET B 1 195 ? 4.984 2.531 -20.781 1 96.94 195 MET B N 1
ATOM 3997 C CA . MET B 1 195 ? 4.531 3.576 -19.875 1 96.94 195 MET B CA 1
ATOM 3998 C C . MET B 1 195 ? 3.283 4.266 -20.422 1 96.94 195 MET B C 1
ATOM 4000 O O . MET B 1 195 ? 2.369 4.59 -19.656 1 96.94 195 MET B O 1
ATOM 4004 N N . ASP B 1 196 ? 3.252 4.465 -21.719 1 97 196 ASP B N 1
ATOM 4005 C CA . ASP B 1 196 ? 2.064 5.055 -22.328 1 97 196 ASP B CA 1
ATOM 4006 C C . ASP B 1 196 ? 0.847 4.148 -22.141 1 97 196 ASP B C 1
ATOM 4008 O O . ASP B 1 196 ? -0.234 4.621 -21.781 1 97 196 ASP B O 1
ATOM 4012 N N . ALA B 1 197 ? 1.069 2.877 -22.406 1 97.31 197 ALA B N 1
ATOM 4013 C CA . ALA B 1 197 ? -0.021 1.913 -22.281 1 97.31 197 ALA B CA 1
ATOM 4014 C C . ALA B 1 197 ? -0.529 1.842 -20.844 1 97.31 197 ALA B C 1
ATOM 4016 O O . ALA B 1 197 ? -1.738 1.852 -20.609 1 97.31 197 ALA B O 1
ATOM 4017 N N . LYS B 1 198 ? 0.348 1.807 -19.891 1 97 198 LYS B N 1
ATOM 4018 C CA . LYS B 1 198 ? -0.029 1.697 -18.484 1 97 198 LYS B CA 1
ATOM 4019 C C . LYS B 1 198 ? -0.674 2.988 -17.984 1 97 198 LYS B C 1
ATOM 4021 O O . LYS B 1 198 ? -1.717 2.953 -17.328 1 97 198 LYS B O 1
ATOM 4026 N N . SER B 1 199 ? -0.062 4.121 -18.312 1 97.44 199 SER B N 1
ATOM 4027 C CA . SER B 1 199 ? -0.598 5.398 -17.859 1 97.44 199 SER B CA 1
ATOM 4028 C C . SER B 1 199 ? -2.014 5.621 -18.375 1 97.44 199 SER B C 1
ATOM 4030 O O . SER B 1 199 ? -2.895 6.051 -17.625 1 97.44 199 SER B O 1
ATOM 4032 N N . SER B 1 200 ? -2.205 5.336 -19.641 1 97.19 200 SER B N 1
ATOM 4033 C CA . SER B 1 200 ? -3.527 5.508 -20.219 1 97.19 200 SER B CA 1
ATOM 4034 C C . SER B 1 200 ? -4.531 4.527 -19.625 1 97.19 200 SER B C 1
ATOM 4036 O O . SER B 1 200 ? -5.676 4.895 -19.359 1 97.19 200 SER B O 1
ATOM 4038 N N . SER B 1 201 ? -4.121 3.289 -19.438 1 98.38 201 SER B N 1
ATOM 4039 C CA . SER B 1 201 ? -4.973 2.264 -18.844 1 98.38 201 SER B CA 1
ATOM 4040 C C . SER B 1 201 ? -5.406 2.648 -17.422 1 98.38 201 SER B C 1
ATOM 4042 O O . SER B 1 201 ? -6.586 2.57 -17.094 1 98.38 201 SER B O 1
ATOM 4044 N N . PHE B 1 202 ? -4.422 3.086 -16.625 1 98.56 202 PHE B N 1
ATOM 4045 C CA . PHE B 1 202 ? -4.711 3.453 -15.25 1 98.56 202 PHE B CA 1
ATOM 4046 C C . PHE B 1 202 ? -5.617 4.68 -15.188 1 98.56 202 PHE B C 1
ATOM 4048 O O . PHE B 1 202 ? -6.523 4.75 -14.359 1 98.56 202 PHE B O 1
ATOM 4055 N N . GLY B 1 203 ? -5.379 5.625 -16.078 1 97.88 203 GLY B N 1
ATOM 4056 C CA . GLY B 1 203 ? -6.242 6.793 -16.172 1 97.88 203 GLY B CA 1
ATOM 4057 C C . GLY B 1 203 ? -7.68 6.445 -16.5 1 97.88 203 GLY B C 1
ATOM 4058 O O . GLY B 1 203 ? -8.609 7.039 -15.953 1 97.88 203 GLY B O 1
ATOM 4059 N N . ARG B 1 204 ? -7.879 5.48 -17.375 1 98.38 204 ARG B N 1
ATOM 4060 C CA . ARG B 1 204 ? -9.227 5.055 -17.734 1 98.38 204 ARG B CA 1
ATOM 4061 C C . ARG B 1 204 ? -9.891 4.301 -16.594 1 98.38 204 ARG B C 1
ATOM 4063 O O . ARG B 1 204 ? -11.078 4.492 -16.328 1 98.38 204 ARG B O 1
ATOM 4070 N N . LEU B 1 205 ? -9.141 3.436 -15.93 1 98.69 205 LEU B N 1
ATOM 4071 C CA . LEU B 1 205 ? -9.703 2.699 -14.797 1 98.69 205 LEU B CA 1
ATOM 4072 C C . LEU B 1 205 ? -10.195 3.654 -13.719 1 98.69 205 LEU B C 1
ATOM 4074 O O . LEU B 1 205 ? -11.258 3.438 -13.133 1 98.69 205 LEU B O 1
ATOM 4078 N N . ALA B 1 206 ? -9.461 4.758 -13.523 1 98.25 206 ALA B N 1
ATOM 4079 C CA . ALA B 1 206 ? -9.758 5.699 -12.453 1 98.25 206 ALA B CA 1
ATOM 4080 C C . ALA B 1 206 ? -10.742 6.77 -12.914 1 98.25 206 ALA B C 1
ATOM 4082 O O . ALA B 1 206 ? -11.438 7.379 -12.102 1 98.25 206 ALA B O 1
ATOM 4083 N N . GLY B 1 207 ? -10.859 7.043 -14.172 1 98.25 207 GLY B N 1
ATOM 4084 C CA . GLY B 1 207 ? -11.523 8.219 -14.711 1 98.25 207 GLY B CA 1
ATOM 4085 C C . GLY B 1 207 ? -13.031 8.07 -14.789 1 98.25 207 GLY B C 1
ATOM 4086 O O . GLY B 1 207 ? -13.547 6.961 -14.945 1 98.25 207 GLY B O 1
ATOM 4087 N N . ASP B 1 208 ? -13.703 9.18 -14.773 1 97.56 208 ASP B N 1
ATOM 4088 C CA . ASP B 1 208 ? -15.164 9.234 -14.836 1 97.56 208 ASP B CA 1
ATOM 4089 C C . ASP B 1 208 ? -15.656 9.32 -16.281 1 97.56 208 ASP B C 1
ATOM 4091 O O . ASP B 1 208 ? -15.469 10.344 -16.938 1 97.56 208 ASP B O 1
ATOM 4095 N N . PRO B 1 209 ? -16.312 8.305 -16.688 1 96.88 209 PRO B N 1
ATOM 4096 C CA . PRO B 1 209 ? -16.828 8.375 -18.062 1 96.88 209 PRO B CA 1
ATOM 4097 C C . PRO B 1 209 ? -17.844 9.484 -18.25 1 96.88 209 PRO B C 1
ATOM 4099 O O . PRO B 1 209 ? -18 10.008 -19.359 1 96.88 209 PRO B O 1
ATOM 4102 N N . GLU B 1 210 ? -18.469 9.922 -17.219 1 96.44 210 GLU B N 1
ATOM 4103 C CA . GLU B 1 210 ? -19.469 10.984 -17.312 1 96.44 210 GLU B CA 1
ATOM 4104 C C . GLU B 1 210 ? -18.797 12.359 -17.312 1 96.44 210 GLU B C 1
ATOM 4106 O O . GLU B 1 210 ? -19.453 13.375 -17.578 1 96.44 210 GLU B O 1
ATOM 4111 N N . GLN B 1 211 ? -17.562 12.398 -17.062 1 94.81 211 GLN B N 1
ATOM 4112 C CA . GLN B 1 211 ? -16.797 13.641 -17.078 1 94.81 211 GLN B CA 1
ATOM 4113 C C . GLN B 1 211 ? -15.719 13.617 -18.156 1 94.81 211 GLN B C 1
ATOM 4115 O O . GLN B 1 211 ? -14.562 13.961 -17.891 1 94.81 211 GLN B O 1
ATOM 4120 N N . ASN B 1 212 ? -16.031 13 -19.281 1 92.31 212 ASN B N 1
ATOM 4121 C CA . ASN B 1 212 ? -15.328 13.086 -20.562 1 92.31 212 ASN B CA 1
ATOM 4122 C C . ASN B 1 212 ? -14.102 12.18 -20.594 1 92.31 212 ASN B C 1
ATOM 4124 O O . ASN B 1 212 ? -13.188 12.375 -21.391 1 92.31 212 ASN B O 1
ATOM 4128 N N . VAL B 1 213 ? -14.062 11.258 -19.656 1 95.62 213 VAL B N 1
ATOM 4129 C CA . VAL B 1 213 ? -13.016 10.25 -19.781 1 95.62 213 VAL B CA 1
ATOM 4130 C C . VAL B 1 213 ? -13.539 9.062 -20.578 1 95.62 213 VAL B C 1
ATOM 4132 O O . VAL B 1 213 ? -14.094 8.117 -20.016 1 95.62 213 VAL B O 1
ATOM 4135 N N . GLU B 1 214 ? -13.258 9.125 -21.844 1 95.62 214 GLU B N 1
ATOM 4136 C CA . GLU B 1 214 ? -13.742 8.062 -22.719 1 95.62 214 GLU B CA 1
ATOM 4137 C C . GLU B 1 214 ? -13.203 6.699 -22.297 1 95.62 214 GLU B C 1
ATOM 4139 O O . GLU B 1 214 ? -12 6.527 -22.125 1 95.62 214 GLU B O 1
ATOM 4144 N N . GLY B 1 215 ? -14.133 5.793 -22.062 1 96.81 215 GLY B N 1
ATOM 4145 C CA . GLY B 1 215 ? -13.734 4.457 -21.656 1 96.81 215 GLY B CA 1
ATOM 4146 C C . GLY B 1 215 ? -13.445 4.359 -20.172 1 96.81 215 GLY B C 1
ATOM 4147 O O . GLY B 1 215 ? -12.992 3.318 -19.688 1 96.81 215 GLY B O 1
ATOM 4148 N N . GLY B 1 216 ? -13.672 5.461 -19.469 1 97.81 216 GLY B N 1
ATOM 4149 C CA . GLY B 1 216 ? -13.438 5.473 -18.031 1 97.81 216 GLY B CA 1
ATOM 4150 C C . GLY B 1 216 ? -14.359 4.535 -17.266 1 97.81 216 GLY B C 1
ATOM 4151 O O . GLY B 1 216 ? -15.477 4.266 -17.703 1 97.81 216 GLY B O 1
ATOM 4152 N N . ARG B 1 217 ? -13.875 4.031 -16.109 1 98.19 217 ARG B N 1
ATOM 4153 C CA . ARG B 1 217 ? -14.664 3.098 -15.32 1 98.19 217 ARG B CA 1
ATOM 4154 C C . ARG B 1 217 ? -14.977 3.67 -13.938 1 98.19 217 ARG B C 1
ATOM 4156 O O . ARG B 1 217 ? -15.852 3.164 -13.234 1 98.19 217 ARG B O 1
ATOM 4163 N N . MET B 1 218 ? -14.25 4.703 -13.57 1 97.81 218 MET B N 1
ATOM 4164 C CA . MET B 1 218 ? -14.438 5.367 -12.281 1 97.81 218 MET B CA 1
ATOM 4165 C C . MET B 1 218 ? -14.383 4.359 -11.141 1 97.81 218 MET B C 1
ATOM 4167 O O . MET B 1 218 ? -15.227 4.395 -10.234 1 97.81 218 MET B O 1
ATOM 4171 N N . ALA B 1 219 ? -13.461 3.387 -11.227 1 98.12 219 ALA B N 1
ATOM 4172 C CA . ALA B 1 219 ? -13.25 2.492 -10.094 1 98.12 219 ALA B CA 1
ATOM 4173 C C . ALA B 1 219 ? -13.125 3.277 -8.789 1 98.12 219 ALA B C 1
ATOM 4175 O O . ALA B 1 219 ? -12.781 4.461 -8.805 1 98.12 219 ALA B O 1
ATOM 4176 N N . HIS B 1 220 ? -13.422 2.625 -7.613 1 97.06 220 HIS B N 1
ATOM 4177 C CA . HIS B 1 220 ? -13.297 3.328 -6.344 1 97.06 220 HIS B CA 1
ATOM 4178 C C . HIS B 1 220 ? -11.898 3.928 -6.184 1 97.06 220 HIS B C 1
ATOM 4180 O O . HIS B 1 220 ? -11.75 5.047 -5.684 1 97.06 220 HIS B O 1
ATOM 4186 N N . SER B 1 221 ? -10.883 3.115 -6.547 1 97.5 221 SER B N 1
ATOM 4187 C CA . SER B 1 221 ? -9.516 3.633 -6.586 1 97.5 221 SER B CA 1
ATOM 4188 C C . SER B 1 221 ? -8.539 2.574 -7.078 1 97.5 221 SER B C 1
ATOM 4190 O O . SER B 1 221 ? -8.938 1.45 -7.391 1 97.5 221 SER B O 1
ATOM 4192 N N . LEU B 1 222 ? -7.293 3.012 -7.305 1 98.62 222 LEU B N 1
ATOM 4193 C CA . LEU B 1 222 ? -6.191 2.123 -7.652 1 98.62 222 LEU B CA 1
ATOM 4194 C C . LEU B 1 222 ? -5.164 2.066 -6.523 1 98.62 222 LEU B C 1
ATOM 4196 O O . LEU B 1 222 ? -4.941 3.061 -5.832 1 98.62 222 LEU B O 1
ATOM 4200 N N . ARG B 1 223 ? -4.605 0.891 -6.305 1 98.81 223 ARG B N 1
ATOM 4201 C CA . ARG B 1 223 ? -3.541 0.688 -5.328 1 98.81 223 ARG B CA 1
ATOM 4202 C C . ARG B 1 223 ? -2.285 0.136 -5.996 1 98.81 223 ARG B C 1
ATOM 4204 O O . ARG B 1 223 ? -2.373 -0.608 -6.977 1 98.81 223 ARG B O 1
ATOM 4211 N N . SER B 1 224 ? -1.136 0.509 -5.535 1 98.62 224 SER B N 1
ATOM 4212 C CA . SER B 1 224 ? 0.183 0.001 -5.895 1 98.62 224 SER B CA 1
ATOM 4213 C C . SER B 1 224 ? 1.05 -0.217 -4.66 1 98.62 224 SER B C 1
ATOM 4215 O O . SER B 1 224 ? 1.545 0.743 -4.066 1 98.62 224 SER B O 1
ATOM 4217 N N . VAL B 1 225 ? 1.281 -1.548 -4.316 1 98.31 225 VAL B N 1
ATOM 4218 C CA . VAL B 1 225 ? 2.023 -1.8 -3.084 1 98.31 225 VAL B CA 1
ATOM 4219 C C . VAL B 1 225 ? 3.363 -2.453 -3.414 1 98.31 225 VAL B C 1
ATOM 4221 O O . VAL B 1 225 ? 4.211 -2.627 -2.533 1 98.31 225 VAL B O 1
ATOM 4224 N N . GLY B 1 226 ? 3.596 -2.922 -4.609 1 98.12 226 GLY B N 1
ATOM 4225 C CA . GLY B 1 226 ? 4.93 -3.215 -5.102 1 98.12 226 GLY B CA 1
ATOM 4226 C C . GLY B 1 226 ? 5.277 -4.691 -5.051 1 98.12 226 GLY B C 1
ATOM 4227 O O . GLY B 1 226 ? 6.23 -5.133 -5.691 1 98.12 226 GLY B O 1
ATOM 4228 N N . SER B 1 227 ? 4.559 -5.516 -4.281 1 98.5 227 SER B N 1
ATOM 4229 C CA . SER B 1 227 ? 4.785 -6.953 -4.176 1 98.5 227 SER B CA 1
ATOM 4230 C C . SER B 1 227 ? 3.674 -7.742 -4.863 1 98.5 227 SER B C 1
ATOM 4232 O O . SER B 1 227 ? 2.512 -7.66 -4.461 1 98.5 227 SER B O 1
ATOM 4234 N N . ALA B 1 228 ? 4.059 -8.492 -5.891 1 98.62 228 ALA B N 1
ATOM 4235 C CA . ALA B 1 228 ? 3.066 -9.281 -6.617 1 98.62 228 ALA B CA 1
ATOM 4236 C C . ALA B 1 228 ? 2.406 -10.305 -5.699 1 98.62 228 ALA B C 1
ATOM 4238 O O . ALA B 1 228 ? 1.178 -10.422 -5.672 1 98.62 228 ALA B O 1
ATOM 4239 N N . ALA B 1 229 ? 3.234 -10.984 -4.949 1 98.88 229 ALA B N 1
ATOM 4240 C CA . ALA B 1 229 ? 2.727 -12.023 -4.055 1 98.88 229 ALA B CA 1
ATOM 4241 C C . ALA B 1 229 ? 1.758 -11.438 -3.031 1 98.88 229 ALA B C 1
ATOM 4243 O O . ALA B 1 229 ? 0.707 -12.023 -2.756 1 98.88 229 ALA B O 1
ATOM 4244 N N . LEU B 1 230 ? 2.07 -10.305 -2.531 1 98.81 230 LEU B N 1
ATOM 4245 C CA . LEU B 1 230 ? 1.21 -9.703 -1.519 1 98.81 230 LEU B CA 1
ATOM 4246 C C . LEU B 1 230 ? -0.047 -9.117 -2.152 1 98.81 230 LEU B C 1
ATOM 4248 O O . LEU B 1 230 ? -1.114 -9.117 -1.536 1 98.81 230 LEU B O 1
ATOM 4252 N N . ASN B 1 231 ? 0.038 -8.633 -3.381 1 98.88 231 ASN B N 1
ATOM 4253 C CA . ASN B 1 231 ? -1.178 -8.25 -4.09 1 98.88 231 ASN B CA 1
ATOM 4254 C C . ASN B 1 231 ? -2.139 -9.43 -4.23 1 98.88 231 ASN B C 1
ATOM 4256 O O . ASN B 1 231 ? -3.34 -9.281 -3.994 1 98.88 231 ASN B O 1
ATOM 4260 N N . PHE B 1 232 ? -1.597 -10.594 -4.609 1 98.94 232 PHE B N 1
ATOM 4261 C CA . PHE B 1 232 ? -2.424 -11.789 -4.672 1 98.94 232 PHE B CA 1
ATOM 4262 C C . PHE B 1 232 ? -3.059 -12.086 -3.316 1 98.94 232 PHE B C 1
ATOM 4264 O O . PHE B 1 232 ? -4.238 -12.43 -3.24 1 98.94 232 PHE B O 1
ATOM 4271 N N . SER B 1 233 ? -2.279 -11.914 -2.262 1 98.88 233 SER B N 1
ATOM 4272 C CA . SER B 1 233 ? -2.752 -12.18 -0.906 1 98.88 233 SER B CA 1
ATOM 4273 C C . SER B 1 233 ? -3.881 -11.234 -0.519 1 98.88 233 SER B C 1
ATOM 4275 O O . SER B 1 233 ? -4.863 -11.648 0.095 1 98.88 233 SER B O 1
ATOM 4277 N N . LEU B 1 234 ? -3.73 -9.992 -0.896 1 98.69 234 LEU B N 1
ATOM 4278 C CA . LEU B 1 234 ? -4.738 -8.992 -0.576 1 98.69 234 LEU B CA 1
ATOM 4279 C C . LEU B 1 234 ? -6.027 -9.242 -1.354 1 98.69 234 LEU B C 1
ATOM 4281 O O . LEU B 1 234 ? -7.121 -8.977 -0.854 1 98.69 234 LEU B O 1
ATOM 4285 N N . VAL B 1 235 ? -5.914 -9.75 -2.574 1 98.81 235 VAL B N 1
ATOM 4286 C CA . VAL B 1 235 ? -7.102 -10.156 -3.318 1 98.81 235 VAL B CA 1
ATOM 4287 C C . VAL B 1 235 ? -7.773 -11.336 -2.619 1 98.81 235 VAL B C 1
ATOM 4289 O O . VAL B 1 235 ? -8.992 -11.352 -2.441 1 98.81 235 VAL B O 1
ATOM 4292 N N . ALA B 1 236 ? -6.988 -12.305 -2.223 1 98.62 236 ALA B N 1
ATOM 4293 C CA . ALA B 1 236 ? -7.512 -13.484 -1.546 1 98.62 236 ALA B CA 1
ATOM 4294 C C . ALA B 1 236 ? -8.242 -13.102 -0.26 1 98.62 236 ALA B C 1
ATOM 4296 O O . ALA B 1 236 ? -9.281 -13.68 0.067 1 98.62 236 ALA B O 1
ATOM 4297 N N . GLN B 1 237 ? -7.719 -12.133 0.397 1 96.94 237 GLN B N 1
ATOM 4298 C CA . GLN B 1 237 ? -8.266 -11.695 1.676 1 96.94 237 GLN B CA 1
ATOM 4299 C C . GLN B 1 237 ? -9.57 -10.914 1.48 1 96.94 237 GLN B C 1
ATOM 4301 O O . GLN B 1 237 ? -10.359 -10.781 2.412 1 96.94 237 GLN B O 1
ATOM 4306 N N . GLY B 1 238 ? -9.734 -10.414 0.325 1 96.31 238 GLY B N 1
ATOM 4307 C CA . GLY B 1 238 ? -10.914 -9.617 0.017 1 96.31 238 GLY B CA 1
ATOM 4308 C C . GLY B 1 238 ? -10.68 -8.125 0.149 1 96.31 238 GLY B C 1
ATOM 4309 O O . GLY B 1 238 ? -11.625 -7.332 0.098 1 96.31 238 GLY B O 1
ATOM 4310 N N . ALA B 1 239 ? -9.445 -7.742 0.321 1 96.81 239 ALA B N 1
ATOM 4311 C CA . ALA B 1 239 ? -9.094 -6.34 0.521 1 96.81 239 ALA B CA 1
ATOM 4312 C C . ALA B 1 239 ? -8.898 -5.625 -0.813 1 96.81 239 ALA B C 1
ATOM 4314 O O . ALA B 1 239 ? -8.953 -4.395 -0.881 1 96.81 239 ALA B O 1
ATOM 4315 N N . LEU B 1 240 ? -8.594 -6.34 -1.835 1 98.38 240 LEU B N 1
ATOM 4316 C CA . LEU B 1 240 ? -8.57 -5.906 -3.229 1 98.38 240 LEU B CA 1
ATOM 4317 C C . LEU B 1 240 ? -9.547 -6.723 -4.066 1 98.38 240 LEU B C 1
ATOM 4319 O O . LEU B 1 240 ? -9.703 -7.926 -3.854 1 98.38 240 LEU B O 1
ATOM 4323 N N . ASP B 1 241 ? -10.102 -6.07 -5.02 1 98.69 241 ASP B N 1
ATOM 4324 C CA . ASP B 1 241 ? -11.047 -6.785 -5.875 1 98.69 241 ASP B CA 1
ATOM 4325 C C . ASP B 1 241 ? -10.336 -7.434 -7.059 1 98.69 241 ASP B C 1
ATOM 4327 O O . ASP B 1 241 ? -10.703 -8.531 -7.484 1 98.69 241 ASP B O 1
ATOM 4331 N N . ILE B 1 242 ? -9.43 -6.699 -7.594 1 98.88 242 ILE B N 1
ATOM 4332 C CA . ILE B 1 242 ? -8.711 -7.152 -8.781 1 98.88 242 ILE B CA 1
ATOM 4333 C C . ILE B 1 242 ? -7.242 -6.73 -8.688 1 98.88 242 ILE B C 1
ATOM 4335 O O . ILE B 1 242 ? -6.938 -5.645 -8.188 1 98.88 242 ILE B O 1
ATOM 4339 N N . TYR B 1 243 ? -6.355 -7.594 -9.125 1 98.94 243 TYR B N 1
ATOM 4340 C CA . TYR B 1 243 ? -4.961 -7.254 -9.375 1 98.94 243 TYR B CA 1
ATOM 4341 C C . TYR B 1 243 ? -4.551 -7.645 -10.797 1 98.94 243 TYR B C 1
ATOM 4343 O O . TYR B 1 243 ? -4.84 -8.75 -11.25 1 98.94 243 TYR B O 1
ATOM 4351 N N . TRP B 1 244 ? -3.869 -6.676 -11.484 1 98.81 244 TRP B N 1
ATOM 4352 C CA . TRP B 1 244 ? -3.414 -6.871 -12.859 1 98.81 244 TRP B CA 1
ATOM 4353 C C . TRP B 1 244 ? -1.964 -6.43 -13.023 1 98.81 244 TRP B C 1
ATOM 4355 O O . TRP B 1 244 ? -1.58 -5.355 -12.547 1 98.81 244 TRP B O 1
ATOM 4365 N N . GLU B 1 245 ? -1.191 -7.281 -13.672 1 97.75 245 GLU B N 1
ATOM 4366 C CA . GLU B 1 245 ? 0.205 -6.91 -13.883 1 97.75 245 GLU B CA 1
ATOM 4367 C C . GLU B 1 245 ? 0.791 -7.613 -15.102 1 97.75 245 GLU B C 1
ATOM 4369 O O . GLU B 1 245 ? 0.434 -8.758 -15.391 1 97.75 245 GLU B O 1
ATOM 4374 N N . ILE B 1 246 ? 1.639 -6.938 -15.75 1 97.56 246 ILE B N 1
ATOM 4375 C CA . ILE B 1 246 ? 2.434 -7.453 -16.859 1 97.56 246 ILE B CA 1
ATOM 4376 C C . ILE B 1 246 ? 3.904 -7.52 -16.453 1 97.56 246 ILE B C 1
ATOM 4378 O O . ILE B 1 246 ? 4.457 -6.543 -15.945 1 97.56 246 ILE B O 1
ATOM 4382 N N . GLY B 1 247 ? 4.535 -8.711 -16.641 1 96.69 247 GLY B N 1
ATOM 4383 C CA . GLY B 1 247 ? 5.977 -8.781 -16.438 1 96.69 247 GLY B CA 1
ATOM 4384 C C . GLY B 1 247 ? 6.379 -9.734 -15.328 1 96.69 247 GLY B C 1
ATOM 4385 O O . GLY B 1 247 ? 7.555 -10.07 -15.188 1 96.69 247 GLY B O 1
ATOM 4386 N N . CYS B 1 248 ? 5.441 -10.227 -14.539 1 96.94 248 CYS B N 1
ATOM 4387 C CA . CYS B 1 248 ? 5.754 -11.125 -13.43 1 96.94 248 CYS B CA 1
ATOM 4388 C C . CYS B 1 248 ? 6.273 -12.469 -13.938 1 96.94 248 CYS B C 1
ATOM 4390 O O . CYS B 1 248 ? 5.961 -12.867 -15.062 1 96.94 248 CYS B O 1
ATOM 4392 N N . TRP B 1 249 ? 7.039 -13.094 -13.172 1 96.75 249 TRP B N 1
ATOM 4393 C CA . TRP B 1 249 ? 7.555 -14.438 -13.422 1 96.75 249 TRP B CA 1
ATOM 4394 C C . TRP B 1 249 ? 6.816 -15.469 -12.578 1 96.75 249 TRP B C 1
ATOM 4396 O O . TRP B 1 249 ? 6.094 -15.117 -11.648 1 96.75 249 TRP B O 1
ATOM 4406 N N . PRO B 1 250 ? 6.957 -16.734 -12.867 1 97.75 250 PRO B N 1
ATOM 4407 C CA . PRO B 1 250 ? 6.219 -17.766 -12.133 1 97.75 250 PRO B CA 1
ATOM 4408 C C . PRO B 1 250 ? 6.426 -17.688 -10.625 1 97.75 250 PRO B C 1
ATOM 4410 O O . PRO B 1 250 ? 5.477 -17.859 -9.852 1 97.75 250 PRO B O 1
ATOM 4413 N N . TRP B 1 251 ? 7.633 -17.328 -10.141 1 98.12 251 TRP B N 1
ATOM 4414 C CA . TRP B 1 251 ? 7.906 -17.297 -8.703 1 98.12 251 TRP B CA 1
ATOM 4415 C C . TRP B 1 251 ? 7.188 -16.125 -8.039 1 98.12 251 TRP B C 1
ATOM 4417 O O . TRP B 1 251 ? 6.977 -16.141 -6.824 1 98.12 251 TRP B O 1
ATOM 4427 N N . ASP B 1 252 ? 6.785 -15.172 -8.828 1 98.06 252 ASP B N 1
ATOM 4428 C CA . ASP B 1 252 ? 6.047 -14.031 -8.297 1 98.06 252 ASP B CA 1
ATOM 4429 C C . ASP B 1 252 ? 4.594 -14.398 -8.008 1 98.06 252 ASP B C 1
ATOM 4431 O O . ASP B 1 252 ? 3.949 -13.781 -7.156 1 98.06 252 ASP B O 1
ATOM 4435 N N . VAL B 1 253 ? 4.078 -15.438 -8.758 1 98.69 253 VAL B N 1
ATOM 4436 C CA . VAL B 1 253 ? 2.627 -15.562 -8.766 1 98.69 253 VAL B CA 1
ATOM 4437 C C . VAL B 1 253 ? 2.229 -16.969 -8.312 1 98.69 253 VAL B C 1
ATOM 4439 O O . VAL B 1 253 ? 1.088 -17.188 -7.898 1 98.69 253 VAL B O 1
ATOM 4442 N N . CYS B 1 254 ? 3.129 -17.953 -8.336 1 98.81 254 CYS B N 1
ATOM 4443 C CA . CYS B 1 254 ? 2.791 -19.359 -8.117 1 98.81 254 CYS B CA 1
ATOM 4444 C C . CYS B 1 254 ? 2.064 -19.547 -6.793 1 98.81 254 CYS B C 1
ATOM 4446 O O . CYS B 1 254 ? 0.962 -20.094 -6.754 1 98.81 254 CYS B O 1
ATOM 4448 N N . ALA B 1 255 ? 2.674 -19.078 -5.715 1 98.94 255 ALA B N 1
ATOM 4449 C CA . ALA B 1 255 ? 2.055 -19.188 -4.395 1 98.94 255 ALA B CA 1
ATOM 4450 C C . ALA B 1 255 ? 0.739 -18.422 -4.336 1 98.94 255 ALA B C 1
ATOM 4452 O O . ALA B 1 255 ? -0.268 -18.938 -3.844 1 98.94 255 ALA B O 1
ATOM 4453 N N . GLY B 1 256 ? 0.751 -17.203 -4.855 1 98.94 256 GLY B N 1
ATOM 4454 C CA . GLY B 1 256 ? -0.427 -16.344 -4.836 1 98.94 256 GLY B CA 1
ATOM 4455 C C . GLY B 1 256 ? -1.603 -16.938 -5.594 1 98.94 256 GLY B C 1
ATOM 4456 O O . GLY B 1 256 ? -2.756 -16.75 -5.199 1 98.94 256 GLY B O 1
ATOM 4457 N N . ILE B 1 257 ? -1.329 -17.656 -6.672 1 98.88 257 ILE B N 1
ATOM 4458 C CA . ILE B 1 257 ? -2.369 -18.266 -7.492 1 98.88 257 ILE B CA 1
ATOM 4459 C C . ILE B 1 257 ? -3.189 -19.234 -6.648 1 98.88 257 ILE B C 1
ATOM 4461 O O . ILE B 1 257 ? -4.418 -19.156 -6.613 1 98.88 257 ILE B O 1
ATOM 4465 N N . VAL B 1 258 ? -2.553 -20.109 -5.898 1 98.88 258 VAL B N 1
ATOM 4466 C CA . VAL B 1 258 ? -3.242 -21.109 -5.102 1 98.88 258 VAL B CA 1
ATOM 4467 C C . VAL B 1 258 ? -4.023 -20.438 -3.975 1 98.88 258 VAL B C 1
ATOM 4469 O O . VAL B 1 258 ? -5.18 -20.781 -3.725 1 98.88 258 VAL B O 1
ATOM 4472 N N . ILE B 1 259 ? -3.371 -19.453 -3.375 1 98.94 259 ILE B N 1
ATOM 4473 C CA . ILE B 1 259 ? -3.99 -18.766 -2.248 1 98.94 259 ILE B CA 1
ATOM 4474 C C . ILE B 1 259 ? -5.25 -18.047 -2.717 1 98.94 259 ILE B C 1
ATOM 4476 O O . ILE B 1 259 ? -6.297 -18.125 -2.068 1 98.94 259 ILE B O 1
ATOM 4480 N N . ALA B 1 260 ? -5.223 -17.391 -3.84 1 98.81 260 ALA B N 1
ATOM 4481 C CA . ALA B 1 260 ? -6.375 -16.672 -4.367 1 98.81 260 ALA B CA 1
ATOM 4482 C C . ALA B 1 260 ? -7.48 -17.625 -4.797 1 98.81 260 ALA B C 1
ATOM 4484 O O . ALA B 1 260 ? -8.656 -17.406 -4.488 1 98.81 260 ALA B O 1
ATOM 4485 N N . GLU B 1 261 ? -7.121 -18.688 -5.5 1 98.62 261 GLU B N 1
ATOM 4486 C CA . GLU B 1 261 ? -8.117 -19.641 -6 1 98.62 261 GLU B CA 1
ATOM 4487 C C . GLU B 1 261 ? -8.844 -20.328 -4.852 1 98.62 261 GLU B C 1
ATOM 4489 O O . GLU B 1 261 ? -10.062 -20.5 -4.898 1 98.62 261 GLU B O 1
ATOM 4494 N N . GLU B 1 262 ? -8.102 -20.703 -3.805 1 98.31 262 GLU B N 1
ATOM 4495 C CA . GLU B 1 262 ? -8.672 -21.406 -2.668 1 98.31 262 GLU B CA 1
ATOM 4496 C C . GLU B 1 262 ? -9.531 -20.484 -1.811 1 98.31 262 GLU B C 1
ATOM 4498 O O . GLU B 1 262 ? -10.289 -20.938 -0.955 1 98.31 262 GLU B O 1
ATOM 4503 N N . ALA B 1 263 ? -9.43 -19.172 -2.062 1 98.12 263 ALA B N 1
ATOM 4504 C CA . ALA B 1 263 ? -10.305 -18.203 -1.413 1 98.12 263 ALA B CA 1
ATOM 4505 C C . ALA B 1 263 ? -11.516 -17.875 -2.283 1 98.12 263 ALA B C 1
ATOM 4507 O O . ALA B 1 263 ? -12.305 -16.984 -1.954 1 98.12 263 ALA B O 1
ATOM 4508 N N . GLY B 1 264 ? -11.633 -18.547 -3.412 1 97.69 264 GLY B N 1
ATOM 4509 C CA . GLY B 1 264 ? -12.781 -18.375 -4.285 1 97.69 264 GLY B CA 1
ATOM 4510 C C . GLY B 1 264 ? -12.484 -17.484 -5.48 1 97.69 264 GLY B C 1
ATOM 4511 O O . GLY B 1 264 ? -13.352 -17.281 -6.336 1 97.69 264 GLY B O 1
ATOM 4512 N N . GLY B 1 265 ? -11.266 -17.016 -5.59 1 98.56 265 GLY B N 1
ATOM 4513 C CA . GLY B 1 265 ? -10.883 -16.156 -6.707 1 98.56 265 GLY B CA 1
ATOM 4514 C C . GLY B 1 265 ? -10.578 -16.938 -7.973 1 98.56 265 GLY B C 1
ATOM 4515 O O . GLY B 1 265 ? -10.594 -18.172 -7.973 1 98.56 265 GLY B O 1
ATOM 4516 N N . VAL B 1 266 ? -10.32 -16.156 -9.031 1 98.62 266 VAL B N 1
ATOM 4517 C CA . VAL B 1 266 ? -9.914 -16.734 -10.312 1 98.62 266 VAL B CA 1
ATOM 4518 C C . VAL B 1 266 ? -8.688 -15.992 -10.844 1 98.62 266 VAL B C 1
ATOM 4520 O O . VAL B 1 266 ? -8.594 -14.773 -10.719 1 98.62 266 VAL B O 1
ATOM 4523 N N . VAL B 1 267 ? -7.805 -16.781 -11.375 1 98.75 267 VAL B N 1
ATOM 4524 C CA . VAL B 1 267 ? -6.598 -16.234 -11.992 1 98.75 267 VAL B CA 1
ATOM 4525 C C . VAL B 1 267 ? -6.598 -16.531 -13.484 1 98.75 267 VAL B C 1
ATOM 4527 O O . VAL B 1 267 ? -6.969 -17.625 -13.906 1 98.75 267 VAL B O 1
ATOM 4530 N N . SER B 1 268 ? -6.246 -15.555 -14.273 1 98.56 268 SER B N 1
ATOM 4531 C CA . SER B 1 268 ? -6.07 -15.742 -15.711 1 98.56 268 SER B CA 1
ATOM 4532 C C . SER B 1 268 ? -4.801 -15.055 -16.203 1 98.56 268 SER B C 1
ATOM 4534 O O . SER B 1 268 ? -4.098 -14.406 -15.422 1 98.56 268 SER B O 1
ATOM 4536 N N . GLY B 1 269 ? -4.488 -15.344 -17.453 1 98.12 269 GLY B N 1
ATOM 4537 C CA . GLY B 1 269 ? -3.322 -14.742 -18.078 1 98.12 269 GLY B CA 1
ATOM 4538 C C . GLY B 1 269 ? -3.656 -13.523 -18.922 1 98.12 269 GLY B C 1
ATOM 4539 O O . GLY B 1 269 ? -4.453 -12.68 -18.516 1 98.12 269 GLY B O 1
ATOM 4540 N N . SER B 1 270 ? -3.039 -13.445 -20.078 1 98.12 270 SER B N 1
ATOM 4541 C CA . SER B 1 270 ? -3.244 -12.344 -21.016 1 98.12 270 SER B CA 1
ATOM 4542 C C . SER B 1 270 ? -4.695 -12.281 -21.484 1 98.12 270 SER B C 1
ATOM 4544 O O . SER B 1 270 ? -5.457 -13.234 -21.297 1 98.12 270 SER B O 1
ATOM 4546 N N . ARG B 1 271 ? -4.984 -11.148 -22.078 1 97.94 271 ARG B N 1
ATOM 4547 C CA . ARG B 1 271 ? -6.305 -10.992 -22.688 1 97.94 271 ARG B CA 1
ATOM 4548 C C . ARG B 1 271 ? -6.625 -12.164 -23.609 1 97.94 271 ARG B C 1
ATOM 4550 O O . ARG B 1 271 ? -7.719 -12.727 -23.547 1 97.94 271 ARG B O 1
ATOM 4557 N N . ASP B 1 272 ? -5.688 -12.547 -24.422 1 97.56 272 ASP B N 1
ATOM 4558 C CA . ASP B 1 272 ? -5.891 -13.641 -25.359 1 97.56 272 ASP B CA 1
ATOM 4559 C C . ASP B 1 272 ? -6.102 -14.961 -24.625 1 97.56 272 ASP B C 1
ATOM 4561 O O . ASP B 1 272 ? -6.961 -15.758 -25 1 97.56 272 ASP B O 1
ATOM 4565 N N . ALA B 1 273 ? -5.27 -15.195 -23.641 1 97.62 273 ALA B N 1
ATOM 4566 C CA . ALA B 1 273 ? -5.422 -16.422 -22.859 1 97.62 273 ALA B CA 1
ATOM 4567 C C . ALA B 1 273 ? -6.789 -16.469 -22.172 1 97.62 273 ALA B C 1
ATOM 4569 O O . ALA B 1 273 ? -7.422 -17.531 -22.141 1 97.62 273 ALA B O 1
ATOM 4570 N N . PHE B 1 274 ? -7.211 -15.352 -21.656 1 98.12 274 PHE B N 1
ATOM 4571 C CA . PHE B 1 274 ? -8.516 -15.258 -21.031 1 98.12 274 PHE B CA 1
ATOM 4572 C C . PHE B 1 274 ? -9.625 -15.57 -22.016 1 98.12 274 PHE B C 1
ATOM 4574 O O . PHE B 1 274 ? -10.484 -16.422 -21.766 1 98.12 274 PHE B O 1
ATOM 4581 N N . LEU B 1 275 ? -9.609 -14.938 -23.172 1 97.69 275 LEU B N 1
ATOM 4582 C CA . LEU B 1 275 ? -10.656 -15.125 -24.172 1 97.69 275 LEU B CA 1
ATOM 4583 C C . LEU B 1 275 ? -10.688 -16.578 -24.656 1 97.69 275 LEU B C 1
ATOM 4585 O O . LEU B 1 275 ? -11.766 -17.156 -24.828 1 97.69 275 LEU B O 1
ATOM 4589 N N . GLU B 1 276 ? -9.539 -17.109 -24.844 1 97.31 276 GLU B N 1
ATOM 4590 C CA . GLU B 1 276 ? -9.461 -18.516 -25.266 1 97.31 276 GLU B CA 1
ATOM 4591 C C . GLU B 1 276 ? -10.031 -19.438 -24.188 1 97.31 276 GLU B C 1
ATOM 4593 O O . GLU B 1 276 ? -10.727 -20.406 -24.516 1 97.31 276 GLU B O 1
ATOM 4598 N N . SER B 1 277 ? -9.695 -19.141 -22.938 1 96.5 277 SER B N 1
ATOM 4599 C CA . SER B 1 277 ? -10.188 -19.984 -21.859 1 96.5 277 SER B CA 1
ATOM 4600 C C . SER B 1 277 ? -11.703 -19.922 -21.75 1 96.5 277 SER B C 1
ATOM 4602 O O . SER B 1 277 ? -12.359 -20.906 -21.391 1 96.5 277 SER B O 1
ATOM 4604 N N . CYS B 1 278 ? -12.289 -18.766 -22.016 1 95.25 278 CYS B N 1
ATOM 4605 C CA . CYS B 1 278 ? -13.742 -18.609 -22.016 1 95.25 278 CYS B CA 1
ATOM 4606 C C . CYS B 1 278 ? -14.375 -19.422 -23.141 1 95.25 278 CYS B C 1
ATOM 4608 O O . CYS B 1 278 ? -15.43 -20.031 -22.953 1 95.25 278 CYS B O 1
ATOM 4610 N N . LYS B 1 279 ? -13.734 -19.438 -24.219 1 95.38 279 LYS B N 1
ATOM 4611 C CA . LYS B 1 279 ? -14.25 -20.141 -25.391 1 95.38 279 LYS B CA 1
ATOM 4612 C C . LYS B 1 279 ? -14.188 -21.656 -25.188 1 95.38 279 LYS B C 1
ATOM 4614 O O . LYS B 1 279 ? -15.086 -22.375 -25.609 1 95.38 279 LYS B O 1
ATOM 4619 N N . THR B 1 280 ? -13.141 -22.141 -24.531 1 95.56 280 THR B N 1
ATOM 4620 C CA . THR B 1 280 ? -12.891 -23.578 -24.453 1 95.56 280 THR B CA 1
ATOM 4621 C C . THR B 1 280 ? -13.469 -24.156 -23.156 1 95.56 280 THR B C 1
ATOM 4623 O O . THR B 1 280 ? -13.414 -25.359 -22.938 1 95.56 280 THR B O 1
ATOM 4626 N N . GLY B 1 281 ? -13.938 -23.281 -22.281 1 93.88 281 GLY B N 1
ATOM 4627 C CA . GLY B 1 281 ? -14.516 -23.75 -21.031 1 93.88 281 GLY B CA 1
ATOM 4628 C C . GLY B 1 281 ? -13.477 -24.094 -19.984 1 93.88 281 GLY B C 1
ATOM 4629 O O . GLY B 1 281 ? -13.75 -24.875 -19.062 1 93.88 281 GLY B O 1
ATOM 4630 N N . THR B 1 282 ? -12.242 -23.547 -20.141 1 94.94 282 THR B N 1
ATOM 4631 C CA . THR B 1 282 ? -11.164 -23.844 -19.203 1 94.94 282 THR B CA 1
ATOM 4632 C C . THR B 1 282 ? -10.883 -22.641 -18.312 1 94.94 282 THR B C 1
ATOM 4634 O O . THR B 1 282 ? -9.805 -22.547 -17.719 1 94.94 282 THR B O 1
ATOM 4637 N N . PHE B 1 283 ? -11.891 -21.703 -18.297 1 95.5 283 PHE B N 1
ATOM 4638 C CA . PHE B 1 283 ? -11.758 -20.5 -17.469 1 95.5 283 PHE B CA 1
ATOM 4639 C C . PHE B 1 283 ? -11.484 -20.891 -16.016 1 95.5 283 PHE B C 1
ATOM 4641 O O . PHE B 1 283 ? -12.234 -21.672 -15.422 1 95.5 283 PHE B O 1
ATOM 4648 N N . GLY B 1 284 ? -10.359 -20.453 -15.547 1 93.81 284 GLY B N 1
ATOM 4649 C CA . GLY B 1 284 ? -10 -20.719 -14.164 1 93.81 284 GLY B CA 1
ATOM 4650 C C . GLY B 1 284 ? -8.922 -21.781 -14.023 1 93.81 284 GLY B C 1
ATOM 4651 O O . GLY B 1 284 ? -8.414 -22.016 -12.922 1 93.81 284 GLY B O 1
ATOM 4652 N N . ASP B 1 285 ? -8.602 -22.406 -15.125 1 96.5 285 ASP B N 1
ATOM 4653 C CA . ASP B 1 285 ? -7.504 -23.375 -15.109 1 96.5 285 ASP B CA 1
ATOM 4654 C C . ASP B 1 285 ? -6.168 -22.703 -15.414 1 96.5 285 ASP B C 1
ATOM 4656 O O . ASP B 1 285 ? -5.91 -22.312 -16.562 1 96.5 285 ASP B O 1
ATOM 4660 N N . VAL B 1 286 ? -5.32 -22.609 -14.406 1 97.94 286 VAL B N 1
ATOM 4661 C CA . VAL B 1 286 ? -4.02 -22 -14.609 1 97.94 286 VAL B CA 1
ATOM 4662 C C . VAL B 1 286 ? -3.043 -23.016 -15.188 1 97.94 286 VAL B C 1
ATOM 4664 O O . VAL B 1 286 ? -2.307 -23.672 -14.445 1 97.94 286 VAL B O 1
ATOM 4667 N N . THR B 1 287 ? -2.982 -23.078 -16.5 1 96.94 287 THR B N 1
ATOM 4668 C CA . THR B 1 287 ? -2.1 -24 -17.203 1 96.94 287 THR B CA 1
ATOM 4669 C C . THR B 1 287 ? -0.649 -23.531 -17.109 1 96.94 287 THR B C 1
ATOM 4671 O O . THR B 1 287 ? -0.37 -22.453 -16.609 1 96.94 287 THR B O 1
ATOM 4674 N N . GLU B 1 288 ? 0.236 -24.422 -17.578 1 96.88 288 GLU B N 1
ATOM 4675 C CA . GLU B 1 288 ? 1.644 -24.047 -17.656 1 96.88 288 GLU B CA 1
ATOM 4676 C C . GLU B 1 288 ? 1.823 -22.766 -18.469 1 96.88 288 GLU B C 1
ATOM 4678 O O . GLU B 1 288 ? 2.641 -21.906 -18.125 1 96.88 288 GLU B O 1
ATOM 4683 N N . ALA B 1 289 ? 1.037 -22.641 -19.547 1 96.31 289 ALA B N 1
ATOM 4684 C CA . ALA B 1 289 ? 1.137 -21.469 -20.422 1 96.31 289 ALA B CA 1
ATOM 4685 C C . ALA B 1 289 ? 0.746 -20.203 -19.672 1 96.31 289 ALA B C 1
ATOM 4687 O O . ALA B 1 289 ? 1.353 -19.141 -19.875 1 96.31 289 ALA B O 1
ATOM 4688 N N . ILE B 1 290 ? -0.242 -20.281 -18.828 1 97.69 290 ILE B N 1
ATOM 4689 C CA . ILE B 1 290 ? -0.662 -19.125 -18.047 1 97.69 290 ILE B CA 1
ATOM 4690 C C . ILE B 1 290 ? 0.369 -18.844 -16.953 1 97.69 290 ILE B C 1
ATOM 4692 O O . ILE B 1 290 ? 0.784 -17.688 -16.766 1 97.69 290 ILE B O 1
ATOM 4696 N N . LEU B 1 291 ? 0.807 -19.906 -16.266 1 98 291 LEU B N 1
ATOM 4697 C CA . LEU B 1 291 ? 1.764 -19.766 -15.164 1 98 291 LEU B CA 1
ATOM 4698 C C . LEU B 1 291 ? 3.045 -19.094 -15.648 1 98 291 LEU B C 1
ATOM 4700 O O . LEU B 1 291 ? 3.635 -18.281 -14.922 1 98 291 LEU B O 1
ATOM 4704 N N . THR B 1 292 ? 3.463 -19.375 -16.844 1 96.69 292 THR B N 1
ATOM 4705 C CA . THR B 1 292 ? 4.734 -18.875 -17.359 1 96.69 292 THR B CA 1
ATOM 4706 C C . THR B 1 292 ? 4.512 -17.719 -18.328 1 96.69 292 THR B C 1
ATOM 4708 O O . THR B 1 292 ? 5.449 -17.266 -18.984 1 96.69 292 THR B O 1
ATOM 4711 N N . GLY B 1 293 ? 3.287 -17.203 -18.5 1 96.56 293 GLY B N 1
ATOM 4712 C CA . GLY B 1 293 ? 2.902 -16.297 -19.562 1 96.56 293 GLY B CA 1
ATOM 4713 C C . GLY B 1 293 ? 3.309 -14.859 -19.312 1 96.56 293 GLY B C 1
ATOM 4714 O O . GLY B 1 293 ? 3.246 -14.023 -20.203 1 96.56 293 GLY B O 1
ATOM 4715 N N . ARG B 1 294 ? 3.609 -14.492 -18.094 1 97.44 294 ARG B N 1
ATOM 4716 C CA . ARG B 1 294 ? 4.188 -13.211 -17.688 1 97.44 294 ARG B CA 1
ATOM 4717 C C . ARG B 1 294 ? 3.129 -12.117 -17.672 1 97.44 294 ARG B C 1
ATOM 4719 O O . ARG B 1 294 ? 3.447 -10.945 -17.469 1 97.44 294 ARG B O 1
ATOM 4726 N N . LYS B 1 295 ? 1.889 -12.359 -18 1 98.12 295 LYS B N 1
ATOM 4727 C CA . LYS B 1 295 ? 0.726 -11.484 -17.859 1 98.12 295 LYS B CA 1
ATOM 4728 C C . LYS B 1 295 ? -0.343 -12.133 -16.984 1 98.12 295 LYS B C 1
ATOM 4730 O O . LYS B 1 295 ? -0.701 -13.297 -17.188 1 98.12 295 LYS B O 1
ATOM 4735 N N . TYR B 1 296 ? -0.837 -11.352 -16.016 1 98.62 296 TYR B N 1
ATOM 4736 C CA . TYR B 1 296 ? -1.742 -11.992 -15.078 1 98.62 296 TYR B CA 1
ATOM 4737 C C . TYR B 1 296 ? -2.855 -11.039 -14.656 1 98.62 296 TYR B C 1
ATOM 4739 O O . TYR B 1 296 ? -2.635 -9.836 -14.539 1 98.62 296 TYR B O 1
ATOM 4747 N N . ILE B 1 297 ? -4.031 -11.562 -14.445 1 98.88 297 ILE B N 1
ATOM 4748 C CA . ILE B 1 297 ? -5.125 -10.898 -13.742 1 98.88 297 ILE B CA 1
ATOM 4749 C C . ILE B 1 297 ? -5.73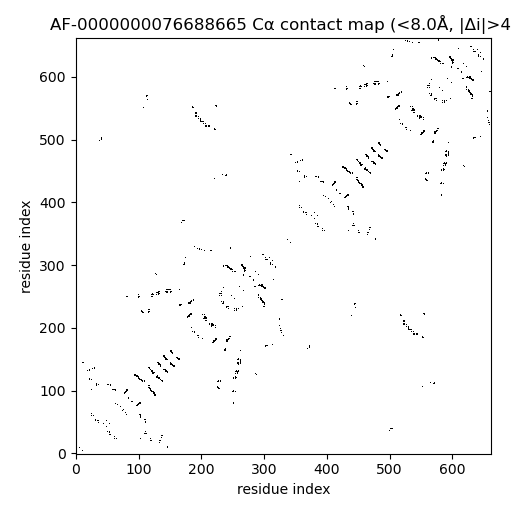4 -11.852 -12.711 1 98.88 297 ILE B C 1
ATOM 4751 O O . ILE B 1 297 ? -5.867 -13.047 -12.969 1 98.88 297 ILE B O 1
ATOM 4755 N N . VAL B 1 298 ? -5.965 -11.383 -11.539 1 98.94 298 VAL B N 1
ATOM 4756 C CA . VAL B 1 298 ? -6.648 -12.141 -10.5 1 98.94 298 VAL B CA 1
ATOM 4757 C C . VAL B 1 298 ? -7.816 -11.328 -9.945 1 98.94 298 VAL B C 1
ATOM 4759 O O . VAL B 1 298 ? -7.699 -10.109 -9.766 1 98.94 298 VAL B O 1
ATOM 4762 N N . ILE B 1 299 ? -8.945 -11.961 -9.766 1 98.88 299 ILE B N 1
ATOM 4763 C CA . ILE B 1 299 ? -10.141 -11.359 -9.195 1 98.88 299 ILE B CA 1
ATOM 4764 C C . ILE B 1 299 ? -10.633 -12.195 -8.016 1 98.88 299 ILE B C 1
ATOM 4766 O O . ILE B 1 299 ? -10.586 -13.43 -8.062 1 98.88 299 ILE B O 1
ATOM 4770 N N . ARG B 1 300 ? -11.039 -11.555 -6.926 1 98.5 300 ARG B N 1
ATOM 4771 C CA . ARG B 1 300 ? -11.445 -12.25 -5.707 1 98.5 300 ARG B CA 1
ATOM 4772 C C . ARG B 1 300 ? -12.742 -13.016 -5.93 1 98.5 300 ARG B C 1
ATOM 4774 O O . ARG B 1 300 ? -13.414 -12.836 -6.949 1 98.5 300 ARG B O 1
ATOM 4781 N N . GLY B 1 301 ? -13.062 -13.875 -4.945 1 97.19 301 GLY B N 1
ATOM 4782 C CA . GLY B 1 301 ? -14.367 -14.516 -4.949 1 97.19 301 GLY B CA 1
ATOM 4783 C C . GLY B 1 301 ? -15.516 -13.531 -4.898 1 97.19 301 GLY B C 1
ATOM 4784 O O . GLY B 1 301 ? -15.398 -12.461 -4.289 1 97.19 301 GLY B O 1
ATOM 4785 N N . ILE B 1 302 ? -16.578 -13.914 -5.578 1 96.31 302 ILE B N 1
ATOM 4786 C CA . ILE B 1 302 ? -17.75 -13.047 -5.652 1 96.31 302 ILE B CA 1
ATOM 4787 C C . ILE B 1 302 ? -19.016 -13.859 -5.328 1 96.31 302 ILE B C 1
ATOM 4789 O O . ILE B 1 302 ? -19.141 -15.008 -5.758 1 96.31 302 ILE B O 1
ATOM 4793 N N . ALA B 1 303 ? -19.891 -13.258 -4.59 1 92.31 303 ALA B N 1
ATOM 4794 C CA . ALA B 1 303 ? -21.141 -13.914 -4.219 1 92.31 303 ALA B CA 1
ATOM 4795 C C . ALA B 1 303 ? -22.078 -14.023 -5.414 1 92.31 303 ALA B C 1
ATOM 4797 O O . ALA B 1 303 ? -22.094 -13.141 -6.277 1 92.31 303 ALA B O 1
ATOM 4798 N N . ASP B 1 304 ? -22.891 -15.055 -5.406 1 92.19 304 ASP B N 1
ATOM 4799 C CA . ASP B 1 304 ? -23.938 -15.195 -6.41 1 92.19 304 ASP B CA 1
ATOM 4800 C C . ASP B 1 304 ? -25.016 -14.117 -6.238 1 92.19 304 ASP B C 1
ATOM 4802 O O . ASP B 1 304 ? -25.266 -13.656 -5.125 1 92.19 304 ASP B O 1
ATOM 4806 N N . THR B 1 305 ? -25.469 -13.742 -7.305 1 87.81 305 THR B N 1
ATOM 4807 C CA . THR B 1 305 ? -26.703 -12.961 -7.32 1 87.81 305 THR B CA 1
ATOM 4808 C C . THR B 1 305 ? -27.859 -13.773 -7.906 1 87.81 305 THR B C 1
ATOM 4810 O O . THR B 1 305 ? -27.641 -14.852 -8.453 1 87.81 305 THR B O 1
ATOM 4813 N N . PRO B 1 306 ? -29.047 -13.305 -7.676 1 88.94 306 PRO B N 1
ATOM 4814 C CA . PRO B 1 306 ? -30.172 -14.055 -8.242 1 88.94 306 PRO B CA 1
ATOM 4815 C C . PRO B 1 306 ? -30.047 -14.25 -9.75 1 88.94 306 PRO B C 1
ATOM 4817 O O . PRO B 1 306 ? -30.531 -15.258 -10.289 1 88.94 306 PRO B O 1
ATOM 4820 N N . ASN B 1 307 ? -29.312 -13.422 -10.445 1 92.12 307 ASN B N 1
ATOM 4821 C CA . ASN B 1 307 ? -29.312 -13.43 -11.898 1 92.12 307 ASN B CA 1
ATOM 4822 C C . ASN B 1 307 ? -27.984 -13.914 -12.461 1 92.12 307 ASN B C 1
ATOM 4824 O O . ASN B 1 307 ? -27.875 -14.227 -13.648 1 92.12 307 ASN B O 1
ATOM 4828 N N . GLU B 1 308 ? -26.984 -13.922 -11.672 1 94.44 308 GLU B N 1
ATOM 4829 C CA . GLU B 1 308 ? -25.641 -14.227 -12.156 1 94.44 308 GLU B CA 1
ATOM 4830 C C . GLU B 1 308 ? -24.797 -14.906 -11.07 1 94.44 308 GLU B C 1
ATOM 4832 O O . GLU B 1 308 ? -24.766 -14.453 -9.922 1 94.44 308 GLU B O 1
ATOM 4837 N N . SER B 1 309 ? -24.203 -16.062 -11.445 1 95.69 309 SER B N 1
ATOM 4838 C CA . SER B 1 309 ? -23.328 -16.719 -10.477 1 95.69 309 SER B CA 1
ATOM 4839 C C . SER B 1 309 ? -22.062 -15.898 -10.25 1 95.69 309 SER B C 1
ATOM 4841 O O . SER B 1 309 ? -21.688 -15.078 -11.086 1 95.69 309 SER B O 1
ATOM 4843 N N . GLY B 1 310 ? -21.422 -16.141 -9.172 1 95.88 310 GLY B N 1
ATOM 4844 C CA . GLY B 1 310 ? -20.156 -15.469 -8.891 1 95.88 310 GLY B CA 1
ATOM 4845 C C . GLY B 1 310 ? -19.125 -15.664 -9.984 1 95.88 310 GLY B C 1
ATOM 4846 O O . GLY B 1 310 ? -18.406 -14.719 -10.344 1 95.88 310 GLY B O 1
ATOM 4847 N N . ARG B 1 311 ? -19.062 -16.875 -10.508 1 96.06 311 ARG B N 1
ATOM 4848 C CA . ARG B 1 311 ? -18.125 -17.203 -11.57 1 96.06 311 ARG B CA 1
ATOM 4849 C C . ARG B 1 311 ? -18.422 -16.406 -12.836 1 96.06 311 ARG B C 1
ATOM 4851 O O . ARG B 1 311 ? -17.516 -15.953 -13.531 1 96.06 311 ARG B O 1
ATOM 4858 N N . GLU B 1 312 ? -19.641 -16.25 -13.125 1 96.94 312 GLU B N 1
ATOM 4859 C CA . GLU B 1 312 ? -20.047 -15.461 -14.289 1 96.94 312 GLU B CA 1
ATOM 4860 C C . GLU B 1 312 ? -19.688 -13.984 -14.109 1 96.94 312 GLU B C 1
ATOM 4862 O O . GLU B 1 312 ? -19.281 -13.32 -15.062 1 96.94 312 GLU B O 1
ATOM 4867 N N . VAL B 1 313 ? -19.906 -13.508 -12.891 1 97.69 313 VAL B N 1
ATOM 4868 C CA . VAL B 1 313 ? -19.547 -12.125 -12.594 1 97.69 313 VAL B CA 1
ATOM 4869 C C . VAL B 1 313 ? -18.047 -11.938 -12.766 1 97.69 313 VAL B C 1
ATOM 4871 O O . VAL B 1 313 ? -17.594 -10.953 -13.352 1 97.69 313 VAL B O 1
ATOM 4874 N N . GLN B 1 314 ? -17.25 -12.898 -12.25 1 98.44 314 GLN B N 1
ATOM 4875 C CA . GLN B 1 314 ? -15.797 -12.844 -12.398 1 98.44 314 GLN B CA 1
ATOM 4876 C C . GLN B 1 314 ? -15.398 -12.789 -13.867 1 98.44 314 GLN B C 1
ATOM 4878 O O . GLN B 1 314 ? -14.555 -11.977 -14.258 1 98.44 314 GLN B O 1
ATOM 4883 N N . GLN B 1 315 ? -16.016 -13.609 -14.648 1 98.06 315 GLN B N 1
ATOM 4884 C CA . GLN B 1 315 ? -15.727 -13.648 -16.078 1 98.06 315 GLN B CA 1
ATOM 4885 C C . GLN B 1 315 ? -16.078 -12.32 -16.75 1 98.06 315 GLN B C 1
ATOM 4887 O O . GLN B 1 315 ? -15.305 -11.781 -17.531 1 98.06 315 GLN B O 1
ATOM 4892 N N . ARG B 1 316 ? -17.234 -11.805 -16.469 1 97.94 316 ARG B N 1
ATOM 4893 C CA . ARG B 1 316 ? -17.703 -10.555 -17.062 1 97.94 316 ARG B CA 1
ATOM 4894 C C . ARG B 1 316 ? -16.781 -9.391 -16.672 1 97.94 316 ARG B C 1
ATOM 4896 O O . ARG B 1 316 ? -16.438 -8.555 -17.516 1 97.94 316 ARG B O 1
ATOM 4903 N N . LEU B 1 317 ? -16.406 -9.32 -15.391 1 98.62 317 LEU B N 1
ATOM 4904 C CA . LEU B 1 317 ? -15.602 -8.203 -14.914 1 98.62 317 LEU B CA 1
ATOM 4905 C C . LEU B 1 317 ? -14.188 -8.266 -15.492 1 98.62 317 LEU B C 1
ATOM 4907 O O . LEU B 1 317 ? -13.578 -7.23 -15.758 1 98.62 317 LEU B O 1
ATOM 4911 N N . ILE B 1 318 ? -13.641 -9.461 -15.68 1 98.75 318 ILE B N 1
ATOM 4912 C CA . ILE B 1 318 ? -12.344 -9.594 -16.312 1 98.75 318 ILE B CA 1
ATOM 4913 C C . ILE B 1 318 ? -12.438 -9.133 -17.781 1 98.75 318 ILE B C 1
ATOM 4915 O O . ILE B 1 318 ? -11.539 -8.461 -18.281 1 98.75 318 ILE B O 1
ATOM 4919 N N . LYS B 1 319 ? -13.508 -9.492 -18.438 1 98.5 319 LYS B N 1
ATOM 4920 C CA . LYS B 1 319 ? -13.727 -9.023 -19.812 1 98.5 319 LYS B CA 1
ATOM 4921 C C . LYS B 1 319 ? -13.789 -7.496 -19.859 1 98.5 319 LYS B C 1
ATOM 4923 O O . LYS B 1 319 ? -13.125 -6.867 -20.688 1 98.5 319 LYS B O 1
ATOM 4928 N N . ASP B 1 320 ? -14.602 -6.926 -18.953 1 98.56 320 ASP B N 1
ATOM 4929 C CA . ASP B 1 320 ? -14.703 -5.473 -18.875 1 98.56 320 ASP B CA 1
ATOM 4930 C C . ASP B 1 320 ? -13.336 -4.84 -18.625 1 98.56 320 ASP B C 1
ATOM 4932 O O . ASP B 1 320 ? -13.016 -3.797 -19.203 1 98.56 320 ASP B O 1
ATOM 4936 N N . PHE B 1 321 ? -12.602 -5.473 -17.75 1 98.81 321 PHE B N 1
ATOM 4937 C CA . PHE B 1 321 ? -11.273 -4.973 -17.422 1 98.81 321 PHE B CA 1
ATOM 4938 C C . PHE B 1 321 ? -10.383 -4.941 -18.672 1 98.81 321 PHE B C 1
ATOM 4940 O O . PHE B 1 321 ? -9.766 -3.922 -18.969 1 98.81 321 PHE B O 1
ATOM 4947 N N . TYR B 1 322 ? -10.336 -6.027 -19.422 1 98.62 322 TYR B N 1
ATOM 4948 C CA . TYR B 1 322 ? -9.461 -6.133 -20.578 1 98.62 322 TYR B CA 1
ATOM 4949 C C . TYR B 1 322 ? -9.945 -5.238 -21.703 1 98.62 322 TYR B C 1
ATOM 4951 O O . TYR B 1 322 ? -9.164 -4.879 -22.594 1 98.62 322 TYR B O 1
ATOM 4959 N N . GLU B 1 323 ? -11.18 -4.859 -21.719 1 98.06 323 GLU B N 1
ATOM 4960 C CA . GLU B 1 323 ? -11.688 -3.881 -22.672 1 98.06 323 GLU B CA 1
ATOM 4961 C C . GLU B 1 323 ? -11.242 -2.467 -22.312 1 98.06 323 GLU B C 1
ATOM 4963 O O . GLU B 1 323 ? -11.328 -1.552 -23.125 1 98.06 323 GLU B O 1
ATOM 4968 N N . THR B 1 324 ? -10.82 -2.289 -21.094 1 98.5 324 THR B N 1
ATOM 4969 C CA . THR B 1 324 ? -10.484 -0.971 -20.562 1 98.5 324 THR B CA 1
ATOM 4970 C C . THR B 1 324 ? -8.984 -0.708 -20.688 1 98.5 324 THR B C 1
ATOM 4972 O O . THR B 1 324 ? -8.562 0.427 -20.938 1 98.5 324 THR B O 1
ATOM 4975 N N . VAL B 1 325 ? -8.188 -1.748 -20.531 1 98.5 325 VAL B N 1
ATOM 4976 C CA . VAL B 1 325 ? -6.75 -1.548 -20.438 1 98.5 325 VAL B CA 1
ATOM 4977 C C . VAL B 1 325 ? -6.086 -1.933 -21.75 1 98.5 325 VAL B C 1
ATOM 4979 O O . VAL B 1 325 ? -6.684 -2.623 -22.578 1 98.5 325 VAL B O 1
ATOM 4982 N N . GLU B 1 326 ? -4.852 -1.461 -21.906 1 97 326 GLU B N 1
ATOM 4983 C CA . GLU B 1 326 ? -3.984 -1.813 -23.016 1 97 326 GLU B CA 1
ATOM 4984 C C . GLU B 1 326 ? -2.865 -2.75 -22.578 1 97 326 GLU B C 1
ATOM 4986 O O . GLU B 1 326 ? -2.143 -2.453 -21.625 1 97 326 GLU B O 1
ATOM 4991 N N . GLU B 1 327 ? -2.734 -3.838 -23.266 1 95.06 327 GLU B N 1
ATOM 4992 C CA . GLU B 1 327 ? -1.65 -4.766 -22.953 1 95.06 327 GLU B CA 1
ATOM 4993 C C . GLU B 1 327 ? -0.426 -4.496 -23.812 1 95.06 327 GLU B C 1
ATOM 4995 O O . GLU B 1 327 ? -0.554 -4.035 -24.953 1 95.06 327 GLU B O 1
ATOM 5000 N N . VAL B 1 328 ? 0.68 -4.742 -23.25 1 95.88 328 VAL B N 1
ATOM 5001 C CA . VAL B 1 328 ? 1.954 -4.699 -23.953 1 95.88 328 VAL B CA 1
ATOM 5002 C C . VAL B 1 328 ? 2.719 -6 -23.734 1 95.88 328 VAL B C 1
ATOM 5004 O O . VAL B 1 328 ? 2.414 -6.754 -22.797 1 95.88 328 VAL B O 1
ATOM 5007 N N . GLU B 1 329 ? 3.664 -6.312 -24.641 1 94.62 329 GLU B N 1
ATOM 5008 C CA . GLU B 1 329 ? 4.531 -7.465 -24.422 1 94.62 329 GLU B CA 1
ATOM 5009 C C . GLU B 1 329 ? 5.594 -7.168 -23.359 1 94.62 329 GLU B C 1
ATOM 5011 O O . GLU B 1 329 ? 6.211 -6.102 -23.391 1 94.62 329 GLU B O 1
ATOM 5016 N N . PRO B 1 330 ? 5.684 -8.078 -22.5 1 90.88 330 PRO B N 1
ATOM 5017 C CA . PRO B 1 330 ? 6.754 -7.855 -21.516 1 90.88 330 PRO B CA 1
ATOM 5018 C C . PRO B 1 330 ? 8.148 -7.988 -22.125 1 90.88 330 PRO B C 1
ATOM 5020 O O . PRO B 1 330 ? 8.328 -8.719 -23.109 1 90.88 330 PRO B O 1
ATOM 5023 N N . ASN B 1 331 ? 9.148 -7.367 -21.547 1 84 331 ASN B N 1
ATOM 5024 C CA . ASN B 1 331 ? 10.523 -7.438 -22.016 1 84 331 ASN B CA 1
ATOM 5025 C C . ASN B 1 331 ? 11.211 -8.727 -21.578 1 84 331 ASN B C 1
ATOM 5027 O O . ASN B 1 331 ? 10.797 -9.352 -20.594 1 84 331 ASN B O 1
#

Foldseek 3Di:
DPQPDQDPVNVVVVQVVVQVLFVVLLVLLVVLLVVQVVCPPPPPDPPDDHLVRSLLVSQVVQQVSVVVVCCVVPVQEAEAEPNVVVVPDDDDDAQGKYKQKRSWFQSVCSSVVQQPIWIKIWIAHRQATAKIWIARSSQGWIWIFGHVGFIWIAGDDDPGDTQGWQNDPDFAADQALLAFEEEEELDDDPDPVSNVQRVLLQCQSCDDVVVVSVNRSNHVHYDYSRQLLVVLVCQRNVNGFKYWYAQDALNRCSNSLRNQVSSQKAKFFDPVRLVVCVVVVVGRGCGSCRSGVRTMMMGHFHPDDPVGHRVRSNSVRVNSSNVRGDDDHHD/DPLPDQDPVNVVVVQVVVQVLFVVLLVLLVVLLVVQVVCPPPPPDPPDDHLVRSLLVSQVVQQVSVVVVCCVVPVQEAEAEPNVVVVPDDDDDAQGKYKQKRSWFQSVCSSVVQQPIWIKIWIAHRQATAKIWIARSSQGWIWIFGHVGFIWIAGDDDPGDTQGWQNDPDAAADQALLAFEEEEELDDDPDPVSNVQRVLLQCQSCDDVVVVSVNRSNHVHYDYRRQLLVVLVCQRNVNGFKYWYAQDALNRCSNSLRNQVSSQKAKFFDPVRLVVCVVVVVGRGCGSCRSGVRTMMMGHFHPDDPVGHRVRSNSVRVNSSNVRGDDDHHD

Nearest PDB structures (foldseek):
  2bji-assembly1_B  TM=8.877E-01  e=1.480E-25  Bos taurus
  1imf-assembly1_A-2  TM=9.066E-01  e=1.898E-25  Homo sapiens
  4as5-assembly2_D  TM=8.961E-01  e=2.141E-24  Mus musculus
  2ddk-assembly1_A  TM=8.765E-01  e=1.885E-23  Homo sapiens
  2czh-assembly1_A  TM=8.807E-01  e=4.213E-22  Homo sapiens

Solvent-accessible surface area (backbone atoms only — not comparable to full-atom values): 32799 Å² total; per-residue (Å²): 127,81,76,76,78,80,45,73,68,52,51,50,51,52,46,56,52,48,53,54,50,43,52,57,39,26,54,52,51,52,50,42,46,51,51,47,36,63,51,32,62,52,73,82,48,95,89,60,75,50,56,71,54,46,49,54,51,45,35,48,51,36,39,50,50,54,51,52,53,44,43,71,75,40,66,85,45,47,78,45,38,56,69,50,37,75,72,66,55,72,78,78,85,50,63,56,46,23,38,26,26,20,48,54,36,16,55,71,29,49,67,38,57,28,69,47,30,27,34,29,40,14,33,28,43,63,46,26,60,40,24,12,34,36,28,22,56,78,74,34,39,35,37,33,16,30,72,94,68,35,16,32,37,26,54,74,50,93,84,36,73,71,38,57,34,30,66,37,88,36,42,40,74,69,93,48,62,41,74,27,39,33,34,45,67,80,67,85,62,32,34,34,70,47,27,50,32,46,24,52,21,52,28,19,44,44,9,24,48,90,43,72,18,81,70,22,43,32,19,70,40,70,32,20,74,72,18,60,40,55,49,30,46,33,18,18,40,47,29,24,42,32,39,44,45,63,56,52,51,42,33,41,40,35,13,21,49,24,24,17,40,37,22,55,19,44,46,44,29,40,68,65,53,41,54,51,22,60,73,70,70,44,65,63,61,57,39,55,67,38,51,66,56,31,25,38,35,37,35,33,31,40,35,64,49,100,87,42,48,23,68,54,48,52,51,50,50,52,51,54,46,56,72,47,42,57,86,72,85,64,129,128,81,78,76,79,80,46,72,66,52,52,49,53,52,48,54,52,48,52,54,50,44,53,56,40,27,54,52,52,52,52,42,45,51,50,46,35,64,51,31,62,52,71,81,49,93,88,59,75,52,57,69,53,46,50,53,50,45,37,47,53,34,39,51,52,54,50,54,54,44,43,71,76,40,67,84,45,47,76,46,37,56,68,50,36,74,71,66,54,73,78,77,87,48,63,55,46,23,38,26,26,19,49,53,35,17,55,71,28,50,67,38,58,28,68,48,31,26,33,28,41,13,32,28,44,64,47,25,62,40,25,14,35,35,29,22,56,77,72,33,40,37,37,34,15,31,70,95,67,34,17,32,37,26,56,74,50,92,84,35,72,70,40,59,33,28,68,36,88,36,43,40,73,68,93,49,63,40,73,28,40,33,34,46,68,80,66,85,61,32,34,34,71,48,26,52,33,47,24,52,20,53,28,19,44,44,9,23,48,90,43,72,17,80,72,22,44,32,19,71,42,69,31,21,75,73,18,60,39,56,49,30,47,34,18,16,40,49,30,24,42,31,40,45,45,64,55,52,52,43,32,42,40,34,14,23,51,25,24,16,41,38,21,53,17,44,48,44,29,41,69,66,52,40,54,50,21,61,72,72,70,45,66,61,62,58,40,53,68,37,50,67,56,31,25,38,35,37,35,32,30,39,36,63,50,101,86,41,50,24,69,54,47,51,52,50,50,52,52,54,47,54,73,49,43,58,87,71,83,64,130

Radius of gyration: 24.45 Å; Cα contacts (8 Å, |Δi|>4): 1511; chains: 2; bounding box: 71×80×55 Å